Protein 3GBV (pdb70)

CATH classification: 3.40.50.2300 (+1 more: 3.40.50.2300)

Foldseek 3Di:
DAAEEEEEEADDDCLDDCVLLVLLQVVLCVVVCVRPYYYHYDHFHQPDLVGRCVVLVVVVVVVHQEYYEFFACVSPPVSLVSCVVVVHFYEYEAAADVVRAGLAYHHAPLLVLLLVLLCLVVPPPAQEEEEEAEDEPPDSGHPSQVNSVVSNVVVCVPCVRRYYHYDYHYPVDPCDPLVCVVVCVVVVRHAEYEYEDAVCLSVLVSCVVVVPQRHEYEYEDDRPSVLVSLLVRNYFKYWYRSSSNRSNVRSVVSCCVSPVVDRDDHYDHDGDIDHNVCVVVDD/DAAEEEEEEADDDQLFPLNLLVVLQVVLCVVVVVRRHYYDYDYFHLQDLVRVLVVLVVVLVVVGQEYYADHDPVSCVVSLVSCVVVVHFYEHEQDDDVVRFGLAYAHAPLLVLLLVLLCLVVPPPFQEEEEEAEHEPHDRSHPSQVNSPVSNVVVVVPCVRRHYHYHYAYNPHQSLVVVVVCVVVVRHAEYEYEGAPCLSVLVSCVVVVNQRHEYEYEDDRPSVVVSQLVNNYAKYWYRSSSCRSNVRSVSSCCCPPVVHRDDHYDHDGDIDHNVCVVVDD

Organism: Bacteroides fragilis (strain ATCC 25285 / DSM 2151 / CCUG 4856 / JCM 11019 / LMG 10263 / NCTC 9343 / Onslow / VPI 2553 / EN-2) (NCBI:txid272559)

Nearest PDB structures (foldseek):
  3gbv-assembly1_A  TM=1.002E+00  e=2.059E-59  Bacteroides fragilis NCTC 9343
  3gbv-assembly1_B  TM=9.712E-01  e=3.219E-53  Bacteroides fragilis NCTC 9343
  2qvc-assembly2_D  TM=8.158E-01  e=1.238E-18  Thermotoga maritima MSB8
  2ioy-assembly2_B  TM=8.521E-01  e=3.374E-17  Caldanaerobacter subterraneus subsp. tengcongensis
  6sw4-assembly1_A  TM=7.567E-01  e=2.147E-18  Geobacillus stearothermophilus

Sequence (564 aa):
KKYTFACLLPKHLEGEYWTDVQKGIREAVTTYSDFNISANITHYDPYDYNSFVATSQAVIEEQPDGVFAPTVPQYTKGFTDALNELGIPYIYIDSQIKDAPPLAFFGQNSHQSGYFAARLLLAVNDREIVIFRKIHEGVIGSNQQESREIGFRQYQEHHPACNILELNLHADLNIEDSRLDDFFREHPDVKHGITFNSKVYIIGEYLQQRRKSDFSLIGYDLLERNVTCLKEGTVSFLIAQQPELQGFNSIKTLCDHLIFRKEVACTNYPIDLLTKENIDYYHKKYTFACLLPKHLEGEYWTDVQKGIREAVTTYSDFNISANITHYDPYDYNSFVATSQAVIEEQPDGVFAPTVPQYTKGFTDALNELGIPYIYIDSQIKDAPPLAFFGQNSHQSGYFAARLLLAVNDREIVIFRKIHEGVIGSNQQESREIGFRQYQEHHPACNILELNLHADLEDSRLDDFFREHPDVKHGITFNSKVYIIGEYLQQRRKSDFSLIGYDLLERNVTCLKEGTVSFLIAQQPELQGFNSIKTLCDHLIFRKEVACTNYPIDLLTKENIDYYH

InterPro domains:
  IPR000843 LacI-type HTH domain [PF00356] (10-54)
  IPR000843 LacI-type HTH domain [PS50932] (8-62)
  IPR000843 LacI-type HTH domain [SM00354] (7-77)
  IPR000843 LacI-type HTH domain [cd01392] (11-62)
  IPR010982 Lambda repressor-like, DNA-binding domain superfamily [G3DSA:1.10.260.40] (2-64)
  IPR010982 Lambda repressor-like, DNA-binding domain superfamily [SSF47413] (7-64)
  IPR025997 Periplasmic binding protein [PF13407] (71-327)
  IPR028082 Periplasmic binding protein-like I [SSF53822] (71-351)

Radius of gyration: 26.34 Å; Cα contacts (8 Å, |Δi|>4): 1083; chains: 2; bounding box: 56×70×68 Å

B-factor: mean 35.15, std 10.63, range [13.72, 68.58]

Structure (mmCIF, N/CA/C/O backbone):
data_3GBV
#
_entry.id   3GBV
#
_cell.length_a   43.976
_cell.length_b   240.568
_cell.length_c   119.214
_cell.angle_alpha   90.00
_cell.angle_beta   90.00
_cell.angle_gamma   90.00
#
_symmetry.space_group_name_H-M   'C 2 2 21'
#
loop_
_entity.id
_entity.type
_entity.pdbx_description
1 polymer 'Putative LacI-family transcriptional regulator'
2 non-polymer 1,2-ETHANEDIOL
3 non-polymer 'SODIUM ION'
4 water water
#
loop_
_atom_site.group_PDB
_atom_site.id
_atom_site.type_symbol
_atom_site.label_atom_id
_atom_site.label_alt_id
_atom_site.label_comp_id
_atom_site.label_asym_id
_atom_site.label_entity_id
_atom_site.label_seq_id
_atom_site.pdbx_PDB_ins_code
_atom_site.Cartn_x
_atom_site.Cartn_y
_atom_site.Cartn_z
_atom_site.occupancy
_atom_site.B_iso_or_equiv
_atom_site.auth_seq_id
_atom_site.auth_comp_id
_atom_site.auth_asym_id
_atom_site.auth_atom_id
_atom_site.pdbx_PDB_model_num
ATOM 1 N N . LYS A 1 7 ? 14.835 109.891 39.163 1.00 56.33 64 LYS A N 1
ATOM 2 C CA . LYS A 1 7 ? 14.226 110.430 37.914 1.00 56.52 64 LYS A CA 1
ATOM 3 C C . LYS A 1 7 ? 14.047 109.300 36.893 1.00 55.73 64 LYS A C 1
ATOM 4 O O . LYS A 1 7 ? 14.130 108.121 37.247 1.00 55.39 64 LYS A O 1
ATOM 10 N N . LYS A 1 8 ? 13.789 109.654 35.634 1.00 53.82 65 LYS A N 1
ATOM 11 C CA . LYS A 1 8 ? 13.601 108.648 34.592 1.00 51.81 65 LYS A CA 1
ATOM 12 C C . LYS A 1 8 ? 13.730 109.236 33.191 1.00 50.19 65 LYS A C 1
ATOM 13 O O . LYS A 1 8 ? 13.856 110.449 33.016 1.00 50.11 65 LYS A O 1
ATOM 19 N N . TYR A 1 9 ? 13.709 108.359 32.193 1.00 47.70 66 TYR A N 1
ATOM 20 C CA . TYR A 1 9 ? 13.785 108.783 30.802 1.00 45.04 66 TYR A CA 1
ATOM 21 C C . TYR A 1 9 ? 12.358 108.836 30.281 1.00 43.19 66 TYR A C 1
ATOM 22 O O . TYR A 1 9 ? 11.594 107.881 30.445 1.00 41.98 66 TYR A O 1
ATOM 31 N N . THR A 1 10 ? 12.002 109.956 29.663 1.00 40.78 67 THR A N 1
ATOM 32 C CA . THR A 1 10 ? 10.656 110.135 29.136 1.00 40.45 67 THR A CA 1
ATOM 33 C C . THR A 1 10 ? 10.663 110.470 27.649 1.00 36.25 67 THR A C 1
ATOM 34 O O . THR A 1 10 ? 11.243 111.471 27.235 1.00 33.72 67 THR A O 1
ATOM 38 N N . PHE A 1 11 ? 10.026 109.617 26.851 1.00 33.51 68 PHE A N 1
ATOM 39 C CA . PHE A 1 11 ? 9.953 109.828 25.411 1.00 32.42 68 PHE A CA 1
ATOM 40 C C . PHE A 1 11 ? 8.525 110.181 25.045 1.00 31.21 68 PHE A C 1
ATOM 41 O O . PHE A 1 11 ? 7.618 109.367 25.210 1.00 29.09 68 PHE A O 1
ATOM 49 N N . ALA A 1 12 ? 8.321 111.399 24.557 1.00 31.25 69 ALA A N 1
ATOM 50 C CA . ALA A 1 12 ? 6.980 111.831 24.178 1.00 32.45 69 ALA A CA 1
ATOM 51 C C . ALA A 1 12 ? 6.673 111.380 22.750 1.00 32.25 69 ALA A C 1
ATOM 52 O O . ALA A 1 12 ? 7.414 111.700 21.820 1.00 33.49 69 ALA A O 1
ATOM 54 N N . CYS A 1 13 ? 5.586 110.638 22.578 1.00 31.43 70 CYS A N 1
ATOM 55 C CA . CYS A 1 13 ? 5.197 110.157 21.255 1.00 33.12 70 CYS A CA 1
ATOM 56 C C . CYS A 1 13 ? 3.924 110.868 20.813 1.00 32.26 70 CYS A C 1
ATOM 57 O O . CYS A 1 13 ? 2.851 110.634 21.364 1.00 34.47 70 CYS A O 1
ATOM 60 N N . LEU A 1 14 ? 4.046 111.737 19.817 1.00 31.43 71 LEU A N 1
ATOM 61 C CA . LEU A 1 14 ? 2.900 112.497 19.329 1.00 30.85 71 LEU A CA 1
ATOM 62 C C . LEU A 1 14 ? 2.335 111.873 18.057 1.00 30.46 71 LEU A C 1
ATOM 63 O O . LEU A 1 14 ? 2.973 111.886 17.003 1.00 30.24 71 LEU A O 1
ATOM 68 N N . LEU A 1 15 ? 1.135 111.314 18.174 1.00 29.09 72 LEU A N 1
ATOM 69 C CA . LEU A 1 15 ? 0.476 110.657 17.055 1.00 28.65 72 LEU A CA 1
ATOM 70 C C . LEU A 1 15 ? -0.924 111.225 16.841 1.00 28.77 72 LEU A C 1
ATOM 71 O O . LEU A 1 15 ? -1.519 111.803 17.755 1.00 28.62 72 LEU A O 1
ATOM 76 N N . PRO A 1 16 ? -1.466 111.077 15.624 1.00 29.39 73 PRO A N 1
ATOM 77 C CA . PRO A 1 16 ? -2.809 111.575 15.303 1.00 29.90 73 PRO A CA 1
ATOM 78 C C . PRO A 1 16 ? -3.885 110.828 16.091 1.00 31.35 73 PRO A C 1
ATOM 79 O O . PRO A 1 16 ? -3.815 109.605 16.236 1.00 29.86 73 PRO A O 1
ATOM 83 N N . LYS A 1 17 ? -4.875 111.556 16.604 1.00 33.58 74 LYS A N 1
ATOM 84 C CA . LYS A 1 17 ? -5.968 110.917 17.332 1.00 36.12 74 LYS A CA 1
ATOM 85 C C . LYS A 1 17 ? -6.553 109.880 16.382 1.00 35.13 74 LYS A C 1
ATOM 86 O O . LYS A 1 17 ? -6.566 110.080 15.168 1.00 33.90 74 LYS A O 1
ATOM 92 N N . HIS A 1 18 ? -7.035 108.773 16.935 1.00 35.82 75 HIS A N 1
ATOM 93 C CA . HIS A 1 18 ? -7.603 107.706 16.123 1.00 36.15 75 HIS A CA 1
ATOM 94 C C . HIS A 1 18 ? -8.441 106.757 16.977 1.00 37.37 75 HIS A C 1
ATOM 95 O O . HIS A 1 18 ? -8.482 106.884 18.200 1.00 37.77 75 HIS A O 1
ATOM 102 N N . LEU A 1 19 ? -9.107 105.806 16.324 1.00 38.33 76 LEU A N 1
ATOM 103 C CA . LEU A 1 19 ? -9.925 104.815 17.022 1.00 39.13 76 LEU A CA 1
ATOM 104 C C . LEU A 1 19 ? -9.128 103.520 17.072 1.00 39.49 76 LEU A C 1
ATOM 105 O O . LEU A 1 19 ? -8.357 103.234 16.156 1.00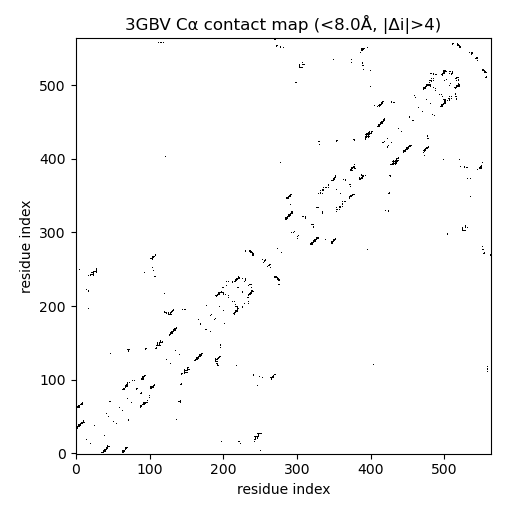 39.19 76 LEU A O 1
ATOM 110 N N . GLU A 1 20 ? -9.312 102.737 18.132 1.00 39.84 77 GLU A N 1
ATOM 111 C CA . GLU A 1 20 ? -8.607 101.466 18.273 1.00 38.74 77 GLU A CA 1
ATOM 112 C C . GLU A 1 20 ? -8.854 100.607 17.040 1.00 37.71 77 GLU A C 1
ATOM 113 O O . GLU A 1 20 ? -9.994 100.436 16.623 1.00 37.31 77 GLU A O 1
ATOM 119 N N . GLY A 1 21 ? -7.785 100.065 16.463 1.00 36.89 78 GLY A N 1
ATOM 120 C CA . GLY A 1 21 ? -7.930 99.247 15.269 1.00 33.89 78 GLY A CA 1
ATOM 121 C C . GLY A 1 21 ? -7.476 99.987 14.017 1.00 33.37 78 GLY A C 1
ATOM 122 O O . GLY A 1 21 ? -7.313 99.387 12.951 1.00 31.35 78 GLY A O 1
ATOM 123 N N . GLU A 1 22 ? -7.282 101.298 14.128 1.00 31.96 79 GLU A N 1
ATOM 124 C CA . GLU A 1 22 ? -6.825 102.065 12.976 1.00 32.61 79 GLU A CA 1
ATOM 125 C C . GLU A 1 22 ? -5.314 101.880 12.870 1.00 30.55 79 GLU A C 1
ATOM 126 O O . GLU A 1 22 ? -4.713 101.203 13.703 1.00 29.12 79 GLU A O 1
ATOM 132 N N . TYR A 1 23 ? -4.706 102.475 11.853 1.00 27.91 80 TYR A N 1
ATOM 133 C CA . TYR A 1 23 ? -3.280 102.317 11.636 1.00 27.88 80 TYR A CA 1
ATOM 134 C C . TYR A 1 23 ? -2.357 102.479 12.841 1.00 26.60 80 TYR A C 1
ATOM 135 O O . TYR A 1 23 ? -1.499 101.642 13.082 1.00 24.71 80 TYR A O 1
ATOM 144 N N . TRP A 1 24 ? -2.542 103.551 13.595 1.00 27.92 81 TRP A N 1
ATOM 145 C CA . TRP A 1 24 ? -1.672 103.844 14.724 1.00 28.77 81 TRP A CA 1
ATOM 146 C C . TRP A 1 24 ? -1.683 102.877 15.899 1.00 29.72 81 TRP A C 1
ATOM 147 O O . TRP A 1 24 ? -0.735 102.850 16.696 1.00 27.38 81 TRP A O 1
ATOM 158 N N . THR A 1 25 ? -2.735 102.078 16.014 1.00 28.96 82 THR A N 1
ATOM 159 C CA . THR A 1 25 ? -2.798 101.118 17.110 1.00 30.66 82 THR A CA 1
ATOM 160 C C . THR A 1 25 ? -1.584 100.168 17.084 1.00 30.10 82 THR A C 1
ATOM 161 O O . THR A 1 25 ? -1.052 99.789 18.124 1.00 28.81 82 THR A O 1
ATOM 165 N N . ASP A 1 26 ? -1.138 99.801 15.889 1.00 30.44 83 ASP A N 1
ATOM 166 C CA . ASP A 1 26 ? 0.006 98.911 15.761 1.00 29.87 83 ASP A CA 1
ATOM 167 C C . ASP A 1 26 ? 1.322 99.614 16.116 1.00 29.44 83 ASP A C 1
ATOM 168 O O . ASP A 1 26 ? 2.189 99.034 16.775 1.00 26.78 83 ASP A O 1
ATOM 173 N N . VAL A 1 27 ? 1.466 100.862 15.678 1.00 27.86 84 VAL A N 1
ATOM 174 C CA . VAL A 1 27 ? 2.667 101.630 15.987 1.00 27.03 84 VAL A CA 1
ATOM 175 C C . VAL A 1 27 ? 2.760 101.763 17.506 1.00 26.67 84 VAL A C 1
ATOM 176 O O . VAL A 1 27 ? 3.850 101.693 18.083 1.00 25.28 84 VAL A O 1
ATOM 180 N N . GLN A 1 28 ? 1.612 101.943 18.152 1.00 25.95 85 GLN A N 1
ATOM 181 C CA . GLN A 1 28 ? 1.587 102.084 19.600 1.00 29.70 85 GLN A CA 1
ATOM 182 C C . GLN A 1 28 ? 1.976 100.786 20.302 1.00 31.19 85 GLN A C 1
ATOM 183 O O . GLN A 1 28 ? 2.674 100.818 21.319 1.00 29.83 85 GLN A O 1
ATOM 189 N N . LYS A 1 29 ? 1.533 99.650 19.764 1.00 32.88 86 LYS A N 1
ATOM 190 C CA . LYS A 1 29 ? 1.906 98.367 20.345 1.00 36.12 86 LYS A CA 1
ATOM 191 C C . LYS A 1 29 ? 3.425 98.300 20.260 1.00 35.69 86 LYS A C 1
ATOM 192 O O . LYS A 1 29 ? 4.094 97.921 21.221 1.00 35.31 86 LYS A O 1
ATOM 198 N N . GLY A 1 30 ? 3.961 98.693 19.106 1.00 34.43 87 GLY A N 1
ATOM 199 C CA . GLY A 1 30 ? 5.400 98.679 18.917 1.00 33.76 87 GLY A CA 1
ATOM 200 C C . GLY A 1 30 ? 6.102 99.441 20.023 1.00 33.38 87 GLY A C 1
ATOM 201 O O . GLY A 1 30 ? 7.038 98.933 20.636 1.00 34.10 87 GLY A O 1
ATOM 202 N N . ILE A 1 31 ? 5.643 100.663 20.274 1.00 31.67 88 ILE A N 1
ATOM 203 C CA . ILE A 1 31 ? 6.215 101.508 21.309 1.00 32.02 88 ILE A CA 1
ATOM 204 C C . ILE A 1 31 ? 6.156 100.802 22.665 1.00 33.63 88 ILE A C 1
ATOM 205 O O . ILE A 1 31 ? 7.134 100.792 23.418 1.00 31.28 88 ILE A O 1
ATOM 210 N N . ARG A 1 32 ? 5.009 100.206 22.973 1.00 35.07 89 ARG A N 1
ATOM 211 C CA . ARG A 1 32 ? 4.851 99.510 24.243 1.00 38.15 89 ARG A CA 1
ATOM 212 C C . ARG A 1 32 ? 5.839 98.358 24.376 1.00 38.44 89 ARG A C 1
ATOM 213 O O . ARG A 1 32 ? 6.497 98.214 25.407 1.00 38.32 89 ARG A O 1
ATOM 221 N N . GLU A 1 33 ? 5.940 97.540 23.333 1.00 38.19 90 GLU A N 1
ATOM 222 C CA . GLU A 1 33 ? 6.859 96.417 23.350 1.00 39.58 90 GLU A CA 1
ATOM 223 C C . GLU A 1 33 ? 8.274 96.928 23.609 1.00 39.02 90 GLU A C 1
ATOM 224 O O . GLU A 1 33 ? 9.052 96.280 24.311 1.00 39.00 90 GLU A O 1
ATOM 230 N N . ALA A 1 34 ? 8.602 98.092 23.052 1.00 37.76 91 ALA A N 1
ATOM 231 C CA . ALA A 1 34 ? 9.931 98.677 23.237 1.00 39.08 91 ALA A CA 1
ATOM 232 C C . ALA A 1 34 ? 10.147 99.156 24.673 1.00 39.67 91 ALA A C 1
ATOM 233 O O . ALA A 1 34 ? 11.234 99.011 25.230 1.00 38.87 91 ALA A O 1
ATOM 235 N N . VAL A 1 35 ? 9.113 99.738 25.268 1.00 40.52 92 VAL A N 1
ATOM 236 C CA . VAL A 1 35 ? 9.217 100.211 26.638 1.00 41.86 92 VAL A CA 1
ATOM 237 C C . VAL A 1 35 ? 9.538 99.037 27.567 1.00 42.41 92 VAL A C 1
ATOM 238 O O . VAL A 1 35 ? 10.465 99.109 28.368 1.00 41.56 92 VAL A O 1
ATOM 242 N N . THR A 1 36 ? 8.792 97.945 27.445 1.00 41.92 93 THR A N 1
ATOM 243 C CA . THR A 1 36 ? 9.035 96.800 28.309 1.00 42.48 93 THR A CA 1
ATOM 244 C C . THR A 1 36 ? 10.416 96.197 28.065 1.00 42.11 93 THR A C 1
ATOM 245 O O . THR A 1 36 ? 11.128 95.856 29.005 1.00 42.90 93 THR A O 1
ATOM 249 N N . THR A 1 37 ? 10.802 96.073 26.804 1.00 42.88 94 THR A N 1
ATOM 250 C CA . THR A 1 37 ? 12.105 95.506 26.479 1.00 43.74 94 THR A CA 1
ATOM 251 C C . THR A 1 37 ? 13.245 96.266 27.168 1.00 44.27 94 THR A C 1
ATOM 252 O O . THR A 1 37 ? 14.206 95.662 27.644 1.00 45.03 94 THR A O 1
ATOM 256 N N . TYR A 1 38 ? 13.133 97.587 27.227 1.00 43.88 95 TYR A N 1
ATOM 257 C CA . TYR A 1 38 ? 14.166 98.406 27.847 1.00 44.77 95 TYR A CA 1
ATOM 258 C C . TYR A 1 38 ? 13.801 98.901 29.242 1.00 45.06 95 TYR A C 1
ATOM 259 O O . TYR A 1 38 ? 14.337 99.902 29.710 1.00 43.75 95 TYR A O 1
ATOM 268 N N . SER A 1 39 ? 12.892 98.193 29.906 1.00 46.33 96 SER A N 1
ATOM 269 C CA . SER A 1 39 ? 12.471 98.561 31.255 1.00 48.25 96 SER A CA 1
ATOM 270 C C . SER A 1 39 ? 13.685 98.704 32.182 1.00 48.83 96 SER A C 1
ATOM 271 O O . SER A 1 39 ? 13.672 99.501 33.125 1.00 48.86 96 SER A O 1
ATOM 274 N N . ASP A 1 40 ? 14.726 97.928 31.899 1.00 49.55 97 ASP A N 1
ATOM 275 C CA . ASP A 1 40 ? 15.966 97.956 32.669 1.00 51.99 97 ASP A CA 1
ATOM 276 C C . ASP A 1 40 ? 16.494 99.372 32.847 1.00 52.43 97 ASP A C 1
ATOM 277 O O . ASP A 1 40 ? 16.949 99.743 33.927 1.00 53.30 97 ASP A O 1
ATOM 282 N N . PHE A 1 41 ? 16.433 100.156 31.776 1.00 52.80 98 PHE A N 1
ATOM 283 C CA . PHE A 1 41 ? 16.913 101.531 31.794 1.00 52.54 98 PHE A CA 1
ATOM 284 C C . PHE A 1 41 ? 15.829 102.486 32.239 1.00 53.35 98 PHE A C 1
ATOM 285 O O . PHE A 1 41 ? 15.967 103.702 32.118 1.00 54.93 98 PHE A O 1
ATOM 293 N N . ASN A 1 42 ? 14.745 101.918 32.752 1.00 53.56 99 ASN A N 1
ATOM 294 C CA . ASN A 1 42 ? 13.621 102.692 33.252 1.00 54.00 99 ASN A CA 1
ATOM 295 C C . ASN A 1 42 ? 13.260 103.869 32.354 1.00 51.90 99 ASN A C 1
ATOM 296 O O . ASN A 1 42 ? 13.635 105.013 32.629 1.00 49.89 99 ASN A O 1
ATOM 301 N N . ILE A 1 43 ? 12.534 103.567 31.280 1.00 49.79 100 ILE A N 1
ATOM 302 C CA . ILE A 1 43 ? 12.086 104.573 30.324 1.00 47.69 100 ILE A CA 1
ATOM 303 C C . ILE A 1 43 ? 10.567 104.537 30.269 1.00 46.92 100 ILE A C 1
ATOM 304 O O . ILE A 1 43 ? 9.959 103.502 30.538 1.00 47.62 100 ILE A O 1
ATOM 309 N N . SER A 1 44 ? 9.954 105.663 29.923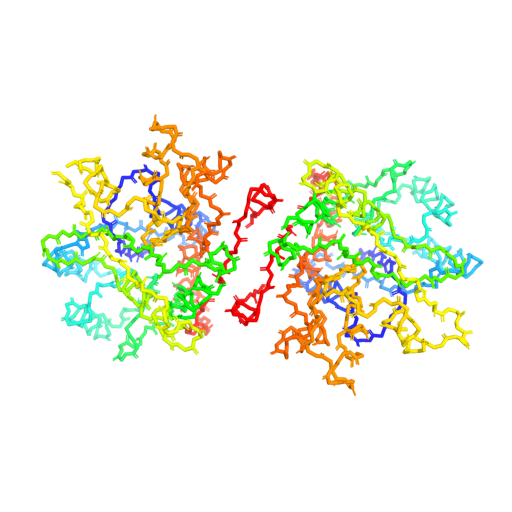 1.00 45.12 101 SER A N 1
ATOM 310 C CA . SER A 1 44 ? 8.504 105.717 29.815 1.00 43.62 101 SER A CA 1
ATOM 311 C C . SER A 1 44 ? 8.096 106.491 28.571 1.00 42.83 101 SER A C 1
ATOM 312 O O . SER A 1 44 ? 8.604 107.581 28.291 1.00 41.94 101 SER A O 1
ATOM 315 N N . ALA A 1 45 ? 7.181 105.905 27.815 1.00 41.95 102 ALA A N 1
ATOM 316 C CA . ALA A 1 45 ? 6.695 106.521 26.600 1.00 42.34 102 ALA A CA 1
ATOM 317 C C . ALA A 1 45 ? 5.383 107.214 26.906 1.00 42.60 102 ALA A C 1
ATOM 318 O O . ALA A 1 45 ? 4.401 106.563 27.276 1.00 42.44 102 ALA A O 1
ATOM 320 N N . ASN A 1 46 ? 5.375 108.535 26.765 1.00 41.58 103 ASN A N 1
ATOM 321 C CA . ASN A 1 46 ? 4.170 109.303 27.016 1.00 41.51 103 ASN A CA 1
ATOM 322 C C . ASN A 1 46 ? 3.471 109.613 25.697 1.00 40.43 103 ASN A C 1
ATOM 323 O O . ASN A 1 46 ? 3.850 110.529 24.961 1.00 40.15 103 ASN A O 1
ATOM 328 N N . ILE A 1 47 ? 2.442 108.831 25.407 1.00 38.56 104 ILE A N 1
ATOM 329 C CA . ILE A 1 47 ? 1.689 108.994 24.183 1.00 38.79 104 ILE A CA 1
ATOM 330 C C . ILE A 1 47 ? 0.601 110.043 24.322 1.00 38.01 104 ILE A C 1
ATOM 331 O O . ILE A 1 47 ? -0.211 109.987 25.240 1.00 37.39 104 ILE A O 1
ATOM 336 N N . THR A 1 48 ? 0.600 111.018 23.423 1.00 37.59 105 THR A N 1
ATOM 337 C CA . THR A 1 48 ? -0.448 112.028 23.434 1.00 38.11 105 THR A CA 1
ATOM 338 C C . THR A 1 48 ? -0.936 112.098 22.008 1.00 36.42 105 THR A C 1
ATOM 339 O O . THR A 1 48 ? -0.148 111.990 21.069 1.00 36.82 105 THR A O 1
ATOM 343 N N . HIS A 1 49 ? -2.240 112.255 21.850 1.00 36.15 106 HIS A N 1
ATOM 344 C CA . HIS A 1 49 ? -2.843 112.334 20.533 1.00 36.14 106 HIS A CA 1
ATOM 345 C C . HIS A 1 49 ? -3.165 113.777 20.225 1.00 36.23 106 HIS A C 1
ATOM 346 O O . HIS A 1 49 ? -3.437 114.570 21.128 1.00 35.34 106 HIS A O 1
ATOM 353 N N . TYR A 1 50 ? -3.137 114.118 18.946 1.00 36.35 107 TYR A N 1
ATOM 354 C CA . TYR A 1 50 ? -3.397 115.485 18.541 1.00 37.73 107 TYR A CA 1
ATOM 355 C C . TYR A 1 50 ? -4.409 115.589 17.416 1.00 39.30 107 TYR A C 1
ATOM 356 O O . TYR A 1 50 ? -4.587 114.648 16.638 1.00 39.78 107 TYR A O 1
ATOM 365 N N . ASP A 1 51 ? -5.073 116.740 17.336 1.00 40.04 108 ASP A N 1
ATOM 366 C CA . ASP A 1 51 ? -6.033 116.984 16.273 1.00 41.81 108 ASP A CA 1
ATOM 367 C C . ASP A 1 51 ? -5.131 117.413 15.128 1.00 40.16 108 ASP A C 1
ATOM 368 O O . ASP A 1 51 ? -4.441 118.423 15.227 1.00 41.00 108 ASP A O 1
ATOM 373 N N . PRO A 1 52 ? -5.117 116.652 14.031 1.00 39.76 109 PRO A N 1
ATOM 374 C CA . PRO A 1 52 ? -4.261 116.988 12.891 1.00 40.60 109 PRO A CA 1
ATOM 375 C C . PRO A 1 52 ? -4.705 118.162 12.027 1.00 40.38 109 PRO A C 1
ATOM 376 O O . PRO A 1 52 ? -3.901 118.726 11.286 1.00 39.94 109 PRO A O 1
ATOM 380 N N . TYR A 1 53 ? -5.974 118.540 12.115 1.00 40.34 110 TYR A N 1
ATOM 381 C CA . TYR A 1 53 ? -6.458 119.610 11.260 1.00 41.14 110 TYR A CA 1
ATOM 382 C C . TYR A 1 53 ? -6.872 120.888 11.962 1.00 41.62 110 TYR A C 1
ATOM 383 O O . TYR A 1 53 ? -7.348 121.831 11.327 1.00 41.12 110 TYR A O 1
ATOM 392 N N . ASP A 1 54 ? -6.667 120.921 13.272 1.00 41.86 111 ASP A N 1
ATOM 393 C CA . ASP A 1 54 ? -6.993 122.092 14.068 1.00 41.97 111 ASP A CA 1
ATOM 394 C C . ASP A 1 54 ? -5.665 122.686 14.534 1.00 41.99 111 ASP A C 1
ATOM 395 O O . ASP A 1 54 ? -5.096 122.238 15.530 1.00 41.01 111 ASP A O 1
ATOM 400 N N . TYR A 1 55 ? -5.175 123.683 13.804 1.00 41.96 112 TYR A N 1
ATOM 401 C CA . TYR A 1 55 ? -3.903 124.327 14.121 1.00 42.28 112 TYR A CA 1
ATOM 402 C C . TYR A 1 55 ? -3.789 124.741 15.573 1.00 43.06 112 TYR A C 1
ATOM 403 O O . TYR A 1 55 ? -2.851 124.351 16.269 1.00 43.93 112 TYR A O 1
ATOM 412 N N . ASN A 1 56 ? -4.735 125.558 16.019 1.00 43.47 113 ASN A N 1
ATOM 413 C CA . ASN A 1 56 ? -4.726 126.040 17.389 1.00 43.74 113 ASN A CA 1
ATOM 414 C C . ASN A 1 56 ? -4.698 124.881 18.380 1.00 43.11 113 ASN A C 1
ATOM 415 O O . ASN A 1 56 ? -4.039 124.962 19.416 1.00 41.58 113 ASN A O 1
ATOM 420 N N . SER A 1 57 ? -5.401 123.799 18.053 1.00 41.73 114 SER A N 1
ATOM 421 C CA . SER A 1 57 ? -5.431 122.632 18.928 1.00 41.35 114 SER A CA 1
ATOM 422 C C . SER A 1 57 ? -4.073 121.947 18.933 1.00 41.30 114 SER A C 1
ATOM 423 O O . SER A 1 57 ? -3.524 121.656 20.001 1.00 40.74 114 SER A O 1
ATOM 426 N N . PHE A 1 58 ? -3.540 121.692 17.737 1.00 40.09 115 PHE A N 1
ATOM 427 C CA . PHE A 1 58 ? -2.242 121.040 17.602 1.00 39.55 115 PHE A CA 1
ATOM 428 C C . PHE A 1 58 ? -1.157 121.808 18.350 1.00 38.97 115 PHE A C 1
ATOM 429 O O . PHE A 1 58 ? -0.306 121.211 19.006 1.00 37.01 115 PHE A O 1
ATOM 437 N N . VAL A 1 59 ? -1.191 123.132 18.241 1.00 38.84 116 VAL A N 1
ATOM 438 C CA . VAL A 1 59 ? -0.220 123.985 18.914 1.00 39.87 116 VAL A CA 1
ATOM 439 C C . VAL A 1 59 ? -0.324 123.790 20.425 1.00 40.64 116 VAL A C 1
ATOM 440 O O . VAL A 1 59 ? 0.683 123.602 21.109 1.00 39.36 116 VAL A O 1
ATOM 444 N N . ALA A 1 60 ? -1.549 123.839 20.937 1.00 40.73 117 ALA A N 1
ATOM 445 C CA . ALA A 1 60 ? -1.786 123.672 22.365 1.00 42.03 117 ALA A CA 1
ATOM 446 C C . ALA A 1 60 ? -1.233 122.350 22.885 1.00 42.57 117 ALA A C 1
ATOM 447 O O . ALA A 1 60 ? -0.580 122.317 23.929 1.00 42.71 117 ALA A O 1
ATOM 449 N N . THR A 1 61 ? -1.486 121.261 22.165 1.00 42.16 118 THR A N 1
ATOM 450 C CA . THR A 1 61 ? -0.994 119.956 22.601 1.00 43.47 118 THR A CA 1
ATOM 451 C C . THR A 1 61 ? 0.523 119.845 22.438 1.00 43.34 118 THR A C 1
ATOM 452 O O . THR A 1 61 ? 1.209 119.303 23.311 1.00 43.00 118 THR A O 1
ATOM 456 N N . SER A 1 62 ? 1.042 120.363 21.325 1.00 42.29 119 SER A N 1
ATOM 457 C CA . SER A 1 62 ? 2.477 120.305 21.059 1.00 43.85 119 SER A CA 1
ATOM 458 C C . SER A 1 62 ? 3.217 121.107 22.114 1.00 43.25 119 SER A C 1
ATOM 459 O O . SER A 1 62 ? 4.275 120.699 22.588 1.00 43.35 119 SER A O 1
ATOM 462 N N . GLN A 1 63 ? 2.651 122.255 22.469 1.00 43.63 120 GLN A N 1
ATOM 463 C CA . GLN A 1 63 ? 3.220 123.120 23.491 1.00 43.67 120 GLN A CA 1
ATOM 464 C C . GLN A 1 63 ? 3.219 122.363 24.826 1.00 42.71 120 GLN A C 1
ATOM 465 O O . GLN A 1 63 ? 4.172 122.445 25.604 1.00 41.89 120 GLN A O 1
ATOM 471 N N . ALA A 1 64 ? 2.140 121.630 25.085 1.00 40.74 121 ALA A N 1
ATOM 472 C CA . ALA A 1 64 ? 2.034 120.858 26.313 1.00 41.66 121 ALA A CA 1
ATOM 473 C C . ALA A 1 64 ? 3.157 119.828 26.333 1.00 42.48 121 ALA A C 1
ATOM 474 O O . ALA A 1 64 ? 3.765 119.588 27.373 1.00 42.77 121 ALA A O 1
ATOM 476 N N . VAL A 1 65 ? 3.433 119.228 25.176 1.00 43.32 122 VAL A N 1
ATOM 477 C CA . VAL A 1 65 ? 4.499 118.234 25.070 1.00 43.56 122 VAL A CA 1
ATOM 478 C C . VAL A 1 65 ? 5.844 118.878 25.362 1.00 43.69 122 VAL A C 1
ATOM 479 O O . VAL A 1 65 ? 6.640 118.354 26.139 1.00 44.32 122 VAL A O 1
ATOM 483 N N . ILE A 1 66 ? 6.097 120.013 24.726 1.00 44.05 123 ILE A N 1
ATOM 484 C CA . ILE A 1 66 ? 7.347 120.728 24.934 1.00 46.63 123 ILE A CA 1
ATOM 485 C C . ILE A 1 66 ? 7.475 121.113 26.407 1.00 47.84 123 ILE A C 1
ATOM 486 O O . ILE A 1 66 ? 8.555 121.030 26.992 1.00 46.71 123 ILE A O 1
ATOM 491 N N . GLU A 1 67 ? 6.361 121.519 27.006 1.00 49.48 124 GLU A N 1
ATOM 492 C CA . GLU A 1 67 ? 6.363 121.923 28.404 1.00 51.32 124 GLU A CA 1
ATOM 493 C C . GLU A 1 67 ? 6.483 120.764 29.392 1.00 51.12 124 GLU A C 1
ATOM 494 O O . GLU A 1 67 ? 6.569 120.976 30.598 1.00 50.88 124 GLU A O 1
ATOM 500 N N . GLU A 1 68 ? 6.498 119.539 28.878 1.00 51.84 125 GLU A N 1
ATOM 501 C CA . GLU A 1 68 ? 6.656 118.367 29.732 1.00 52.33 125 GLU A CA 1
ATOM 502 C C . GLU A 1 68 ? 8.145 118.072 29.869 1.00 51.29 125 GLU A C 1
ATOM 503 O O . GLU A 1 68 ? 8.544 117.205 30.642 1.00 51.89 125 GLU A O 1
ATOM 509 N N . GLN A 1 69 ? 8.960 118.804 29.113 1.00 49.14 126 GLN A N 1
ATOM 510 C CA . GLN A 1 69 ? 10.414 118.649 29.142 1.00 48.81 126 GLN A CA 1
ATOM 511 C C . GLN A 1 69 ? 10.860 117.203 28.886 1.00 45.81 126 GLN A C 1
ATOM 512 O O . GLN A 1 69 ? 11.566 116.614 29.698 1.00 44.03 126 GLN A O 1
ATOM 518 N N . PRO A 1 70 ? 10.462 116.616 27.747 1.00 43.73 127 PRO A N 1
ATOM 519 C CA . PRO A 1 70 ? 10.863 115.236 27.466 1.00 41.72 127 PRO A CA 1
ATOM 520 C C . PRO A 1 70 ? 12.304 115.111 26.976 1.00 40.51 127 PRO A C 1
ATOM 521 O O . PRO A 1 70 ? 12.863 116.051 26.415 1.00 37.67 127 PRO A O 1
ATOM 525 N N . ASP A 1 71 ? 12.889 113.936 27.197 1.00 40.36 128 ASP A N 1
ATOM 526 C CA . ASP A 1 71 ? 14.256 113.630 26.781 1.00 39.08 128 ASP A CA 1
ATOM 527 C C . ASP A 1 71 ? 14.301 113.444 25.279 1.00 38.65 128 ASP A C 1
ATOM 528 O O . ASP A 1 71 ? 15.248 113.860 24.612 1.00 37.44 128 ASP A O 1
ATOM 533 N N . GLY A 1 72 ? 13.271 112.788 24.760 1.00 37.10 129 GLY A N 1
ATOM 534 C CA . GLY A 1 72 ? 13.194 112.546 23.337 1.00 36.20 129 GLY A CA 1
ATOM 535 C C . GLY A 1 72 ? 11.763 112.566 22.843 1.00 34.88 129 GLY A C 1
ATOM 536 O O . GLY A 1 72 ? 10.806 112.437 23.619 1.00 35.06 129 GLY A O 1
ATOM 537 N N . VAL A 1 73 ? 11.620 112.725 21.536 1.00 31.78 130 VAL A N 1
ATOM 538 C CA . VAL A 1 73 ? 10.311 112.765 20.917 1.00 31.30 130 VAL A CA 1
ATOM 539 C C . VAL A 1 73 ? 10.274 111.995 19.604 1.00 29.21 130 VAL A C 1
ATOM 540 O O . VAL A 1 73 ? 11.215 112.053 18.825 1.00 26.35 130 VAL A O 1
ATOM 552 N N . PHE A 1 75 ? 7.548 111.542 16.419 1.00 30.62 132 PHE A N 1
ATOM 553 C CA . PHE A 1 75 ? 6.368 112.260 15.976 1.00 29.29 132 PHE A CA 1
ATOM 554 C C . PHE A 1 75 ? 5.944 111.899 14.563 1.00 28.23 132 PHE A C 1
ATOM 555 O O . PHE A 1 75 ? 6.768 111.845 13.655 1.00 25.93 132 PHE A O 1
ATOM 563 N N . ALA A 1 76 ? 4.653 111.636 14.394 1.00 28.13 133 ALA A N 1
ATOM 564 C CA . ALA A 1 76 ? 4.087 111.297 13.093 1.00 28.50 133 ALA A CA 1
ATOM 565 C C . ALA A 1 76 ? 3.380 112.539 12.568 1.00 30.39 133 ALA A C 1
ATOM 566 O O . ALA A 1 76 ? 2.315 112.902 13.060 1.00 31.25 133 ALA A O 1
ATOM 568 N N . PRO A 1 77 ? 3.967 113.208 11.565 1.00 30.76 134 PRO A N 1
ATOM 569 C CA . PRO A 1 77 ? 3.406 114.427 10.955 1.00 32.31 134 PRO A CA 1
ATOM 570 C C . PRO A 1 77 ? 2.223 114.168 10.020 1.00 32.54 134 PRO A C 1
ATOM 571 O O . PRO A 1 77 ? 2.212 113.191 9.282 1.00 34.03 134 PRO A O 1
ATOM 575 N N . THR A 1 78 ? 1.233 115.048 10.053 1.00 33.78 135 THR A N 1
ATOM 576 C CA . THR A 1 78 ? 0.080 114.920 9.170 1.00 34.67 135 THR A CA 1
ATOM 577 C C . THR A 1 78 ? 0.103 116.163 8.276 1.00 35.61 135 THR A C 1
ATOM 578 O O . THR A 1 78 ? 0.412 116.069 7.085 1.00 34.57 135 THR A O 1
ATOM 582 N N . VAL A 1 79 ? -0.212 117.319 8.858 1.00 34.65 136 VAL A N 1
ATOM 583 C CA . VAL A 1 79 ? -0.195 118.592 8.140 1.00 35.54 136 VAL A CA 1
ATOM 584 C C . VAL A 1 79 ? 1.128 119.260 8.518 1.00 37.35 136 VAL A C 1
ATOM 585 O O . VAL A 1 79 ? 1.239 119.887 9.572 1.00 37.45 136 VAL A O 1
ATOM 589 N N . PRO A 1 80 ? 2.150 119.133 7.665 1.00 39.12 137 PRO A N 1
ATOM 590 C CA . PRO A 1 80 ? 3.444 119.747 7.983 1.00 39.70 137 PRO A CA 1
ATOM 591 C C . PRO A 1 80 ? 3.461 121.263 8.207 1.00 39.76 137 PRO A C 1
ATOM 592 O O . PRO A 1 80 ? 4.262 121.760 9.000 1.00 39.61 137 PRO A O 1
ATOM 596 N N . GLN A 1 81 ? 2.580 121.999 7.538 1.00 40.30 138 GLN A N 1
ATOM 597 C CA . GLN A 1 81 ? 2.570 123.450 7.695 1.00 40.55 138 GLN A CA 1
ATOM 598 C C . GLN A 1 81 ? 2.143 123.956 9.073 1.00 39.75 138 GLN A C 1
ATOM 599 O O . GLN A 1 81 ? 2.124 125.160 9.318 1.00 39.15 138 GLN A O 1
ATOM 605 N N . TYR A 1 82 ? 1.798 123.043 9.972 1.00 38.50 139 TYR A N 1
ATOM 606 C CA . TYR A 1 82 ? 1.414 123.432 11.324 1.00 36.35 139 TYR A CA 1
ATOM 607 C C . TYR A 1 82 ? 2.551 123.093 12.284 1.00 33.86 139 TYR A C 1
ATOM 608 O O . TYR A 1 82 ? 2.436 123.345 13.479 1.00 32.40 139 TYR A O 1
ATOM 617 N N . THR A 1 83 ? 3.650 122.548 11.765 1.00 32.09 140 THR A N 1
ATOM 618 C CA . THR A 1 83 ? 4.752 122.094 12.624 1.00 31.99 140 THR A CA 1
ATOM 619 C C . THR A 1 83 ? 6.036 122.897 12.828 1.00 31.51 140 THR A C 1
ATOM 620 O O . THR A 1 83 ? 6.759 122.640 13.787 1.00 31.68 140 THR A O 1
ATOM 624 N N . LYS A 1 84 ? 6.348 123.838 11.945 1.00 31.65 141 LYS A N 1
ATOM 625 C CA . LYS A 1 84 ? 7.584 124.607 12.097 1.00 31.87 141 LYS A CA 1
ATOM 626 C C . LYS A 1 84 ? 7.819 125.079 13.538 1.00 32.52 141 LYS A C 1
ATOM 627 O O . LYS A 1 84 ? 8.926 124.969 14.069 1.00 31.63 141 LYS A O 1
ATOM 633 N N . GLY A 1 85 ? 6.775 125.592 14.176 1.00 31.94 142 GLY A N 1
ATOM 634 C CA . GLY A 1 85 ? 6.929 126.058 15.538 1.00 32.58 142 GLY A CA 1
ATOM 635 C C . GLY A 1 85 ? 7.369 124.951 16.480 1.00 33.16 142 GLY A C 1
ATOM 636 O O . GLY A 1 85 ? 8.232 125.159 17.342 1.00 31.34 142 GLY A O 1
ATOM 637 N N . PHE A 1 86 ? 6.786 123.768 16.307 1.00 32.38 143 PHE A N 1
ATOM 638 C CA . PHE A 1 86 ? 7.099 122.629 17.161 1.00 33.61 143 PHE A CA 1
ATOM 639 C C . PHE A 1 86 ? 8.557 122.194 17.025 1.00 33.02 143 PHE A C 1
ATOM 640 O O . PHE A 1 86 ? 9.292 122.154 18.009 1.00 31.30 143 PHE A O 1
ATOM 648 N N . THR A 1 87 ? 8.972 121.893 15.800 1.00 33.30 144 THR A N 1
ATOM 649 C CA . THR A 1 87 ? 10.335 121.455 15.529 1.00 33.10 144 THR A CA 1
ATOM 650 C C . THR A 1 87 ? 11.395 122.512 15.848 1.00 32.69 144 THR A C 1
ATOM 651 O O . THR A 1 87 ? 12.497 122.168 16.272 1.00 30.99 144 THR A O 1
ATOM 655 N N . ASP A 1 88 ? 11.081 123.790 15.635 1.00 32.00 145 ASP A N 1
ATOM 656 C CA . ASP A 1 88 ? 12.047 124.843 15.960 1.00 34.40 145 ASP A CA 1
ATOM 657 C C . ASP A 1 88 ? 12.258 124.859 17.471 1.00 35.05 145 ASP A C 1
ATOM 658 O O . ASP A 1 88 ? 13.379 125.023 17.963 1.00 34.62 145 ASP A O 1
ATOM 663 N N . ALA A 1 89 ? 11.165 124.672 18.202 1.00 34.71 146 ALA A N 1
ATOM 664 C CA . ALA A 1 89 ? 11.212 124.665 19.656 1.00 36.72 146 ALA A CA 1
ATOM 665 C C . ALA A 1 89 ? 11.984 123.458 20.179 1.00 37.17 146 ALA A C 1
ATOM 666 O O . ALA A 1 89 ? 12.685 123.559 21.182 1.00 39.92 146 ALA A O 1
ATOM 668 N N . LEU A 1 90 ? 11.852 122.315 19.511 1.00 37.32 147 LEU A N 1
ATOM 669 C CA . LEU A 1 90 ? 12.567 121.124 19.941 1.00 37.02 147 LEU A CA 1
ATOM 670 C C . LEU A 1 90 ? 14.066 121.298 19.698 1.00 37.64 147 LEU A C 1
ATOM 671 O O . LEU A 1 90 ? 14.881 120.961 20.557 1.00 36.90 147 LEU A O 1
ATOM 676 N N . ASN A 1 91 ? 14.433 121.824 18.532 1.00 37.81 148 ASN A N 1
ATOM 677 C CA . ASN A 1 91 ? 15.846 122.037 18.232 1.00 39.41 148 ASN A CA 1
ATOM 678 C C . ASN A 1 91 ? 16.411 123.048 19.217 1.00 39.74 148 ASN A C 1
ATOM 679 O O . ASN A 1 91 ? 17.474 122.842 19.802 1.00 39.45 148 ASN A O 1
ATOM 684 N N . GLU A 1 92 ? 15.686 124.142 19.403 1.00 40.25 149 GLU A N 1
ATOM 685 C CA . GLU A 1 92 ? 16.125 125.184 20.312 1.00 41.20 149 GLU A CA 1
ATOM 686 C C . GLU A 1 92 ? 16.372 124.643 21.719 1.00 39.10 149 GLU A C 1
ATOM 687 O O . GLU A 1 92 ? 17.280 125.094 22.412 1.00 38.90 149 GLU A O 1
ATOM 693 N N . LEU A 1 93 ? 15.570 123.671 22.136 1.00 37.74 150 LEU A N 1
ATOM 694 C CA . LEU A 1 93 ? 15.722 123.086 23.465 1.00 36.33 150 LEU A CA 1
ATOM 695 C C . LEU A 1 93 ? 16.703 121.920 23.485 1.00 35.15 150 LEU A C 1
ATOM 696 O O . LEU A 1 93 ? 17.003 121.368 24.544 1.00 33.64 150 LEU A O 1
ATOM 701 N N . GLY A 1 94 ? 17.204 121.546 22.313 1.00 35.23 151 GLY A N 1
ATOM 702 C CA . GLY A 1 94 ? 18.133 120.432 22.242 1.00 34.03 151 GLY A CA 1
ATOM 703 C C . GLY A 1 94 ? 17.445 119.097 22.483 1.00 32.87 151 GLY A C 1
ATOM 704 O O . GLY A 1 94 ? 18.075 118.143 22.948 1.00 32.35 151 GLY A O 1
ATOM 705 N N . ILE A 1 95 ? 16.154 119.025 22.172 1.00 31.17 152 ILE A N 1
ATOM 706 C CA . ILE A 1 95 ? 15.395 117.787 22.351 1.00 32.51 152 ILE A CA 1
ATOM 707 C C . ILE A 1 95 ? 15.332 117.041 21.021 1.00 32.47 152 ILE A C 1
ATOM 708 O O . ILE A 1 95 ? 14.626 117.452 20.098 1.00 33.35 152 ILE A O 1
ATOM 713 N N . PRO A 1 96 ? 16.080 115.937 20.901 1.00 32.35 153 PRO A N 1
ATOM 714 C CA . PRO A 1 96 ? 16.085 115.156 19.662 1.00 32.21 153 PRO A CA 1
ATOM 715 C C . PRO A 1 96 ? 14.707 114.589 19.336 1.00 32.93 153 PRO A C 1
ATOM 716 O O . PRO A 1 96 ? 13.975 114.157 20.231 1.00 30.77 153 PRO A O 1
ATOM 720 N N . TYR A 1 97 ? 14.357 114.588 18.054 1.00 32.69 154 TYR A N 1
ATOM 721 C CA . TYR A 1 97 ? 13.075 114.050 17.640 1.00 33.47 154 TYR A CA 1
ATOM 722 C C . TYR A 1 97 ? 13.162 113.144 16.418 1.00 33.46 154 TYR A C 1
ATOM 723 O O . TYR A 1 97 ? 14.022 113.311 15.544 1.00 32.40 154 TYR A O 1
ATOM 732 N N . ILE A 1 98 ? 12.254 112.177 16.379 1.00 32.56 155 ILE A N 1
ATOM 733 C CA . ILE A 1 98 ? 12.197 111.203 15.307 1.00 32.79 155 ILE A CA 1
ATOM 734 C C . ILE A 1 98 ? 10.897 111.284 14.510 1.00 31.87 155 ILE A C 1
ATOM 735 O O . ILE A 1 98 ? 9.809 111.365 15.083 1.00 30.81 155 ILE A O 1
ATOM 740 N N . TYR A 1 99 ? 11.017 111.272 13.187 1.00 29.99 156 TYR A N 1
ATOM 741 C CA . TYR A 1 99 ? 9.837 111.285 12.341 1.00 30.35 156 TYR A CA 1
ATOM 742 C C . TYR A 1 99 ? 9.487 109.856 11.957 1.00 29.82 156 TYR A C 1
ATOM 743 O O . TYR A 1 99 ? 10.361 109.021 11.719 1.00 26.93 156 TYR A O 1
ATOM 752 N N . ILE A 1 100 ? 8.193 109.581 11.914 1.00 30.11 157 ILE A N 1
ATOM 753 C CA . ILE A 1 100 ? 7.715 108.284 11.501 1.00 30.82 157 ILE A CA 1
ATOM 754 C C . ILE A 1 100 ? 6.665 108.551 10.438 1.00 30.89 157 ILE A C 1
ATOM 755 O O . ILE A 1 100 ? 5.959 109.568 10.484 1.00 29.68 157 ILE A O 1
ATOM 760 N N . ASP A 1 101 ? 6.592 107.643 9.471 1.00 30.61 158 ASP A N 1
ATOM 761 C CA . ASP A 1 101 ? 5.637 107.719 8.376 1.00 31.25 158 ASP A CA 1
ATOM 762 C C . ASP A 1 101 ? 5.952 108.778 7.316 1.00 32.03 158 ASP A C 1
ATOM 763 O O . ASP A 1 101 ? 6.219 108.443 6.162 1.00 31.95 158 ASP A O 1
ATOM 768 N N . SER A 1 102 ? 5.916 110.051 7.703 1.00 32.47 159 SER A N 1
ATOM 769 C CA . SER A 1 102 ? 6.205 111.139 6.772 1.00 33.03 159 SER A CA 1
ATOM 770 C C . SER A 1 102 ? 7.442 111.916 7.197 1.00 33.75 159 SER A C 1
ATOM 771 O O . SER A 1 102 ? 7.711 112.061 8.391 1.00 32.43 159 SER A O 1
ATOM 774 N N . GLN A 1 103 ? 8.186 112.421 6.215 1.00 36.09 160 GLN A N 1
ATOM 775 C CA . GLN A 1 103 ? 9.371 113.231 6.485 1.00 39.18 160 GLN A CA 1
ATOM 776 C C . GLN A 1 103 ? 8.929 114.676 6.263 1.00 40.56 160 GLN A C 1
ATOM 777 O O . GLN A 1 103 ? 7.909 114.926 5.616 1.00 41.53 160 GLN A O 1
ATOM 783 N N . ILE A 1 104 ? 9.687 115.615 6.819 1.00 41.40 161 ILE A N 1
ATOM 784 C CA . ILE A 1 104 ? 9.429 117.044 6.657 1.00 41.52 161 ILE A CA 1
ATOM 785 C C . ILE A 1 104 ? 10.803 117.585 6.270 1.00 41.27 161 ILE A C 1
ATOM 786 O O . ILE A 1 104 ? 11.599 117.986 7.118 1.00 40.30 161 ILE A O 1
ATOM 791 N N . LYS A 1 105 ? 11.070 117.548 4.970 1.00 41.99 162 LYS A N 1
ATOM 792 C CA . LYS A 1 105 ? 12.336 117.970 4.390 1.00 43.08 162 LYS A CA 1
ATOM 793 C C . LYS A 1 105 ? 12.987 119.239 4.928 1.00 43.09 162 LYS A C 1
ATOM 794 O O . LYS A 1 105 ? 14.189 119.245 5.198 1.00 43.77 162 LYS A O 1
ATOM 800 N N . ASP A 1 106 ? 12.216 120.309 5.087 1.00 41.56 163 ASP A N 1
ATOM 801 C CA . ASP A 1 106 ? 12.785 121.559 5.578 1.00 41.39 163 ASP A CA 1
ATOM 802 C C . ASP A 1 106 ? 13.086 121.528 7.077 1.00 39.76 163 ASP A C 1
ATOM 803 O O . ASP A 1 106 ? 13.524 122.530 7.642 1.00 38.04 163 ASP A O 1
ATOM 808 N N . ALA A 1 107 ? 12.852 120.384 7.717 1.00 36.87 164 ALA A N 1
ATOM 809 C CA . ALA A 1 107 ? 13.116 120.242 9.149 1.00 35.77 164 ALA A CA 1
ATOM 810 C C . ALA A 1 107 ? 13.611 118.837 9.496 1.00 35.26 164 ALA A C 1
ATOM 811 O O . ALA A 1 107 ? 12.920 118.080 10.185 1.00 36.63 164 ALA A O 1
ATOM 813 N N . PRO A 1 108 ? 14.821 118.474 9.035 1.00 33.95 165 PRO A N 1
ATOM 814 C CA . PRO A 1 108 ? 15.399 117.154 9.299 1.00 32.92 165 PRO A CA 1
ATOM 815 C C . PRO A 1 108 ? 15.415 116.749 10.771 1.00 32.58 165 PRO A C 1
ATOM 816 O O . PRO A 1 108 ? 15.755 117.547 11.653 1.00 30.97 165 PRO A O 1
ATOM 820 N N . PRO A 1 109 ? 15.022 115.493 11.053 1.00 32.44 166 PRO A N 1
ATOM 821 C CA . PRO A 1 109 ? 14.978 114.937 12.406 1.00 31.69 166 PRO A CA 1
ATOM 822 C C . PRO A 1 109 ? 16.277 114.210 12.712 1.00 31.62 166 PRO A C 1
ATOM 823 O O . PRO A 1 109 ? 17.228 114.258 11.928 1.00 30.88 166 PRO A O 1
ATOM 827 N N . LEU A 1 110 ? 16.300 113.527 13.852 1.00 31.09 167 LEU A N 1
ATOM 828 C CA . LEU A 1 110 ? 17.458 112.750 14.251 1.00 31.47 167 LEU A CA 1
ATOM 829 C C . LEU A 1 110 ? 17.415 111.482 13.418 1.00 32.20 167 LEU A C 1
ATOM 830 O O . LEU A 1 110 ? 18.450 110.994 12.963 1.00 30.65 167 LEU A O 1
ATOM 835 N N . ALA A 1 111 ? 16.199 110.968 13.219 1.00 31.35 168 ALA A N 1
ATOM 836 C CA . ALA A 1 111 ? 15.978 109.745 12.452 1.00 31.09 168 ALA A CA 1
ATOM 837 C C . ALA A 1 111 ? 14.546 109.650 11.910 1.00 31.39 168 ALA A C 1
ATOM 838 O O . ALA A 1 111 ? 13.614 110.246 12.462 1.00 31.72 168 ALA A O 1
ATOM 840 N N . PHE A 1 112 ? 14.387 108.888 10.830 1.00 29.79 169 PHE A N 1
ATOM 841 C CA . PHE A 1 112 ? 13.096 108.697 10.179 1.00 28.26 169 PHE A CA 1
ATOM 842 C C . PHE A 1 112 ? 12.844 107.225 9.927 1.00 27.34 169 PHE A C 1
ATOM 843 O O . PHE A 1 112 ? 13.745 106.489 9.524 1.00 25.69 169 PHE A O 1
ATOM 851 N N . PHE A 1 113 ? 11.605 106.813 10.169 1.00 26.51 170 PHE A N 1
ATOM 852 C CA . PHE A 1 113 ? 11.178 105.437 9.967 1.00 26.19 170 PHE A CA 1
ATOM 853 C C . PHE A 1 113 ? 9.886 105.506 9.181 1.00 25.62 170 PHE A C 1
ATOM 854 O O . PHE A 1 113 ? 8.888 106.080 9.644 1.00 24.30 170 PHE A O 1
ATOM 862 N N . GLY A 1 114 ? 9.921 104.926 7.988 1.00 24.37 171 GLY A N 1
ATOM 863 C CA . GLY A 1 114 ? 8.763 104.916 7.119 1.00 24.98 171 GLY A CA 1
ATOM 864 C C . GLY A 1 114 ? 9.175 104.425 5.745 1.00 25.94 171 GLY A C 1
ATOM 865 O O . GLY A 1 114 ? 10.350 104.128 5.502 1.00 26.41 171 GLY A O 1
ATOM 866 N N . GLN A 1 115 ? 8.220 104.331 4.834 1.00 24.13 172 GLN A N 1
ATOM 867 C CA . GLN A 1 115 ? 8.545 103.872 3.502 1.00 23.82 172 GLN A CA 1
ATOM 868 C C . GLN A 1 115 ? 9.119 104.986 2.660 1.00 22.72 172 GLN A C 1
ATOM 869 O O . GLN A 1 115 ? 8.974 106.171 2.969 1.00 21.41 172 GLN A O 1
ATOM 875 N N . ASN A 1 116 ? 9.808 104.582 1.606 1.00 21.68 173 ASN A N 1
ATOM 876 C CA . ASN A 1 116 ? 10.323 105.522 0.649 1.00 22.65 173 ASN A CA 1
ATOM 877 C C . ASN A 1 116 ? 9.029 105.713 -0.168 1.00 24.07 173 ASN A C 1
ATOM 878 O O . ASN A 1 116 ? 8.697 104.895 -1.042 1.00 19.32 173 ASN A O 1
ATOM 883 N N . SER A 1 117 ? 8.291 106.769 0.166 1.00 23.19 174 SER A N 1
ATOM 884 C CA . SER A 1 117 ? 7.011 107.069 -0.457 1.00 26.71 174 SER A CA 1
ATOM 885 C C . SER A 1 117 ? 7.016 107.045 -1.983 1.00 27.59 174 SER A C 1
ATOM 886 O O . SER A 1 117 ? 6.092 106.511 -2.605 1.00 26.71 174 SER A O 1
ATOM 889 N N . HIS A 1 118 ? 8.058 107.610 -2.582 1.00 27.95 175 HIS A N 1
ATOM 890 C CA . HIS A 1 118 ? 8.160 107.645 -4.031 1.00 30.27 175 HIS A CA 1
ATOM 891 C C . HIS A 1 118 ? 8.196 106.233 -4.610 1.00 28.26 175 HIS A C 1
ATOM 892 O O . HIS A 1 118 ? 7.431 105.909 -5.515 1.00 25.98 175 HIS A O 1
ATOM 899 N N . GLN A 1 119 ? 9.081 105.398 -4.070 1.00 25.86 176 GLN A N 1
ATOM 900 C CA . GLN A 1 119 ? 9.235 104.015 -4.523 1.00 24.32 176 GLN A CA 1
ATOM 901 C C . GLN A 1 119 ? 8.009 103.169 -4.200 1.00 21.91 176 GLN A C 1
ATOM 902 O O . GLN A 1 119 ? 7.665 102.266 -4.955 1.00 18.75 176 GLN A O 1
ATOM 908 N N . SER A 1 120 ? 7.363 103.460 -3.075 1.00 20.35 177 SER A N 1
ATOM 909 C CA . SER A 1 120 ? 6.185 102.713 -2.663 1.00 22.65 177 SER A CA 1
ATOM 910 C C . SER A 1 120 ? 5.060 102.913 -3.671 1.00 22.19 177 SER A C 1
ATOM 911 O O . SER A 1 120 ? 4.325 101.978 -3.989 1.00 21.92 177 SER A O 1
ATOM 914 N N . GLY A 1 121 ? 4.942 104.135 -4.179 1.00 22.43 178 GLY A N 1
ATOM 915 C CA . GLY A 1 121 ? 3.911 104.445 -5.150 1.00 22.31 178 GLY A CA 1
ATOM 916 C C . GLY A 1 121 ? 4.229 103.873 -6.515 1.00 23.22 178 GLY A C 1
ATOM 917 O O . GLY A 1 121 ? 3.334 103.416 -7.229 1.00 21.70 178 GLY A O 1
ATOM 918 N N . TYR A 1 122 ? 5.509 103.907 -6.878 1.00 23.69 179 TYR A N 1
ATOM 919 C CA . TYR A 1 122 ? 5.980 103.382 -8.157 1.00 24.06 179 TYR A CA 1
ATOM 920 C C . TYR A 1 122 ? 5.646 101.879 -8.192 1.00 23.56 179 TYR A C 1
ATOM 921 O O . TYR A 1 122 ? 5.145 101.350 -9.192 1.00 19.25 179 TYR A O 1
ATOM 930 N N . PHE A 1 123 ? 5.933 101.207 -7.083 1.00 21.77 180 PHE A N 1
ATOM 931 C CA . PHE A 1 123 ? 5.663 99.780 -6.928 1.00 22.10 180 PHE A CA 1
ATOM 932 C C . PHE A 1 123 ? 4.162 99.501 -6.995 1.00 21.22 180 PHE A C 1
ATOM 933 O O . PHE A 1 123 ? 3.728 98.515 -7.605 1.00 19.15 180 PHE A O 1
ATOM 941 N N . ALA A 1 124 ? 3.381 100.367 -6.351 1.00 20.89 181 ALA A N 1
ATOM 942 C CA . ALA A 1 124 ? 1.929 100.228 -6.316 1.00 22.62 181 ALA A CA 1
ATOM 943 C C . ALA A 1 124 ? 1.370 100.307 -7.726 1.00 22.27 181 ALA A C 1
ATOM 944 O O . ALA A 1 124 ? 0.434 99.593 -8.063 1.00 22.06 181 ALA A O 1
ATOM 946 N N . ALA A 1 125 ? 1.965 101.166 -8.546 1.00 21.50 182 ALA A N 1
ATOM 947 C CA . ALA A 1 125 ? 1.550 101.334 -9.932 1.00 24.58 182 ALA A CA 1
ATOM 948 C C . ALA A 1 125 ? 1.787 100.045 -10.711 1.00 25.59 182 ALA A C 1
ATOM 949 O O . ALA A 1 125 ? 0.916 99.600 -11.463 1.00 23.17 182 ALA A O 1
ATOM 951 N N . ARG A 1 126 ? 2.972 99.460 -10.534 1.00 26.12 183 ARG A N 1
ATOM 952 C CA . ARG A 1 126 ? 3.325 98.207 -11.199 1.00 27.67 183 ARG A CA 1
ATOM 953 C C . ARG A 1 126 ? 2.284 97.143 -10.881 1.00 26.71 183 ARG A C 1
ATOM 954 O O . ARG A 1 126 ? 1.753 96.490 -11.777 1.00 27.81 183 ARG A O 1
ATOM 970 N N . LEU A 1 128 ? -0.804 97.480 -9.728 1.00 26.39 185 LEU A N 1
ATOM 971 C CA . LEU A 1 128 ? -2.136 97.814 -10.211 1.00 26.17 185 LEU A CA 1
ATOM 972 C C . LEU A 1 128 ? -2.271 97.494 -11.700 1.00 26.78 185 LEU A C 1
ATOM 973 O O . LEU A 1 128 ? -3.310 97.002 -12.154 1.00 24.80 185 LEU A O 1
ATOM 986 N N . LEU A 1 130 ? -0.763 95.214 -13.329 1.00 32.61 187 LEU A N 1
ATOM 987 C CA . LEU A 1 130 ? -0.706 93.766 -13.537 1.00 35.02 187 LEU A CA 1
ATOM 988 C C . LEU A 1 130 ? -2.167 93.311 -13.502 1.00 36.14 187 LEU A C 1
ATOM 989 O O . LEU A 1 130 ? -2.559 92.334 -14.139 1.00 35.39 187 LEU A O 1
ATOM 994 N N . LEU A 1 131 ? -2.948 94.059 -12.730 1.00 36.96 188 LEU A N 1
ATOM 995 C CA . LEU A 1 131 ? -4.371 93.837 -12.513 1.00 38.37 188 LEU A CA 1
ATOM 996 C C . LEU A 1 131 ? -5.222 94.466 -13.623 1.00 40.74 188 LEU A C 1
ATOM 997 O O . LEU A 1 131 ? -6.180 93.860 -14.105 1.00 39.98 188 LEU A O 1
ATOM 1002 N N . ALA A 1 132 ? -4.862 95.687 -14.020 1.00 42.95 189 ALA A N 1
ATOM 1003 C CA . ALA A 1 132 ? -5.606 96.432 -15.034 1.00 45.06 189 ALA A CA 1
ATOM 1004 C C . ALA A 1 132 ? -4.950 96.469 -16.403 1.00 47.49 189 ALA A C 1
ATOM 1005 O O . ALA A 1 132 ? -5.114 97.439 -17.146 1.00 48.50 189 ALA A O 1
ATOM 1007 N N . VAL A 1 133 ? -4.232 95.406 -16.739 1.00 49.60 190 VAL A N 1
ATOM 1008 C CA . VAL A 1 133 ? -3.530 95.307 -18.011 1.00 53.43 190 VAL A CA 1
ATOM 1009 C C . VAL A 1 133 ? -4.154 96.123 -19.141 1.00 54.98 190 VAL A C 1
ATOM 1010 O O . VAL A 1 133 ? -3.595 97.140 -19.567 1.00 56.02 190 VAL A O 1
ATOM 1014 N N . ASN A 1 134 ? -5.312 95.682 -19.620 1.00 56.02 191 ASN A N 1
ATOM 1015 C CA . ASN A 1 134 ? -5.989 96.368 -20.715 1.00 57.75 191 ASN A CA 1
ATOM 1016 C C . ASN A 1 134 ? -7.172 97.211 -20.248 1.00 57.96 191 ASN A C 1
ATOM 1017 O O . ASN A 1 134 ? -8.316 96.962 -20.628 1.00 58.87 191 ASN A O 1
ATOM 1022 N N . ASP A 1 135 ? -6.878 98.217 -19.430 1.00 57.40 192 ASP A N 1
ATOM 1023 C CA . ASP A 1 135 ? -7.888 99.123 -18.888 1.00 56.33 192 ASP A CA 1
ATOM 1024 C C . ASP A 1 135 ? -7.637 100.543 -19.386 1.00 54.45 192 ASP A C 1
ATOM 1025 O O . ASP A 1 135 ? -6.521 101.052 -19.305 1.00 53.97 192 ASP A O 1
ATOM 1030 N N . ARG A 1 136 ? -8.679 101.186 -19.892 1.00 51.92 193 ARG A N 1
ATOM 1031 C CA . ARG A 1 136 ? -8.535 102.536 -20.407 1.00 50.20 193 ARG A CA 1
ATOM 1032 C C . ARG A 1 136 ? -8.393 103.564 -19.283 1.00 47.87 193 ARG A C 1
ATOM 1033 O O . ARG A 1 136 ? -7.780 104.621 -19.465 1.00 46.72 193 ARG A O 1
ATOM 1041 N N . GLU A 1 137 ? -8.952 103.252 -18.120 1.00 44.45 194 GLU A N 1
ATOM 1042 C CA . GLU A 1 137 ? -8.873 104.168 -16.991 1.00 42.96 194 GLU A CA 1
ATOM 1043 C C . GLU A 1 137 ? -8.751 103.440 -15.669 1.00 39.76 194 GLU A C 1
ATOM 1044 O O . GLU A 1 137 ? -9.109 102.272 -15.550 1.00 39.72 194 GLU A O 1
ATOM 1050 N N . ILE A 1 138 ? -8.249 104.157 -14.674 1.00 36.56 195 ILE A N 1
ATOM 1051 C CA . ILE A 1 138 ? -8.120 103.636 -13.320 1.00 34.71 195 ILE A CA 1
ATOM 1052 C C . ILE A 1 138 ? -8.409 104.837 -12.442 1.00 33.51 195 ILE A C 1
ATOM 1053 O O . ILE A 1 138 ? -8.427 105.976 -12.926 1.00 33.29 195 ILE A O 1
ATOM 1058 N N . VAL A 1 139 ? -8.657 104.612 -11.163 1.00 31.65 196 VAL A N 1
ATOM 1059 C CA . VAL A 1 139 ? -8.955 105.736 -10.297 1.00 30.47 196 VAL A CA 1
ATOM 1060 C C . VAL A 1 139 ? -8.229 105.692 -8.970 1.00 29.92 196 VAL A C 1
ATOM 1061 O O . VAL A 1 139 ? -8.033 104.629 -8.385 1.00 30.43 196 VAL A O 1
ATOM 1065 N N . ILE A 1 140 ? -7.820 106.868 -8.516 1.00 29.76 197 ILE A N 1
ATOM 1066 C CA . ILE A 1 140 ? -7.156 107.023 -7.235 1.00 29.24 197 ILE A CA 1
ATOM 1067 C C . ILE A 1 140 ? -8.234 107.490 -6.265 1.00 29.97 197 ILE A C 1
ATOM 1068 O O . ILE A 1 140 ? -8.955 108.445 -6.557 1.00 29.26 197 ILE A O 1
ATOM 1073 N N . PHE A 1 141 ? -8.344 106.820 -5.122 1.00 29.78 198 PHE A N 1
ATOM 1074 C CA . PHE A 1 141 ? -9.319 107.187 -4.106 1.00 30.62 198 PHE A CA 1
ATOM 1075 C C . PHE A 1 141 ? -8.614 107.935 -2.978 1.00 31.77 198 PHE A C 1
ATOM 1076 O O . PHE A 1 141 ? -7.586 107.475 -2.458 1.00 31.73 198 PHE A O 1
ATOM 1084 N N . ARG A 1 142 ? -9.166 109.084 -2.600 1.00 30.57 199 ARG A N 1
ATOM 1085 C CA . ARG A 1 142 ? -8.603 109.875 -1.518 1.00 33.00 199 ARG A CA 1
ATOM 1086 C C . ARG A 1 142 ? -9.689 110.242 -0.540 1.00 33.72 199 ARG A C 1
ATOM 1087 O O . ARG A 1 142 ? -10.881 110.100 -0.822 1.00 32.64 199 ARG A O 1
ATOM 1095 N N . LYS A 1 143 ? -9.257 110.720 0.617 1.00 34.58 200 LYS A N 1
ATOM 1096 C CA . LYS A 1 143 ? -10.176 111.186 1.629 1.00 39.18 200 LYS A CA 1
ATOM 1097 C C . LYS A 1 143 ? -9.536 112.379 2.320 1.00 39.98 200 LYS A C 1
ATOM 1098 O O . LYS A 1 143 ? -8.636 112.235 3.153 1.00 39.52 200 LYS A O 1
ATOM 1104 N N . ILE A 1 144 ? -10.032 113.558 1.966 1.00 41.20 201 ILE A N 1
ATOM 1105 C CA . ILE A 1 144 ? -9.503 114.809 2.478 1.00 43.98 201 ILE A CA 1
ATOM 1106 C C . ILE A 1 144 ? -10.284 115.474 3.602 1.00 45.10 201 ILE A C 1
ATOM 1107 O O . ILE A 1 144 ? -11.491 115.278 3.755 1.00 43.65 201 ILE A O 1
ATOM 1112 N N . HIS A 1 145 ? -9.559 116.256 4.395 1.00 47.95 202 HIS A N 1
ATOM 1113 C CA . HIS A 1 145 ? -10.135 117.011 5.501 1.00 51.78 202 HIS A CA 1
ATOM 1114 C C . HIS A 1 145 ? -9.767 118.458 5.216 1.00 53.76 202 HIS A C 1
ATOM 1115 O O . HIS A 1 145 ? -8.636 118.743 4.825 1.00 54.85 202 HIS A O 1
ATOM 1122 N N . GLU A 1 146 ? -10.718 119.367 5.392 1.00 55.21 203 GLU A N 1
ATOM 1123 C CA . GLU A 1 146 ? -10.477 120.787 5.168 1.00 57.16 203 GLU A CA 1
ATOM 1124 C C . GLU A 1 146 ? -9.793 121.025 3.828 1.00 57.61 203 GLU A C 1
ATOM 1125 O O . GLU A 1 146 ? -9.143 122.051 3.628 1.00 57.87 203 GLU A O 1
ATOM 1131 N N . GLY A 1 147 ? -9.932 120.068 2.918 1.00 58.32 204 GLY A N 1
ATOM 1132 C CA . GLY A 1 147 ? -9.311 120.197 1.612 1.00 59.53 204 GLY A CA 1
ATOM 1133 C C . GLY A 1 147 ? -7.953 119.518 1.506 1.00 60.66 204 GLY A C 1
ATOM 1134 O O . GLY A 1 147 ? -7.651 118.892 0.487 1.00 62.23 204 GLY A O 1
ATOM 1135 N N . VAL A 1 148 ? -7.137 119.630 2.553 1.00 60.16 205 VAL A N 1
ATOM 1136 C CA . VAL A 1 148 ? -5.798 119.035 2.562 1.00 59.23 205 VAL A CA 1
ATOM 1137 C C . VAL A 1 148 ? -5.807 117.520 2.372 1.00 59.38 205 VAL A C 1
ATOM 1138 O O . VAL A 1 148 ? -6.775 116.846 2.723 1.00 58.45 205 VAL A O 1
ATOM 1142 N N . ILE A 1 149 ? -4.720 116.991 1.814 1.00 60.14 206 ILE A N 1
ATOM 1143 C CA . ILE A 1 149 ? -4.584 115.550 1.611 1.00 60.37 206 ILE A CA 1
ATOM 1144 C C . ILE A 1 149 ? -3.711 115.034 2.761 1.00 58.88 206 ILE A C 1
ATOM 1145 O O . ILE A 1 149 ? -3.228 113.899 2.749 1.00 59.52 206 ILE A O 1
ATOM 1150 N N . GLY A 1 150 ? -3.536 115.917 3.746 1.00 57.47 207 GLY A N 1
ATOM 1151 C CA . GLY A 1 150 ? -2.766 115.673 4.960 1.00 53.77 207 GLY A CA 1
ATOM 1152 C C . GLY A 1 150 ? -1.848 114.477 5.165 1.00 51.33 207 GLY A C 1
ATOM 1153 O O . GLY A 1 150 ? -2.125 113.628 6.020 1.00 52.92 207 GLY A O 1
ATOM 1154 N N . SER A 1 151 ? -0.750 114.424 4.412 1.00 46.37 208 SER A N 1
ATOM 1155 C CA . SER A 1 151 ? 0.239 113.356 4.531 1.00 40.42 208 SER A CA 1
ATOM 1156 C C . SER A 1 151 ? 1.255 113.417 3.399 1.00 38.70 208 SER A C 1
ATOM 1157 O O . SER A 1 151 ? 0.921 113.157 2.244 1.00 36.70 208 SER A O 1
ATOM 1160 N N . ASN A 1 152 ? 2.495 113.759 3.725 1.00 35.71 209 ASN A N 1
ATOM 1161 C CA . ASN A 1 152 ? 3.532 113.825 2.705 1.00 34.86 209 ASN A CA 1
ATOM 1162 C C . ASN A 1 152 ? 3.790 112.442 2.116 1.00 32.14 209 ASN A C 1
ATOM 1163 O O . ASN A 1 152 ? 4.009 112.307 0.909 1.00 29.80 209 ASN A O 1
ATOM 1168 N N . GLN A 1 153 ? 3.766 111.417 2.967 1.00 29.89 210 GLN A N 1
ATOM 1169 C CA . GLN A 1 153 ? 3.970 110.049 2.503 1.00 28.81 210 GLN A CA 1
ATOM 1170 C C . GLN A 1 153 ? 2.928 109.758 1.417 1.00 28.17 210 GLN A C 1
ATOM 1171 O O . GLN A 1 153 ? 3.265 109.250 0.347 1.00 25.98 210 GLN A O 1
ATOM 1177 N N . GLN A 1 154 ? 1.670 110.100 1.692 1.00 27.28 211 GLN A N 1
ATOM 1178 C CA . GLN A 1 154 ? 0.574 109.874 0.742 1.00 28.70 211 GLN A CA 1
ATOM 1179 C C . GLN A 1 154 ? 0.744 110.631 -0.569 1.00 27.77 211 GLN A C 1
ATOM 1180 O O . GLN A 1 154 ? 0.626 110.050 -1.643 1.00 25.05 211 GLN A O 1
ATOM 1186 N N . GLU A 1 155 ? 1.023 111.926 -0.468 1.00 27.98 212 GLU A N 1
ATOM 1187 C CA . GLU A 1 155 ? 1.209 112.778 -1.636 1.00 31.03 212 GLU A CA 1
ATOM 1188 C C . GLU A 1 155 ? 2.364 112.265 -2.486 1.00 29.17 212 GLU A C 1
ATOM 1189 O O . GLU A 1 155 ? 2.249 112.105 -3.699 1.00 30.28 212 GLU A O 1
ATOM 1195 N N . SER A 1 156 ? 3.482 112.003 -1.830 1.00 27.47 213 SER A N 1
ATOM 1196 C CA . SER A 1 156 ? 4.673 111.523 -2.498 1.00 26.28 213 SER A CA 1
ATOM 1197 C C . SER A 1 156 ? 4.435 110.168 -3.187 1.00 26.28 213 SER A C 1
ATOM 1198 O O . SER A 1 156 ? 4.918 109.933 -4.304 1.00 23.26 213 SER A O 1
ATOM 1201 N N . ARG A 1 157 ? 3.704 109.277 -2.517 1.00 24.39 214 ARG A N 1
ATOM 1202 C CA . ARG A 1 157 ? 3.393 107.966 -3.085 1.00 26.19 214 ARG A CA 1
ATOM 1203 C C . ARG A 1 157 ? 2.684 108.173 -4.411 1.00 26.89 214 ARG A C 1
ATOM 1204 O O . ARG A 1 157 ? 2.939 107.467 -5.385 1.00 26.24 214 ARG A O 1
ATOM 1212 N N . GLU A 1 158 ? 1.796 109.160 -4.434 1.00 26.17 215 GLU A N 1
ATOM 1213 C CA . GLU A 1 158 ? 1.026 109.471 -5.624 1.00 28.94 215 GLU A CA 1
ATOM 1214 C C . GLU A 1 158 ? 1.929 109.931 -6.766 1.00 27.45 215 GLU A C 1
ATOM 1215 O O . GLU A 1 158 ? 1.698 109.600 -7.928 1.00 25.51 215 GLU A O 1
ATOM 1221 N N . ILE A 1 159 ? 2.965 110.689 -6.431 1.00 27.03 216 ILE A N 1
ATOM 1222 C CA . ILE A 1 159 ? 3.907 111.169 -7.435 1.00 28.53 216 ILE A CA 1
ATOM 1223 C C . ILE A 1 159 ? 4.680 110.008 -8.076 1.00 28.51 216 ILE A C 1
ATOM 1224 O O . ILE A 1 159 ? 4.926 110.003 -9.287 1.00 27.26 216 ILE A O 1
ATOM 1229 N N . GLY A 1 160 ? 5.063 109.028 -7.266 1.00 27.06 217 GLY A N 1
ATOM 1230 C CA . GLY A 1 160 ? 5.793 107.889 -7.796 1.00 28.14 217 GLY A CA 1
ATOM 1231 C C . GLY A 1 160 ? 4.868 107.042 -8.647 1.00 27.84 217 GLY A C 1
ATOM 1232 O O . GLY A 1 160 ? 5.276 106.419 -9.634 1.00 25.60 217 GLY A O 1
ATOM 1233 N N . PHE A 1 161 ? 3.603 107.024 -8.248 1.00 26.39 218 PHE A N 1
ATOM 1234 C CA . PHE A 1 161 ? 2.582 106.273 -8.958 1.00 26.37 218 PHE A CA 1
ATOM 1235 C C . PHE A 1 161 ? 2.407 106.852 -10.372 1.00 26.68 218 PHE A C 1
ATOM 1236 O O . PHE A 1 161 ? 2.436 106.129 -11.370 1.00 24.53 218 PHE A O 1
ATOM 1244 N N . ARG A 1 162 ? 2.235 108.168 -10.445 1.00 26.63 219 ARG A N 1
ATOM 1245 C CA . ARG A 1 162 ? 2.044 108.826 -11.725 1.00 28.77 219 ARG A CA 1
ATOM 1246 C C . ARG A 1 162 ? 3.277 108.704 -12.616 1.00 29.49 219 ARG A C 1
ATOM 1247 O O . ARG A 1 162 ? 3.156 108.651 -13.842 1.00 27.27 219 ARG A O 1
ATOM 1255 N N . GLN A 1 163 ? 4.464 108.650 -12.014 1.00 28.60 220 GLN A N 1
ATOM 1256 C CA . GLN A 1 163 ? 5.675 108.527 -12.812 1.00 29.38 220 GLN A CA 1
ATOM 1257 C C . GLN A 1 163 ? 5.663 107.194 -13.548 1.00 29.11 220 GLN A C 1
ATOM 1258 O O . GLN A 1 163 ? 5.927 107.134 -14.751 1.00 28.30 220 GLN A O 1
ATOM 1264 N N . TYR A 1 164 ? 5.360 106.124 -12.817 1.00 29.31 221 TYR A N 1
ATOM 1265 C CA . TYR A 1 164 ? 5.306 104.797 -13.415 1.00 29.60 221 TYR A CA 1
ATOM 1266 C C . TYR A 1 164 ? 4.260 104.777 -14.530 1.00 29.08 221 TYR A C 1
ATOM 1267 O O . TYR A 1 164 ? 4.498 104.239 -15.614 1.00 27.28 221 TYR A O 1
ATOM 1284 N N . GLN A 1 166 ? 3.241 107.215 -16.291 1.00 30.33 223 GLN A N 1
ATOM 1285 C CA . GLN A 1 166 ? 3.713 107.994 -17.431 1.00 32.26 223 GLN A CA 1
ATOM 1286 C C . GLN A 1 166 ? 4.706 107.164 -18.247 1.00 32.92 223 GLN A C 1
ATOM 1287 O O . GLN A 1 166 ? 4.652 107.129 -19.476 1.00 32.66 223 GLN A O 1
ATOM 1293 N N . GLU A 1 167 ? 5.601 106.474 -17.554 1.00 33.81 224 GLU A N 1
ATOM 1294 C CA . GLU A 1 167 ? 6.613 105.669 -18.223 1.00 35.14 224 GLU A CA 1
ATOM 1295 C C . GLU A 1 167 ? 6.091 104.385 -18.870 1.00 35.16 224 GLU A C 1
ATOM 1296 O O . GLU A 1 167 ? 6.670 103.914 -19.847 1.00 34.01 224 GLU A O 1
ATOM 1302 N N . HIS A 1 168 ? 4.993 103.841 -18.345 1.00 34.35 225 HIS A N 1
ATOM 1303 C CA . HIS A 1 168 ? 4.450 102.578 -18.849 1.00 35.33 225 HIS A CA 1
ATOM 1304 C C . HIS A 1 168 ? 3.079 102.576 -19.520 1.00 35.24 225 HIS A C 1
ATOM 1305 O O . HIS A 1 168 ? 2.843 101.792 -20.434 1.00 34.96 225 HIS A O 1
ATOM 1312 N N . HIS A 1 169 ? 2.166 103.420 -19.060 1.00 35.33 226 HIS A N 1
ATOM 1313 C CA . HIS A 1 169 ? 0.837 103.470 -19.654 1.00 34.79 226 HIS A CA 1
ATOM 1314 C C . HIS A 1 169 ? 0.399 104.907 -19.763 1.00 34.47 226 HIS A C 1
ATOM 1315 O O . HIS A 1 169 ? -0.603 105.309 -19.161 1.00 32.97 226 HIS A O 1
ATOM 1322 N N . PRO A 1 170 ? 1.140 105.704 -20.544 1.00 34.72 227 PRO A N 1
ATOM 1323 C CA . PRO A 1 170 ? 0.787 107.117 -20.695 1.00 36.44 227 PRO A CA 1
ATOM 1324 C C . PRO A 1 170 ? -0.614 107.330 -21.249 1.00 36.86 227 PRO A C 1
ATOM 1325 O O . PRO A 1 170 ? -1.194 108.397 -21.088 1.00 38.11 227 PRO A O 1
ATOM 1329 N N . ALA A 1 171 ? -1.169 106.298 -21.868 1.00 37.79 228 ALA A N 1
ATOM 1330 C CA . ALA A 1 171 ? -2.498 106.396 -22.449 1.00 40.17 228 ALA A CA 1
ATOM 1331 C C . ALA A 1 171 ? -3.621 106.155 -21.446 1.00 40.84 228 ALA A C 1
ATOM 1332 O O . ALA A 1 171 ? -4.767 106.528 -21.686 1.00 40.52 228 ALA A O 1
ATOM 1334 N N . CYS A 1 172 ? -3.304 105.531 -20.320 1.00 41.66 229 CYS A N 1
ATOM 1335 C CA . CYS A 1 172 ? -4.332 105.258 -19.327 1.00 41.45 229 CYS A CA 1
ATOM 1336 C C . CYS A 1 172 ? -4.744 106.541 -18.623 1.00 41.54 229 CYS A C 1
ATOM 1337 O O . CYS A 1 172 ? -3.901 107.294 -18.143 1.00 41.44 229 CYS A O 1
ATOM 1340 N N . ASN A 1 173 ? -6.048 106.783 -18.573 1.00 41.15 230 ASN A N 1
ATOM 1341 C CA . ASN A 1 173 ? -6.603 107.963 -17.930 1.00 41.06 230 ASN A CA 1
ATOM 1342 C C . ASN A 1 173 ? -6.627 107.728 -16.425 1.00 39.74 230 ASN A C 1
ATOM 1343 O O . ASN A 1 173 ? -7.062 106.677 -15.965 1.00 40.38 230 ASN A O 1
ATOM 1348 N N . ILE A 1 174 ? -6.170 108.711 -15.659 1.00 38.17 231 ILE A N 1
ATOM 1349 C CA . ILE A 1 174 ? -6.141 108.592 -14.209 1.00 36.29 231 ILE A CA 1
ATOM 1350 C C . ILE A 1 174 ? -7.214 109.464 -13.565 1.00 35.78 231 ILE A C 1
ATOM 1351 O O . ILE A 1 174 ? -7.062 110.674 -13.450 1.00 34.26 231 ILE A O 1
ATOM 1356 N N . LEU A 1 175 ? -8.304 108.828 -13.156 1.00 37.28 232 LEU A N 1
ATOM 1357 C CA . LEU A 1 175 ? -9.415 109.520 -12.518 1.00 37.67 232 LEU A CA 1
ATOM 1358 C C . LEU A 1 175 ? -9.126 109.704 -11.027 1.00 38.39 232 LEU A C 1
ATOM 1359 O O . LEU A 1 175 ? -8.262 109.034 -10.453 1.00 36.59 232 LEU A O 1
ATOM 1364 N N . GLU A 1 176 ? -9.858 110.615 -10.403 1.00 38.95 233 GLU A N 1
ATOM 1365 C CA . GLU A 1 176 ? -9.679 110.889 -8.989 1.00 40.18 233 GLU A CA 1
ATOM 1366 C C . GLU A 1 176 ? -11.039 111.058 -8.328 1.00 39.59 233 GLU A C 1
ATOM 1367 O O . GLU A 1 176 ? -11.949 111.638 -8.912 1.00 40.91 233 GLU A O 1
ATOM 1373 N N . LEU A 1 177 ? -11.182 110.531 -7.120 1.00 38.96 234 LEU A N 1
ATOM 1374 C CA . LEU A 1 177 ? -12.422 110.669 -6.381 1.00 38.30 234 LEU A CA 1
ATOM 1375 C C . LEU A 1 177 ? -12.040 111.083 -4.978 1.00 38.45 234 LEU A C 1
ATOM 1376 O O . LEU A 1 177 ? -11.373 110.334 -4.264 1.00 38.58 234 LEU A O 1
ATOM 1381 N N . ASN A 1 178 ? -12.453 112.282 -4.588 1.00 37.59 235 ASN A N 1
ATOM 1382 C CA . ASN A 1 178 ? -12.138 112.782 -3.264 1.00 38.90 235 ASN A CA 1
ATOM 1383 C C . ASN A 1 178 ? -13.323 112.681 -2.333 1.00 39.89 235 ASN A C 1
ATOM 1384 O O . ASN A 1 178 ? -14.378 113.261 -2.590 1.00 40.99 235 ASN A O 1
ATOM 1389 N N . LEU A 1 179 ? -13.148 111.925 -1.257 1.00 40.19 236 LEU A N 1
ATOM 1390 C CA . LEU A 1 179 ? -14.184 111.787 -0.251 1.00 42.74 236 LEU A CA 1
ATOM 1391 C C . LEU A 1 179 ? -13.863 112.885 0.763 1.00 45.11 236 LEU A C 1
ATOM 1392 O O . LEU A 1 179 ? -12.727 113.357 0.832 1.00 45.74 236 LEU A O 1
ATOM 1397 N N . HIS A 1 180 ? -14.846 113.311 1.541 1.00 47.28 237 HIS A N 1
ATOM 1398 C CA . HIS A 1 180 ? -14.586 114.360 2.516 1.00 50.00 237 HIS A CA 1
ATOM 1399 C C . HIS A 1 180 ? -14.876 113.946 3.947 1.00 52.13 237 HIS A C 1
ATOM 1400 O O . HIS A 1 180 ? -15.931 113.390 4.235 1.00 53.98 237 HIS A O 1
ATOM 1407 N N . ALA A 1 181 ? -13.933 114.213 4.844 1.00 53.69 238 ALA A N 1
ATOM 1408 C CA . ALA A 1 181 ? -14.114 113.874 6.252 1.00 55.50 238 ALA A CA 1
ATOM 1409 C C . ALA A 1 181 ? -14.986 114.915 6.963 1.00 57.36 238 ALA A C 1
ATOM 1410 O O . ALA A 1 181 ? -15.841 114.557 7.769 1.00 58.00 238 ALA A O 1
ATOM 1412 N N . ASP A 1 182 ? -14.752 116.196 6.680 1.00 59.54 239 ASP A N 1
ATOM 1413 C CA . ASP A 1 182 ? -15.543 117.282 7.271 1.00 61.97 239 ASP A CA 1
ATOM 1414 C C . ASP A 1 182 ? -16.741 117.295 6.345 1.00 63.09 239 ASP A C 1
ATOM 1415 O O . ASP A 1 182 ? -16.907 118.165 5.486 1.00 63.96 239 ASP A O 1
ATOM 1420 N N . LEU A 1 183 ? -17.564 116.281 6.555 1.00 64.25 240 LEU A N 1
ATOM 1421 C CA . LEU A 1 183 ? -18.737 115.996 5.756 1.00 64.87 240 LEU A CA 1
ATOM 1422 C C . LEU A 1 183 ? -20.054 116.755 5.841 1.00 65.09 240 LEU A C 1
ATOM 1423 O O . LEU A 1 183 ? -20.188 117.877 6.347 1.00 65.61 240 LEU A O 1
ATOM 1428 N N . ASN A 1 184 ? -21.003 115.992 5.309 1.00 64.39 241 ASN A N 1
ATOM 1429 C CA . ASN A 1 184 ? -22.424 116.173 5.107 1.00 63.79 241 ASN A CA 1
ATOM 1430 C C . ASN A 1 184 ? -22.669 115.747 3.657 1.00 63.08 241 ASN A C 1
ATOM 1431 O O . ASN A 1 184 ? -23.771 115.852 3.103 1.00 63.01 241 ASN A O 1
ATOM 1436 N N . ILE A 1 185 ? -21.578 115.273 3.058 1.00 61.13 242 ILE A N 1
ATOM 1437 C CA . ILE A 1 185 ? -21.596 114.638 1.745 1.00 59.00 242 ILE A CA 1
ATOM 1438 C C . ILE A 1 185 ? -21.092 113.309 2.292 1.00 57.00 242 ILE A C 1
ATOM 1439 O O . ILE A 1 185 ? -20.014 113.248 2.893 1.00 56.03 242 ILE A O 1
ATOM 1444 N N . GLU A 1 186 ? -21.887 112.259 2.157 1.00 55.18 243 GLU A N 1
ATOM 1445 C CA . GLU A 1 186 ? -21.467 110.980 2.697 1.00 52.87 243 GLU A CA 1
ATOM 1446 C C . GLU A 1 186 ? -20.660 110.173 1.715 1.00 49.38 243 GLU A C 1
ATOM 1447 O O . GLU A 1 186 ? -20.909 110.206 0.513 1.00 48.50 243 GLU A O 1
ATOM 1453 N N . ASP A 1 187 ? -19.676 109.459 2.249 1.00 45.90 244 ASP A N 1
ATOM 1454 C CA . ASP A 1 187 ? -18.788 108.645 1.444 1.00 42.81 244 ASP A CA 1
ATOM 1455 C C . ASP A 1 187 ? -19.504 107.793 0.415 1.00 41.57 244 ASP A C 1
ATOM 1456 O O . ASP A 1 187 ? -19.140 107.800 -0.759 1.00 39.11 244 ASP A O 1
ATOM 1461 N N . SER A 1 188 ? -20.531 107.070 0.842 1.00 40.86 245 SER A N 1
ATOM 1462 C CA . SER A 1 188 ? -21.260 106.217 -0.085 1.00 41.56 245 SER A CA 1
ATOM 1463 C C . SER A 1 188 ? -21.943 107.001 -1.207 1.00 41.82 245 SER A C 1
ATOM 1464 O O . SER A 1 188 ? -22.073 106.503 -2.329 1.00 40.87 245 SER A O 1
ATOM 1467 N N . ARG A 1 189 ? -22.376 108.226 -0.922 1.00 43.15 246 ARG A N 1
ATOM 1468 C CA . ARG A 1 189 ? -23.030 109.023 -1.959 1.00 44.91 246 ARG A CA 1
ATOM 1469 C C . ARG A 1 189 ? -21.994 109.470 -2.998 1.00 43.36 246 ARG A C 1
ATOM 1470 O O . ARG A 1 189 ? -22.288 109.528 -4.192 1.00 43.09 246 ARG A O 1
ATOM 1486 N N . LEU A 1 191 ? -19.385 107.785 -3.862 1.00 38.54 248 LEU A N 1
ATOM 1487 C CA . LEU A 1 191 ? -19.139 106.587 -4.657 1.00 38.17 248 LEU A CA 1
ATOM 1488 C C . LEU A 1 191 ? -20.251 106.321 -5.673 1.00 38.31 248 LEU A C 1
ATOM 1489 O O . LEU A 1 191 ? -19.969 106.015 -6.830 1.00 37.48 248 LEU A O 1
ATOM 1494 N N . ASP A 1 192 ? -21.509 106.440 -5.252 1.00 39.74 249 ASP A N 1
ATOM 1495 C CA . ASP A 1 192 ? -22.626 106.210 -6.173 1.00 41.17 249 ASP A CA 1
ATOM 1496 C C . ASP A 1 192 ? -22.510 107.097 -7.406 1.00 41.31 249 ASP A C 1
ATOM 1497 O O . ASP A 1 192 ? -22.623 106.619 -8.533 1.00 40.73 249 ASP A O 1
ATOM 1502 N N . ASP A 1 193 ? -22.285 108.390 -7.195 1.00 42.28 250 ASP A N 1
ATOM 1503 C CA . ASP A 1 193 ? -22.161 109.304 -8.320 1.00 44.35 250 ASP A CA 1
ATOM 1504 C C . ASP A 1 193 ? -20.983 108.919 -9.206 1.00 44.69 250 ASP A C 1
ATOM 1505 O O . ASP A 1 193 ? -21.116 108.866 -10.425 1.00 45.28 250 ASP A O 1
ATOM 1510 N N . PHE A 1 194 ? -19.837 108.625 -8.594 1.00 45.16 251 PHE A N 1
ATOM 1511 C CA . PHE A 1 194 ? -18.649 108.251 -9.357 1.00 44.37 251 PHE A CA 1
ATOM 1512 C C . PHE A 1 194 ? -18.869 107.020 -10.226 1.00 43.63 251 PHE A C 1
ATOM 1513 O O . PHE A 1 194 ? -18.611 107.047 -11.427 1.00 44.03 251 PHE A O 1
ATOM 1521 N N . PHE A 1 195 ? -19.338 105.937 -9.620 1.00 44.26 252 PHE A N 1
ATOM 1522 C CA . PHE A 1 195 ? -19.555 104.710 -10.372 1.00 45.51 252 PHE A CA 1
ATOM 1523 C C . PHE A 1 195 ? -20.683 104.855 -11.379 1.00 47.26 252 PHE A C 1
ATOM 1524 O O . PHE A 1 195 ? -20.760 104.101 -12.351 1.00 47.41 252 PHE A O 1
ATOM 1532 N N . ARG A 1 196 ? -21.549 105.837 -11.146 1.00 48.73 253 ARG A N 1
ATOM 1533 C CA . ARG A 1 196 ? -22.663 106.105 -12.045 1.00 50.08 253 ARG A CA 1
ATOM 1534 C C . ARG A 1 196 ? -22.115 106.795 -13.281 1.00 50.77 253 ARG A C 1
ATOM 1535 O O . ARG A 1 196 ? -22.385 106.387 -14.410 1.00 50.71 253 ARG A O 1
ATOM 1543 N N . GLU A 1 197 ? -21.329 107.840 -13.048 1.00 51.33 254 GLU A N 1
ATOM 1544 C CA . GLU A 1 197 ? -20.726 108.610 -14.124 1.00 51.77 254 GLU A CA 1
ATOM 1545 C C . GLU A 1 197 ? -19.557 107.857 -14.768 1.00 51.11 254 GLU A C 1
ATOM 1546 O O . GLU A 1 197 ? -19.149 108.156 -15.893 1.00 51.12 254 GLU A O 1
ATOM 1552 N N . HIS A 1 198 ? -19.026 106.870 -14.057 1.00 50.16 255 HIS A N 1
ATOM 1553 C CA . HIS A 1 198 ? -17.909 106.084 -14.573 1.00 49.65 255 HIS A CA 1
ATOM 1554 C C . HIS A 1 198 ? -18.184 104.598 -14.402 1.00 49.85 255 HIS A C 1
ATOM 1555 O O . HIS A 1 198 ? -17.452 103.906 -13.702 1.00 50.58 255 HIS A O 1
ATOM 1562 N N . PRO A 1 199 ? -19.236 104.086 -15.057 1.00 49.64 256 PRO A N 1
ATOM 1563 C CA . PRO A 1 199 ? -19.623 102.673 -14.979 1.00 49.69 256 PRO A CA 1
ATOM 1564 C C . PRO A 1 199 ? -18.573 101.695 -15.485 1.00 48.65 256 PRO A C 1
ATOM 1565 O O . PRO A 1 199 ? -18.565 100.534 -15.089 1.00 49.47 256 PRO A O 1
ATOM 1569 N N . ASP A 1 200 ? -17.687 102.175 -16.349 1.00 48.43 257 ASP A N 1
ATOM 1570 C CA . ASP A 1 200 ? -16.649 101.339 -16.942 1.00 48.61 257 ASP A CA 1
ATOM 1571 C C . ASP A 1 200 ? -15.382 101.107 -16.114 1.00 47.57 257 ASP A C 1
ATOM 1572 O O . ASP A 1 200 ? -14.745 100.063 -16.251 1.00 47.28 257 ASP A O 1
ATOM 1577 N N . VAL A 1 201 ? -15.004 102.066 -15.272 1.00 45.55 258 VAL A N 1
ATOM 1578 C CA . VAL A 1 201 ? -13.800 101.914 -14.453 1.00 45.26 258 VAL A CA 1
ATOM 1579 C C . VAL A 1 201 ? -13.862 100.605 -13.649 1.00 44.48 258 VAL A C 1
ATOM 1580 O O . VAL A 1 201 ? -14.842 100.340 -12.951 1.00 44.41 258 VAL A O 1
ATOM 1584 N N . LYS A 1 202 ? -12.815 99.787 -13.754 1.00 43.59 259 LYS A N 1
ATOM 1585 C CA . LYS A 1 202 ? -12.784 98.499 -13.058 1.00 42.54 259 LYS A CA 1
ATOM 1586 C C . LYS A 1 202 ? -11.676 98.323 -12.013 1.00 40.62 259 LYS A C 1
ATOM 1587 O O . LYS A 1 202 ? -11.734 97.403 -11.190 1.00 39.23 259 LYS A O 1
ATOM 1593 N N . HIS A 1 203 ? -10.669 99.190 -12.039 1.00 38.55 260 HIS A N 1
ATOM 1594 C CA . HIS A 1 203 ? -9.582 99.087 -11.073 1.00 36.32 260 HIS A CA 1
ATOM 1595 C C . HIS A 1 203 ? -9.256 100.410 -10.388 1.00 34.30 260 HIS A C 1
ATOM 1596 O O . HIS A 1 203 ? -9.307 101.470 -11.015 1.00 32.61 260 HIS A O 1
ATOM 1603 N N . GLY A 1 204 ? -8.926 100.340 -9.100 1.00 31.98 261 GLY A N 1
ATOM 1604 C CA . GLY A 1 204 ? -8.614 101.546 -8.351 1.00 29.37 261 GLY A CA 1
ATOM 1605 C C . GLY A 1 204 ? -7.555 101.356 -7.284 1.00 28.12 261 GLY A C 1
ATOM 1606 O O . GLY A 1 204 ? -7.113 100.239 -7.031 1.00 27.83 261 GLY A O 1
ATOM 1607 N N . ILE A 1 205 ? -7.165 102.455 -6.644 1.00 25.92 262 ILE A N 1
ATOM 1608 C CA . ILE A 1 205 ? -6.137 102.423 -5.617 1.00 24.06 262 ILE A CA 1
ATOM 1609 C C . ILE A 1 205 ? -6.262 103.624 -4.687 1.00 23.97 262 ILE A C 1
ATOM 1610 O O . ILE A 1 205 ? -6.740 104.681 -5.095 1.00 23.82 262 ILE A O 1
ATOM 1615 N N . THR A 1 206 ? -5.854 103.443 -3.432 1.00 21.97 263 THR A N 1
ATOM 1616 C CA . THR A 1 206 ? -5.851 104.514 -2.446 1.00 21.69 263 THR A CA 1
ATOM 1617 C C . THR A 1 206 ? -4.487 104.490 -1.744 1.00 22.43 263 THR A C 1
ATOM 1618 O O . THR A 1 206 ? -3.869 103.430 -1.615 1.00 20.41 263 THR A O 1
ATOM 1622 N N . PHE A 1 207 ? -4.017 105.645 -1.288 1.00 22.99 264 PHE A N 1
ATOM 1623 C CA . PHE A 1 207 ? -2.719 105.708 -0.620 1.00 23.81 264 PHE A CA 1
ATOM 1624 C C . PHE A 1 207 ? -2.826 105.946 0.869 1.00 25.12 264 PHE A C 1
ATOM 1625 O O . PHE A 1 207 ? -1.815 106.020 1.560 1.00 24.18 264 PHE A O 1
ATOM 1633 N N . ASN A 1 208 ? -4.049 106.090 1.366 1.00 25.98 265 ASN A N 1
ATOM 1634 C CA . ASN A 1 208 ? -4.223 106.262 2.797 1.00 26.58 265 ASN A CA 1
ATOM 1635 C C . ASN A 1 208 ? -4.458 104.838 3.272 1.00 27.05 265 ASN A C 1
ATOM 1636 O O . ASN A 1 208 ? -4.425 103.920 2.457 1.00 25.32 265 ASN A O 1
ATOM 1641 N N . SER A 1 209 ? -4.689 104.628 4.562 1.00 27.03 266 SER A N 1
ATOM 1642 C CA . SER A 1 209 ? -4.866 103.262 5.046 1.00 28.58 266 SER A CA 1
ATOM 1643 C C . SER A 1 209 ? -6.304 102.823 5.297 1.00 26.84 266 SER A C 1
ATOM 1644 O O . SER A 1 209 ? -6.532 101.798 5.939 1.00 24.87 266 SER A O 1
ATOM 1647 N N . LYS A 1 210 ? -7.260 103.587 4.780 1.00 26.16 267 LYS A N 1
ATOM 1648 C CA . LYS A 1 210 ? -8.680 103.303 4.972 1.00 27.54 267 LYS A CA 1
ATOM 1649 C C . LYS A 1 210 ? -9.324 102.769 3.692 1.00 26.83 267 LYS A C 1
ATOM 1650 O O . LYS A 1 210 ? -10.429 103.183 3.336 1.00 26.14 267 LYS A O 1
ATOM 1656 N N . VAL A 1 211 ? -8.644 101.859 3.003 1.00 24.42 268 VAL A N 1
ATOM 1657 C CA . VAL A 1 211 ? -9.171 101.301 1.769 1.00 23.16 268 VAL A CA 1
ATOM 1658 C C . VAL A 1 211 ? -10.475 100.532 2.020 1.00 24.80 268 VAL A C 1
ATOM 1659 O O . VAL A 1 211 ? -11.275 100.344 1.108 1.00 25.09 268 VAL A O 1
ATOM 1663 N N . TYR A 1 212 ? -10.687 100.104 3.260 1.00 25.33 269 TYR A N 1
ATOM 1664 C CA . TYR A 1 212 ? -11.887 99.359 3.619 1.00 28.28 269 TYR A CA 1
ATOM 1665 C C . TYR A 1 212 ? -13.166 100.154 3.351 1.00 28.85 269 TYR A C 1
ATOM 1666 O O . TYR A 1 212 ? -14.238 99.571 3.164 1.00 28.06 269 TYR A O 1
ATOM 1675 N N . ILE A 1 213 ? -13.055 101.481 3.345 1.00 28.12 270 ILE A N 1
ATOM 1676 C CA . ILE A 1 213 ? -14.213 102.337 3.091 1.00 29.32 270 ILE A CA 1
ATOM 1677 C C . ILE A 1 213 ? -14.743 102.022 1.693 1.00 28.63 270 ILE A C 1
ATOM 1678 O O . ILE A 1 213 ? -15.948 101.913 1.478 1.00 26.30 270 ILE A O 1
ATOM 1683 N N . ILE A 1 214 ? -13.823 101.869 0.749 1.00 28.25 271 ILE A N 1
ATOM 1684 C CA . ILE A 1 214 ? -14.183 101.568 -0.626 1.00 28.43 271 ILE A CA 1
ATOM 1685 C C . ILE A 1 214 ? -14.520 100.090 -0.737 1.00 29.40 271 ILE A C 1
ATOM 1686 O O . ILE A 1 214 ? -15.437 99.701 -1.461 1.00 27.89 271 ILE A O 1
ATOM 1691 N N . GLY A 1 215 ? -13.762 99.267 -0.024 1.00 28.45 272 GLY A N 1
ATOM 1692 C CA . GLY A 1 215 ? -13.996 97.839 -0.064 1.00 29.36 272 GLY A CA 1
ATOM 1693 C C . GLY A 1 215 ? -15.346 97.431 0.501 1.00 29.64 272 GLY A C 1
ATOM 1694 O O . GLY A 1 215 ? -16.050 96.611 -0.091 1.00 27.52 272 GLY A O 1
ATOM 1695 N N . GLU A 1 216 ? -15.701 97.989 1.654 1.00 29.94 273 GLU A N 1
ATOM 1696 C CA . GLU A 1 216 ? -16.970 97.674 2.291 1.00 31.53 273 GLU A CA 1
ATOM 1697 C C . GLU A 1 216 ? -18.115 98.261 1.483 1.00 31.94 273 GLU A C 1
ATOM 1698 O O . GLU A 1 216 ? -19.230 97.742 1.515 1.00 33.18 273 GLU A O 1
ATOM 1704 N N . TYR A 1 217 ? -17.845 99.339 0.755 1.00 31.06 274 TYR A N 1
ATOM 1705 C CA . TYR A 1 217 ? -18.878 99.936 -0.083 1.00 32.58 274 TYR A CA 1
ATOM 1706 C C . TYR A 1 217 ? -19.245 98.930 -1.172 1.00 33.77 274 TYR A C 1
ATOM 1707 O O . TYR A 1 217 ? -20.424 98.683 -1.431 1.00 32.01 274 TYR A O 1
ATOM 1716 N N . LEU A 1 218 ? -18.219 98.357 -1.802 1.00 33.86 275 LEU A N 1
ATOM 1717 C CA . LEU A 1 218 ? -18.398 97.375 -2.867 1.00 35.13 275 LEU A CA 1
ATOM 1718 C C . LEU A 1 218 ? -19.061 96.097 -2.352 1.00 36.69 275 LEU A C 1
ATOM 1719 O O . LEU A 1 218 ? -19.804 95.438 -3.080 1.00 35.89 275 LEU A O 1
ATOM 1724 N N . GLN A 1 219 ? -18.788 95.761 -1.096 1.00 37.80 276 GLN A N 1
ATOM 1725 C CA . GLN A 1 219 ? -19.337 94.565 -0.479 1.00 39.96 276 GLN A CA 1
ATOM 1726 C C . GLN A 1 219 ? -20.825 94.733 -0.235 1.00 41.16 276 GLN A C 1
ATOM 1727 O O . GLN A 1 219 ? -21.619 93.851 -0.558 1.00 40.81 276 GLN A O 1
ATOM 1733 N N . GLN A 1 220 ? -21.197 95.877 0.329 1.00 42.53 277 GLN A N 1
ATOM 1734 C CA . GLN A 1 220 ? -22.592 96.160 0.639 1.00 44.29 277 GLN A CA 1
ATOM 1735 C C . GLN A 1 220 ? -23.418 96.386 -0.627 1.00 43.66 277 GLN A C 1
ATOM 1736 O O . GLN A 1 220 ? -24.643 96.336 -0.596 1.00 43.82 277 GLN A O 1
ATOM 1742 N N . ARG A 1 221 ? -22.748 96.648 -1.739 1.00 43.44 278 ARG A N 1
ATOM 1743 C CA . ARG A 1 221 ? -23.446 96.861 -2.998 1.00 43.53 278 ARG A CA 1
ATOM 1744 C C . ARG A 1 221 ? -23.229 95.638 -3.873 1.00 42.37 278 ARG A C 1
ATOM 1745 O O . ARG A 1 221 ? -23.556 95.641 -5.055 1.00 42.33 278 ARG A O 1
ATOM 1753 N N . ARG A 1 222 ? -22.674 94.591 -3.274 1.00 42.05 279 ARG A N 1
ATOM 1754 C CA . ARG A 1 222 ? -22.387 93.348 -3.980 1.00 41.98 279 ARG A CA 1
ATOM 1755 C C . ARG A 1 222 ? -21.850 93.589 -5.382 1.00 42.97 279 ARG A C 1
ATOM 1756 O O . ARG A 1 222 ? -22.173 92.864 -6.321 1.00 44.43 279 ARG A O 1
ATOM 1764 N N . LYS A 1 223 ? -21.033 94.628 -5.513 1.00 42.97 280 LYS A N 1
ATOM 1765 C CA . LYS A 1 223 ? -20.401 94.962 -6.777 1.00 43.52 280 LYS A CA 1
ATOM 1766 C C . LYS A 1 223 ? -19.112 94.139 -6.774 1.00 43.49 280 LYS A C 1
ATOM 1767 O O . LYS A 1 223 ? -18.293 94.273 -5.870 1.00 43.37 280 LYS A O 1
ATOM 1773 N N . SER A 1 224 ? -18.943 93.279 -7.772 1.00 43.10 281 SER A N 1
ATOM 1774 C CA . SER A 1 224 ? -17.761 92.429 -7.848 1.00 43.33 281 SER A CA 1
ATOM 1775 C C . SER A 1 224 ? -16.955 92.662 -9.119 1.00 43.85 281 SER A C 1
ATOM 1776 O O . SER A 1 224 ? -16.028 91.905 -9.423 1.00 44.29 281 SER A O 1
ATOM 1779 N N . ASP A 1 225 ? -17.306 93.709 -9.859 1.00 44.59 282 ASP A N 1
ATOM 1780 C CA . ASP A 1 225 ? -16.612 94.025 -11.098 1.00 45.28 282 ASP A CA 1
ATOM 1781 C C . ASP A 1 225 ? -15.640 95.192 -10.900 1.00 44.15 282 ASP A C 1
ATOM 1782 O O . ASP A 1 225 ? -15.462 96.033 -11.785 1.00 43.00 282 ASP A O 1
ATOM 1787 N N . PHE A 1 226 ? -15.009 95.225 -9.731 1.00 42.31 283 PHE A N 1
ATOM 1788 C CA . PHE A 1 226 ? -14.058 96.276 -9.390 1.00 41.35 283 PHE A CA 1
ATOM 1789 C C . PHE A 1 226 ? -13.150 95.769 -8.269 1.00 41.92 283 PHE A C 1
ATOM 1790 O O . PHE A 1 226 ? -13.631 95.178 -7.298 1.00 41.42 283 PHE A O 1
ATOM 1798 N N . SER A 1 227 ? -11.845 96.004 -8.405 1.00 40.17 284 SER A N 1
ATOM 1799 C CA . SER A 1 227 ? -10.876 95.578 -7.398 1.00 38.32 284 SER A CA 1
ATOM 1800 C C . SER A 1 227 ? -9.956 96.723 -6.951 1.00 36.64 284 SER A C 1
ATOM 1801 O O . SER A 1 227 ? -9.507 97.535 -7.767 1.00 33.02 284 SER A O 1
ATOM 1804 N N . LEU A 1 228 ? -9.688 96.778 -5.648 1.00 34.28 285 LEU A N 1
ATOM 1805 C CA . LEU A 1 228 ? -8.830 97.808 -5.082 1.00 32.61 285 LEU A CA 1
ATOM 1806 C C . LEU A 1 228 ? -7.445 97.310 -4.705 1.00 30.77 285 LEU A C 1
ATOM 1807 O O . LEU A 1 228 ? -7.202 96.113 -4.544 1.00 29.05 285 LEU A O 1
ATOM 1812 N N . ILE A 1 229 ? -6.547 98.275 -4.551 1.00 29.82 286 ILE A N 1
ATOM 1813 C CA . ILE A 1 229 ? -5.202 98.040 -4.070 1.00 27.13 286 ILE A CA 1
ATOM 1814 C C . ILE A 1 229 ? -5.167 99.040 -2.922 1.00 27.02 286 ILE A C 1
ATOM 1815 O O . ILE A 1 229 ? -5.494 100.211 -3.096 1.00 25.90 286 ILE A O 1
ATOM 1820 N N . GLY A 1 230 ? -4.817 98.570 -1.737 1.00 27.17 287 GLY A N 1
ATOM 1821 C CA . GLY A 1 230 ? -4.788 99.461 -0.599 1.00 27.58 287 GLY A CA 1
ATOM 1822 C C . GLY A 1 230 ? -3.534 99.331 0.225 1.00 26.76 287 GLY A C 1
ATOM 1823 O O . GLY A 1 230 ? -2.626 98.575 -0.114 1.00 25.13 287 GLY A O 1
ATOM 1824 N N . TYR A 1 231 ? -3.497 100.081 1.321 1.00 27.21 288 TYR A N 1
ATOM 1825 C CA . TYR A 1 231 ? -2.359 100.071 2.218 1.00 24.62 288 TYR A CA 1
ATOM 1826 C C . TYR A 1 231 ? -2.701 99.651 3.644 1.00 25.65 288 TYR A C 1
ATOM 1827 O O . TYR A 1 231 ? -3.800 99.908 4.146 1.00 24.42 288 TYR A O 1
ATOM 1836 N N . ASP A 1 232 ? -1.742 98.980 4.273 1.00 25.21 289 ASP A N 1
ATOM 1837 C CA . ASP A 1 232 ? -1.837 98.567 5.658 1.00 25.28 289 ASP A CA 1
ATOM 1838 C C . ASP A 1 232 ? -2.811 97.474 6.041 1.00 26.72 289 ASP A C 1
ATOM 1839 O O . ASP A 1 232 ? -3.888 97.311 5.453 1.00 27.07 289 ASP A O 1
ATOM 1844 N N . LEU A 1 233 ? -2.396 96.720 7.049 1.00 25.81 290 LEU A N 1
ATOM 1845 C CA . LEU A 1 233 ? -3.141 95.585 7.541 1.00 25.29 290 LEU A CA 1
ATOM 1846 C C . LEU A 1 233 ? -4.179 95.839 8.621 1.00 25.34 290 LEU A C 1
ATOM 1847 O O . LEU A 1 233 ? -4.234 95.110 9.601 1.00 23.87 290 LEU A O 1
ATOM 1852 N N . LEU A 1 234 ? -4.998 96.875 8.461 1.00 25.93 291 LEU A N 1
ATOM 1853 C CA . LEU A 1 234 ? -6.063 97.114 9.430 1.00 26.77 291 LEU A CA 1
ATOM 1854 C C . LEU A 1 234 ? -6.966 95.891 9.297 1.00 27.68 291 LEU A C 1
ATOM 1855 O O . LEU A 1 234 ? -7.045 95.289 8.223 1.00 26.44 291 LEU A O 1
ATOM 1860 N N . GLU A 1 235 ? -7.657 95.529 10.368 1.00 28.17 292 GLU A N 1
ATOM 1861 C CA . GLU A 1 235 ? -8.520 94.359 10.329 1.00 30.21 292 GLU A CA 1
ATOM 1862 C C . GLU A 1 235 ? -9.602 94.464 9.253 1.00 28.14 292 GLU A C 1
ATOM 1863 O O . GLU A 1 235 ? -9.913 93.486 8.584 1.00 29.13 292 GLU A O 1
ATOM 1869 N N . ARG A 1 236 ? -10.173 95.647 9.075 1.00 25.63 293 ARG A N 1
ATOM 1870 C CA . ARG A 1 236 ? -11.203 95.800 8.068 1.00 26.07 293 ARG A CA 1
ATOM 1871 C C . ARG A 1 236 ? -10.611 95.709 6.672 1.00 24.67 293 ARG A C 1
ATOM 1872 O O . ARG A 1 236 ? -11.279 95.285 5.726 1.00 21.75 293 ARG A O 1
ATOM 1880 N N . ASN A 1 237 ? -9.343 96.086 6.543 1.00 24.38 294 ASN A N 1
ATOM 1881 C CA . ASN A 1 237 ? -8.674 96.003 5.250 1.00 24.14 294 ASN A CA 1
ATOM 1882 C C . ASN A 1 237 ? -8.456 94.543 4.891 1.00 23.32 294 ASN A C 1
ATOM 1883 O O . ASN A 1 237 ? -8.705 94.118 3.760 1.00 23.78 294 ASN A O 1
ATOM 1888 N N . VAL A 1 238 ? -7.986 93.776 5.868 1.00 23.13 295 VAL A N 1
ATOM 1889 C CA . VAL A 1 238 ? -7.722 92.360 5.653 1.00 25.15 295 VAL A CA 1
ATOM 1890 C C . VAL A 1 238 ? -8.998 91.593 5.310 1.00 25.11 295 VAL A C 1
ATOM 1891 O O . VAL A 1 238 ? -8.979 90.712 4.455 1.00 25.06 295 VAL A O 1
ATOM 1895 N N . THR A 1 239 ? -10.101 91.929 5.975 1.00 25.89 296 THR A N 1
ATOM 1896 C CA . THR A 1 239 ? -11.382 91.274 5.709 1.00 26.23 296 THR A CA 1
ATOM 1897 C C . THR A 1 239 ? -11.758 91.502 4.247 1.00 26.95 296 THR A C 1
ATOM 1898 O O . THR A 1 239 ? -12.177 90.568 3.555 1.00 25.57 296 THR A O 1
ATOM 1902 N N . CYS A 1 240 ? -11.592 92.738 3.777 1.00 25.89 297 CYS A N 1
ATOM 1903 C CA . CYS A 1 240 ? -11.909 93.070 2.392 1.00 26.77 297 CYS A CA 1
ATOM 1904 C C . CYS A 1 240 ? -10.962 92.331 1.477 1.00 26.59 297 CYS A C 1
ATOM 1905 O O . CYS A 1 240 ? -11.318 92.002 0.348 1.00 25.31 297 CYS A O 1
ATOM 1908 N N . LEU A 1 241 ? -9.744 92.093 1.964 1.00 25.75 298 LEU A N 1
ATOM 1909 C CA . LEU A 1 241 ? -8.735 91.376 1.196 1.00 25.97 298 LEU A CA 1
ATOM 1910 C C . LEU A 1 241 ? -9.188 89.930 1.041 1.00 26.44 298 LEU A C 1
ATOM 1911 O O . LEU A 1 241 ? -9.097 89.335 -0.040 1.00 25.58 298 LEU A O 1
ATOM 1916 N N . LYS A 1 242 ? -9.678 89.366 2.135 1.00 26.84 299 LYS A N 1
ATOM 1917 C CA . LYS A 1 242 ? -10.129 87.987 2.115 1.00 30.15 299 LYS A CA 1
ATOM 1918 C C . LYS A 1 242 ? -11.444 87.791 1.381 1.00 29.64 299 LYS A C 1
ATOM 1919 O O . LYS A 1 242 ? -11.699 86.713 0.871 1.00 29.99 299 LYS A O 1
ATOM 1925 N N . GLU A 1 243 ? -12.266 88.835 1.311 1.00 31.30 300 GLU A N 1
ATOM 1926 C CA . GLU A 1 243 ? -13.558 88.749 0.628 1.00 33.35 300 GLU A CA 1
ATOM 1927 C C . GLU A 1 243 ? -13.463 89.051 -0.859 1.00 32.49 300 GLU A C 1
ATOM 1928 O O . GLU A 1 243 ? -14.393 88.771 -1.610 1.00 34.28 300 GLU A O 1
ATOM 1934 N N . GLY A 1 244 ? -12.350 89.638 -1.286 1.00 31.17 301 GLY A N 1
ATOM 1935 C CA . GLY A 1 244 ? -12.185 89.924 -2.698 1.00 30.12 301 GLY A CA 1
ATOM 1936 C C . GLY A 1 244 ? -12.377 91.345 -3.196 1.00 29.27 301 GLY A C 1
ATOM 1937 O O . GLY A 1 244 ? -12.100 91.606 -4.356 1.00 29.02 301 GLY A O 1
ATOM 1938 N N . THR A 1 245 ? -12.855 92.263 -2.362 1.00 29.88 302 THR A N 1
ATOM 1939 C CA . THR A 1 245 ? -13.029 93.644 -2.818 1.00 29.85 302 THR A CA 1
ATOM 1940 C C . THR A 1 245 ? -11.663 94.301 -2.998 1.00 28.76 302 THR A C 1
ATOM 1941 O O . THR A 1 245 ? -11.485 95.168 -3.859 1.00 29.34 302 THR A O 1
ATOM 1945 N N . VAL A 1 246 ? -10.704 93.884 -2.172 1.00 26.19 303 VAL A N 1
ATOM 1946 C CA . VAL A 1 246 ? -9.334 94.377 -2.249 1.00 26.05 303 VAL A CA 1
ATOM 1947 C C . VAL A 1 246 ? -8.480 93.221 -2.793 1.00 26.11 303 VAL A C 1
ATOM 1948 O O . VAL A 1 246 ? -8.603 92.085 -2.331 1.00 26.44 303 VAL A O 1
ATOM 1952 N N . SER A 1 247 ? -7.638 93.514 -3.783 1.00 25.17 304 SER A N 1
ATOM 1953 C CA . SER A 1 247 ? -6.777 92.502 -4.407 1.00 28.24 304 SER A CA 1
ATOM 1954 C C . SER A 1 247 ? -5.396 92.425 -3.773 1.00 26.84 304 SER A C 1
ATOM 1955 O O . SER A 1 247 ? -4.834 91.345 -3.620 1.00 25.25 304 SER A O 1
ATOM 1958 N N . PHE A 1 248 ? -4.848 93.580 -3.427 1.00 24.89 305 PHE A N 1
ATOM 1959 C CA . PHE A 1 248 ? -3.543 93.635 -2.804 1.00 24.73 305 PHE A CA 1
ATOM 1960 C C . PHE A 1 248 ? -3.562 94.681 -1.695 1.00 24.04 305 PHE A C 1
ATOM 1961 O O . PHE A 1 248 ? -4.295 95.675 -1.765 1.00 20.49 305 PHE A O 1
ATOM 1969 N N . LEU A 1 249 ? -2.756 94.430 -0.670 1.00 22.19 306 LEU A N 1
ATOM 1970 C CA . LEU A 1 249 ? -2.575 95.366 0.426 1.00 23.16 306 LEU A CA 1
ATOM 1971 C C . LEU A 1 249 ? -1.059 95.510 0.556 1.00 22.44 306 LEU A C 1
ATOM 1972 O O . LEU A 1 249 ? -0.321 94.526 0.474 1.00 20.71 306 LEU A O 1
ATOM 1977 N N . ILE A 1 250 ? -0.598 96.741 0.728 1.00 21.47 307 ILE A N 1
ATOM 1978 C CA . ILE A 1 250 ? 0.821 96.999 0.889 1.00 22.23 307 ILE A CA 1
ATOM 1979 C C . ILE A 1 250 ? 1.048 97.328 2.351 1.00 22.39 307 ILE A C 1
ATOM 1980 O O . ILE A 1 250 ? 0.402 98.215 2.900 1.00 22.76 307 ILE A O 1
ATOM 1985 N N . ALA A 1 251 ? 1.949 96.590 2.991 1.00 22.47 308 ALA A N 1
ATOM 1986 C CA . ALA A 1 251 ? 2.236 96.805 4.403 1.00 21.56 308 ALA A CA 1
ATOM 1987 C C . ALA A 1 251 ? 3.586 97.479 4.599 1.00 22.44 308 ALA A C 1
ATOM 1988 O O . ALA A 1 251 ? 4.444 97.443 3.717 1.00 19.53 308 ALA A O 1
ATOM 1990 N N . GLN A 1 252 ? 3.780 98.082 5.766 1.00 24.05 309 GLN A N 1
ATOM 1991 C CA . GLN A 1 252 ? 5.036 98.773 6.057 1.00 25.65 309 GLN A CA 1
ATOM 1992 C C . GLN A 1 252 ? 5.568 98.484 7.465 1.00 24.67 309 GLN A C 1
ATOM 1993 O O . GLN A 1 252 ? 6.458 99.181 7.954 1.00 24.19 309 GLN A O 1
ATOM 1999 N N . GLN A 1 253 ? 5.024 97.454 8.103 1.00 25.47 310 GLN A N 1
ATOM 2000 C CA . GLN A 1 253 ? 5.432 97.070 9.451 1.00 27.83 310 GLN A CA 1
ATOM 2001 C C . GLN A 1 253 ? 5.381 98.219 10.465 1.00 27.67 310 GLN A C 1
ATOM 2002 O O . GLN A 1 253 ? 6.419 98.714 10.925 1.00 25.80 310 GLN A O 1
ATOM 2008 N N . PRO A 1 254 ? 4.162 98.665 10.815 1.00 27.06 311 PRO A N 1
ATOM 2009 C CA . PRO A 1 254 ? 3.987 99.756 11.782 1.00 26.52 311 PRO A CA 1
ATOM 2010 C C . PRO A 1 254 ? 4.516 99.383 13.165 1.00 27.87 311 PRO A C 1
ATOM 2011 O O . PRO A 1 254 ? 5.084 100.230 13.868 1.00 27.34 311 PRO A O 1
ATOM 201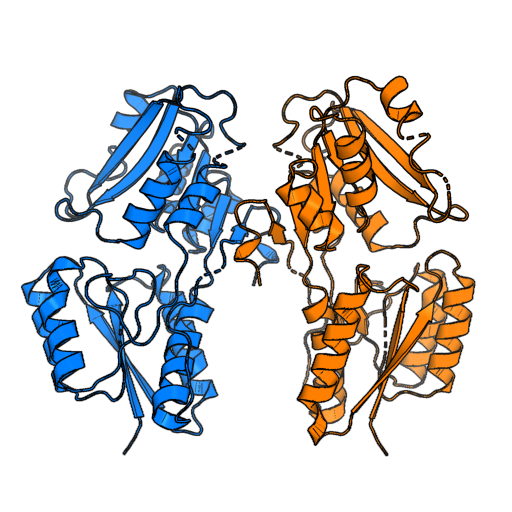5 N N . GLU A 1 255 ? 4.341 98.120 13.557 1.00 27.66 312 GLU A N 1
ATOM 2016 C CA . GLU A 1 255 ? 4.826 97.667 14.866 1.00 30.21 312 GLU A CA 1
ATOM 2017 C C . GLU A 1 255 ? 6.319 97.977 15.008 1.00 28.27 312 GLU A C 1
ATOM 2018 O O . GLU A 1 255 ? 6.745 98.578 15.993 1.00 26.73 312 GLU A O 1
ATOM 2024 N N . LEU A 1 256 ? 7.104 97.560 14.014 1.00 28.20 313 LEU A N 1
ATOM 2025 C CA . LEU A 1 256 ? 8.549 97.776 14.011 1.00 29.87 313 LEU A CA 1
ATOM 2026 C C . LEU A 1 256 ? 8.930 99.257 13.947 1.00 30.43 313 LEU A C 1
ATOM 2027 O O . LEU A 1 256 ? 9.952 99.663 14.510 1.00 30.65 313 LEU A O 1
ATOM 2032 N N . GLN A 1 257 ? 8.124 100.070 13.269 1.00 28.42 314 GLN A N 1
ATOM 2033 C CA . GLN A 1 257 ? 8.435 101.491 13.191 1.00 27.47 314 GLN A CA 1
ATOM 2034 C C . GLN A 1 257 ? 8.350 102.125 14.576 1.00 27.24 314 GLN A C 1
ATOM 2035 O O . GLN A 1 257 ? 9.164 102.976 14.929 1.00 25.73 314 GLN A O 1
ATOM 2041 N N . GLY A 1 258 ? 7.360 101.713 15.358 1.00 26.65 315 GLY A N 1
ATOM 2042 C CA . GLY A 1 258 ? 7.211 102.270 16.692 1.00 28.49 315 GLY A CA 1
ATOM 2043 C C . GLY A 1 258 ? 8.314 101.752 17.598 1.00 28.42 315 GLY A C 1
ATOM 2044 O O . GLY A 1 258 ? 8.941 102.505 18.350 1.00 26.01 315 GLY A O 1
ATOM 2045 N N . PHE A 1 259 ? 8.552 100.450 17.517 1.00 27.78 316 PHE A N 1
ATOM 2046 C CA . PHE A 1 259 ? 9.582 99.825 18.319 1.00 30.18 316 PHE A CA 1
ATOM 2047 C C . PHE A 1 259 ? 10.922 100.510 18.040 1.00 30.22 316 PHE A C 1
ATOM 2048 O O . PHE A 1 259 ? 11.598 100.965 18.961 1.00 28.49 316 PHE A O 1
ATOM 2056 N N . ASN A 1 260 ? 11.295 100.592 16.766 1.00 30.71 317 ASN A N 1
ATOM 2057 C CA . ASN A 1 260 ? 12.556 101.222 16.372 1.00 32.73 317 ASN A CA 1
ATOM 2058 C C . ASN A 1 260 ? 12.692 102.686 16.786 1.00 32.79 317 ASN A C 1
ATOM 2059 O O . ASN A 1 260 ? 13.790 103.139 17.105 1.00 32.34 317 ASN A O 1
ATOM 2064 N N . SER A 1 261 ? 11.592 103.431 16.778 1.00 31.85 318 SER A N 1
ATOM 2065 C CA . SER A 1 261 ? 11.658 104.834 17.170 1.00 33.33 318 SER A CA 1
ATOM 2066 C C . SER A 1 261 ? 12.209 104.956 18.579 1.00 32.81 318 SER A C 1
ATOM 2067 O O . SER A 1 261 ? 13.131 105.734 18.831 1.00 31.00 318 SER A O 1
ATOM 2070 N N . ILE A 1 262 ? 11.637 104.169 19.489 1.00 33.47 319 ILE A N 1
ATOM 2071 C CA . ILE A 1 262 ? 12.037 104.169 20.894 1.00 34.20 319 ILE A CA 1
ATOM 2072 C C . ILE A 1 262 ? 13.446 103.618 21.060 1.00 34.49 319 ILE A C 1
ATOM 2073 O O . ILE A 1 262 ? 14.249 104.149 21.834 1.00 33.32 319 ILE A O 1
ATOM 2078 N N . LYS A 1 263 ? 13.742 102.543 20.339 1.00 34.82 320 LYS A N 1
ATOM 2079 C CA . LYS A 1 263 ? 15.067 101.934 20.399 1.00 34.74 320 LYS A CA 1
ATOM 2080 C C . LYS A 1 263 ? 16.125 102.974 20.014 1.00 34.32 320 LYS A C 1
ATOM 2081 O O . LYS A 1 263 ? 17.135 103.132 20.706 1.00 32.67 320 LYS A O 1
ATOM 2087 N N . THR A 1 264 ? 15.876 103.679 18.911 1.00 32.71 321 THR A N 1
ATOM 2088 C CA . THR A 1 264 ? 16.791 104.708 18.422 1.00 33.00 321 THR A CA 1
ATOM 2089 C C . THR A 1 264 ? 17.009 105.806 19.464 1.00 33.55 321 THR A C 1
ATOM 2090 O O . THR A 1 264 ? 18.119 106.295 19.634 1.00 33.52 321 THR A O 1
ATOM 2094 N N . LEU A 1 265 ? 15.946 106.196 20.154 1.00 33.01 322 LEU A N 1
ATOM 2095 C CA . LEU A 1 265 ? 16.054 107.224 21.177 1.00 33.27 322 LEU A CA 1
ATOM 2096 C C . LEU A 1 265 ? 16.873 106.713 22.360 1.00 34.31 322 LEU A C 1
ATOM 2097 O O . LEU A 1 265 ? 17.683 107.447 22.927 1.00 33.84 322 LEU A O 1
ATOM 2102 N N . CYS A 1 266 ? 16.658 105.452 22.722 1.00 35.57 323 CYS A N 1
ATOM 2103 C CA . CYS A 1 266 ? 17.377 104.848 23.834 1.00 37.89 323 CYS A CA 1
ATOM 2104 C C . CYS A 1 266 ? 18.871 104.806 23.572 1.00 39.18 323 CYS A C 1
ATOM 2105 O O . CYS A 1 266 ? 19.652 105.348 24.346 1.00 40.14 323 CYS A O 1
ATOM 2108 N N . ASP A 1 267 ? 19.285 104.186 22.477 1.00 40.25 324 ASP A N 1
ATOM 2109 C CA . ASP A 1 267 ? 20.714 104.105 22.242 1.00 43.39 324 ASP A CA 1
ATOM 2110 C C . ASP A 1 267 ? 21.379 105.421 21.862 1.00 42.92 324 ASP A C 1
ATOM 2111 O O . ASP A 1 267 ? 22.603 105.510 21.835 1.00 43.24 324 ASP A O 1
ATOM 2116 N N . HIS A 1 268 ? 20.586 106.451 21.593 1.00 41.71 325 HIS A N 1
ATOM 2117 C CA . HIS A 1 268 ? 21.161 107.748 21.269 1.00 41.07 325 HIS A CA 1
ATOM 2118 C C . HIS A 1 268 ? 21.360 108.542 22.550 1.00 42.75 325 HIS A C 1
ATOM 2119 O O . HIS A 1 268 ? 22.423 109.114 22.783 1.00 43.45 325 HIS A O 1
ATOM 2126 N N . LEU A 1 269 ? 20.322 108.569 23.378 1.00 44.87 326 LEU A N 1
ATOM 2127 C CA . LEU A 1 269 ? 20.343 109.301 24.638 1.00 45.60 326 LEU A CA 1
ATOM 2128 C C . LEU A 1 269 ? 20.993 108.508 25.762 1.00 46.77 326 LEU A C 1
ATOM 2129 O O . LEU A 1 269 ? 21.800 109.044 26.515 1.00 47.37 326 LEU A O 1
ATOM 2134 N N . ILE A 1 270 ? 20.646 107.228 25.861 1.00 48.45 327 ILE A N 1
ATOM 2135 C CA . ILE A 1 270 ? 21.180 106.365 26.910 1.00 49.34 327 ILE A CA 1
ATOM 2136 C C . ILE A 1 270 ? 22.512 105.705 26.554 1.00 50.97 327 ILE A C 1
ATOM 2137 O O . ILE A 1 270 ? 23.499 105.877 27.262 1.00 52.42 327 ILE A O 1
ATOM 2142 N N . PHE A 1 271 ? 22.543 104.954 25.459 1.00 52.05 328 PHE A N 1
ATOM 2143 C CA . PHE A 1 271 ? 23.761 104.264 25.038 1.00 52.62 328 PHE A CA 1
ATOM 2144 C C . PHE A 1 271 ? 24.759 105.142 24.291 1.00 52.84 328 PHE A C 1
ATOM 2145 O O . PHE A 1 271 ? 25.800 104.655 23.852 1.00 51.87 328 PHE A O 1
ATOM 2153 N N . ARG A 1 272 ? 24.442 106.425 24.144 1.00 53.59 329 ARG A N 1
ATOM 2154 C CA . ARG A 1 272 ? 25.323 107.354 23.441 1.00 55.19 329 ARG A CA 1
ATOM 2155 C C . ARG A 1 272 ? 25.839 106.723 22.140 1.00 55.73 329 ARG A C 1
ATOM 2156 O O . ARG A 1 272 ? 27.017 106.839 21.810 1.00 56.72 329 ARG A O 1
ATOM 2164 N N . LYS A 1 273 ? 24.955 106.051 21.410 1.00 55.57 330 LYS A N 1
ATOM 2165 C CA . LYS A 1 273 ? 25.325 105.404 20.152 1.00 55.12 330 LYS A CA 1
ATOM 2166 C C . LYS A 1 273 ? 25.059 106.276 18.932 1.00 54.62 330 LYS A C 1
ATOM 2167 O O . LYS A 1 273 ? 24.369 107.293 19.006 1.00 54.30 330 LYS A O 1
ATOM 2173 N N . GLU A 1 274 ? 25.611 105.850 17.802 1.00 54.55 331 GLU A N 1
ATOM 2174 C CA . GLU A 1 274 ? 25.439 106.541 16.530 1.00 53.85 331 GLU A CA 1
ATOM 2175 C C . GLU A 1 274 ? 24.174 105.928 15.928 1.00 52.37 331 GLU A C 1
ATOM 2176 O O . GLU A 1 274 ? 23.908 104.742 16.139 1.00 52.48 331 GLU A O 1
ATOM 2182 N N . VAL A 1 275 ? 23.387 106.719 15.201 1.00 49.94 332 VAL A N 1
ATOM 2183 C CA . VAL A 1 275 ? 22.162 106.200 14.586 1.00 48.10 332 VAL A CA 1
ATOM 2184 C C . VAL A 1 275 ? 21.919 106.771 13.184 1.00 47.15 332 VAL A C 1
ATOM 2185 O O . VAL A 1 275 ? 22.164 107.952 12.931 1.00 47.54 332 VAL A O 1
ATOM 2189 N N . ALA A 1 276 ? 21.437 105.926 12.276 1.00 46.07 333 ALA A N 1
ATOM 2190 C CA . ALA A 1 276 ? 21.162 106.345 10.901 1.00 44.53 333 ALA A CA 1
ATOM 2191 C C . ALA A 1 276 ? 19.930 107.240 10.863 1.00 44.25 333 ALA A C 1
ATOM 2192 O O . ALA A 1 276 ? 18.958 106.997 11.573 1.00 44.28 333 ALA A O 1
ATOM 2194 N N . CYS A 1 277 ? 19.969 108.276 10.037 1.00 43.50 334 CYS A N 1
ATOM 2195 C CA . CYS A 1 277 ? 18.839 109.181 9.942 1.00 44.69 334 CYS A CA 1
ATOM 2196 C C . CYS A 1 277 ? 17.684 108.576 9.146 1.00 43.29 334 CYS A C 1
ATOM 2197 O O . CYS A 1 277 ? 16.543 108.615 9.590 1.00 42.98 334 CYS A O 1
ATOM 2200 N N . THR A 1 278 ? 17.977 108.015 7.977 1.00 42.00 335 THR A N 1
ATOM 2201 C CA . THR A 1 278 ? 16.926 107.430 7.154 1.00 40.63 335 THR A CA 1
ATOM 2202 C C . THR A 1 278 ? 16.823 105.916 7.287 1.00 38.09 335 THR A C 1
ATOM 2203 O O . THR A 1 278 ? 17.783 105.184 7.044 1.00 36.12 335 THR A O 1
ATOM 2207 N N . ASN A 1 279 ? 15.637 105.466 7.681 1.00 35.40 336 ASN A N 1
ATOM 2208 C CA . ASN A 1 279 ? 15.347 104.051 7.847 1.00 32.49 336 ASN A CA 1
ATOM 2209 C C . ASN A 1 279 ? 14.096 103.743 7.031 1.00 30.33 336 ASN A C 1
ATOM 2210 O O . ASN A 1 279 ? 12.967 103.840 7.524 1.00 27.28 336 ASN A O 1
ATOM 2215 N N . TYR A 1 280 ? 14.314 103.412 5.764 1.00 26.25 337 TYR A N 1
ATOM 2216 C CA . TYR A 1 280 ? 13.224 103.098 4.867 1.00 24.46 337 TYR A CA 1
ATOM 2217 C C . TYR A 1 280 ? 12.698 101.707 5.173 1.00 22.12 337 TYR A C 1
ATOM 2218 O O . TYR A 1 280 ? 13.437 100.730 5.143 1.00 19.30 337 TYR A O 1
ATOM 2235 N N . PRO A 1 282 ? 10.212 98.285 4.638 1.00 23.35 339 PRO A N 1
ATOM 2236 C CA . PRO A 1 282 ? 9.901 97.499 3.439 1.00 23.81 339 PRO A CA 1
ATOM 2237 C C . PRO A 1 282 ? 8.542 97.797 2.814 1.00 23.74 339 PRO A C 1
ATOM 2238 O O . PRO A 1 282 ? 7.645 98.336 3.467 1.00 22.06 339 PRO A O 1
ATOM 2242 N N . ILE A 1 283 ? 8.419 97.454 1.533 1.00 22.76 340 ILE A N 1
ATOM 2243 C CA . ILE A 1 283 ? 7.188 97.634 0.766 1.00 21.97 340 ILE A CA 1
ATOM 2244 C C . ILE A 1 283 ? 6.650 96.212 0.543 1.00 22.45 340 ILE A C 1
ATOM 2245 O O . ILE A 1 283 ? 6.845 95.610 -0.515 1.00 22.19 340 ILE A O 1
ATOM 2250 N N . ASP A 1 284 ? 5.993 95.673 1.568 1.00 21.94 341 ASP A N 1
ATOM 2251 C CA . ASP A 1 284 ? 5.465 94.314 1.515 1.00 23.03 341 ASP A CA 1
ATOM 2252 C C . ASP A 1 284 ? 4.139 94.156 0.779 1.00 23.14 341 ASP A C 1
ATOM 2253 O O . ASP A 1 284 ? 3.181 94.896 1.020 1.00 20.33 341 ASP A O 1
ATOM 2258 N N . LEU A 1 285 ? 4.092 93.178 -0.120 1.00 22.82 342 LEU A N 1
ATOM 2259 C CA . LEU A 1 285 ? 2.876 92.903 -0.865 1.00 24.12 342 LEU A CA 1
ATOM 2260 C C . LEU A 1 285 ? 2.124 91.713 -0.274 1.00 23.57 342 LEU A C 1
ATOM 2261 O O . LEU A 1 285 ? 2.675 90.619 -0.114 1.00 21.29 342 LEU A O 1
ATOM 2266 N N . LEU A 1 286 ? 0.861 91.928 0.056 1.00 23.20 343 LEU A N 1
ATOM 2267 C CA . LEU A 1 286 ? 0.065 90.855 0.617 1.00 25.01 343 LEU A CA 1
ATOM 2268 C C . LEU A 1 286 ? -1.164 90.554 -0.219 1.00 25.46 343 LEU A C 1
ATOM 2269 O O . LEU A 1 286 ? -1.770 91.448 -0.822 1.00 24.60 343 LEU A O 1
ATOM 2274 N N . THR A 1 287 ? -1.495 89.271 -0.292 1.00 26.30 344 THR A N 1
ATOM 2275 C CA . THR A 1 287 ? -2.665 88.823 -1.037 1.00 26.11 344 THR A CA 1
ATOM 2276 C C . THR A 1 287 ? -3.432 87.887 -0.117 1.00 25.40 344 THR A C 1
ATOM 2277 O O . THR A 1 287 ? -2.963 87.542 0.964 1.00 23.46 344 THR A O 1
ATOM 2281 N N . LYS A 1 288 ? -4.610 87.477 -0.555 1.00 25.24 345 LYS A N 1
ATOM 2282 C CA . LYS A 1 288 ? -5.435 86.574 0.225 1.00 25.21 345 LYS A CA 1
ATOM 2283 C C . LYS A 1 288 ? -4.664 85.285 0.508 1.00 24.28 345 LYS A C 1
ATOM 2284 O O . LYS A 1 288 ? -4.779 84.712 1.586 1.00 22.56 345 LYS A O 1
ATOM 2290 N N . GLU A 1 289 ? -3.859 84.854 -0.460 1.00 23.56 346 GLU A N 1
ATOM 2291 C CA . GLU A 1 289 ? -3.108 83.616 -0.338 1.00 25.75 346 GLU A CA 1
ATOM 2292 C C . GLU A 1 289 ? -1.858 83.608 0.544 1.00 25.99 346 GLU A C 1
ATOM 2293 O O . GLU A 1 289 ? -1.304 82.540 0.795 1.00 26.11 346 GLU A O 1
ATOM 2299 N N . ASN A 1 290 ? -1.387 84.768 0.997 1.00 25.32 347 ASN A N 1
ATOM 2300 C CA . ASN A 1 290 ? -0.207 84.770 1.857 1.00 25.21 347 ASN A CA 1
ATOM 2301 C C . ASN A 1 290 ? -0.380 85.602 3.126 1.00 24.72 347 ASN A C 1
ATOM 2302 O O . ASN A 1 290 ? 0.488 85.598 4.005 1.00 24.30 347 ASN A O 1
ATOM 2307 N N . ILE A 1 291 ? -1.517 86.288 3.232 1.00 24.24 348 ILE A N 1
ATOM 2308 C CA . ILE A 1 291 ? -1.773 87.131 4.386 1.00 24.68 348 ILE A CA 1
ATOM 2309 C C . ILE A 1 291 ? -1.685 86.406 5.724 1.00 24.96 348 ILE A C 1
ATOM 2310 O O . ILE A 1 291 ? -1.191 86.979 6.690 1.00 23.11 348 ILE A O 1
ATOM 2315 N N . ASP A 1 292 ? -2.139 85.155 5.792 1.00 25.84 349 ASP A N 1
ATOM 2316 C CA . ASP A 1 292 ? -2.102 84.433 7.068 1.00 28.22 349 ASP A CA 1
ATOM 2317 C C . ASP A 1 292 ? -0.711 83.981 7.525 1.00 29.32 349 ASP A C 1
ATOM 2318 O O . ASP A 1 292 ? -0.524 83.589 8.678 1.00 30.96 349 ASP A O 1
ATOM 2323 N N . TYR A 1 293 ? 0.271 84.060 6.638 1.00 28.81 350 TYR A N 1
ATOM 2324 C CA . TYR A 1 293 ? 1.619 83.640 6.980 1.00 29.95 350 TYR A CA 1
ATOM 2325 C C . TYR A 1 293 ? 2.598 84.800 7.152 1.00 30.58 350 TYR A C 1
ATOM 2326 O O . TYR A 1 293 ? 3.792 84.594 7.367 1.00 29.13 350 TYR A O 1
ATOM 2335 N N . TYR A 1 294 ? 2.075 86.018 7.070 1.00 32.33 351 TYR A N 1
ATOM 2336 C CA . TYR A 1 294 ? 2.873 87.235 7.228 1.00 36.19 351 TYR A CA 1
ATOM 2337 C C . TYR A 1 294 ? 2.916 87.608 8.705 1.00 39.63 351 TYR A C 1
ATOM 2338 O O . TYR A 1 294 ? 1.917 87.476 9.409 1.00 40.01 351 TYR A O 1
ATOM 2347 N N . HIS A 1 295 ? 4.065 88.075 9.178 1.00 44.55 352 HIS A N 1
ATOM 2348 C CA . HIS A 1 295 ? 4.175 88.473 10.576 1.00 51.04 352 HIS A CA 1
ATOM 2349 C C . HIS A 1 295 ? 5.157 89.623 10.825 1.00 52.53 352 HIS A C 1
ATOM 2350 O O . HIS A 1 295 ? 4.683 90.711 11.226 1.00 53.08 352 HIS A O 1
ATOM 2357 N N . LYS B 1 7 ? 32.362 71.396 28.934 1.00 50.03 64 LYS B N 1
ATOM 2358 C CA . LYS B 1 7 ? 32.192 71.011 27.503 1.00 50.65 64 LYS B CA 1
ATOM 2359 C C . LYS B 1 7 ? 31.154 71.904 26.830 1.00 49.51 64 LYS B C 1
ATOM 2360 O O . LYS B 1 7 ? 30.137 72.245 27.431 1.00 50.55 64 LYS B O 1
ATOM 2366 N N . LYS B 1 8 ? 31.417 72.276 25.583 1.00 47.60 65 LYS B N 1
ATOM 2367 C CA . LYS B 1 8 ? 30.512 73.129 24.814 1.00 45.75 65 LYS B CA 1
ATOM 2368 C C . LYS B 1 8 ? 29.262 72.371 24.394 1.00 42.66 65 LYS B C 1
ATOM 2369 O O . LYS B 1 8 ? 29.218 71.142 24.440 1.00 43.56 65 LYS B O 1
ATOM 2375 N N . TYR B 1 9 ? 28.240 73.111 23.987 1.00 38.67 66 TYR B N 1
ATOM 2376 C CA . TYR B 1 9 ? 27.019 72.485 23.507 1.00 34.66 66 TYR B CA 1
ATOM 2377 C C . TYR B 1 9 ? 27.319 72.189 22.041 1.00 32.68 66 TYR B C 1
ATOM 2378 O O . TYR B 1 9 ? 28.033 72.943 21.380 1.00 29.72 66 TYR B O 1
ATOM 2387 N N . THR B 1 10 ? 26.804 71.082 21.536 1.00 30.97 67 THR B N 1
ATOM 2388 C CA . THR B 1 10 ? 27.013 70.758 20.137 1.00 30.13 67 THR B CA 1
ATOM 2389 C C . THR B 1 10 ? 25.663 70.589 19.452 1.00 27.52 67 THR B C 1
ATOM 2390 O O . THR B 1 10 ? 24.837 69.774 19.871 1.00 26.17 67 THR B O 1
ATOM 2394 N N . PHE B 1 11 ? 25.430 71.378 18.412 1.00 24.78 68 PHE B N 1
ATOM 2395 C CA . PHE B 1 11 ? 24.182 71.273 17.673 1.00 26.52 68 PHE B CA 1
ATOM 2396 C C . PHE B 1 11 ? 24.475 70.776 16.274 1.00 25.39 68 PHE B C 1
ATOM 2397 O O . PHE B 1 11 ? 25.079 71.476 15.472 1.00 26.07 68 PHE B O 1
ATOM 2405 N N . ALA B 1 12 ? 24.065 69.546 15.997 1.00 24.44 69 ALA B N 1
ATOM 2406 C CA . ALA B 1 12 ? 24.292 68.958 14.687 1.00 24.63 69 ALA B CA 1
ATOM 2407 C C . ALA B 1 12 ? 23.288 69.537 13.701 1.00 23.45 69 ALA B C 1
ATOM 2408 O O . ALA B 1 12 ? 22.082 69.506 13.932 1.00 23.65 69 ALA B O 1
ATOM 2410 N N . CYS B 1 13 ? 23.805 70.066 12.603 1.00 23.18 70 CYS B N 1
ATOM 2411 C CA . CYS B 1 13 ? 22.983 70.657 11.567 1.00 23.12 70 CYS B CA 1
ATOM 2412 C C . CYS B 1 13 ? 23.183 69.841 10.285 1.00 23.41 70 CYS B C 1
ATOM 2413 O O . CYS B 1 13 ? 24.251 69.903 9.666 1.00 21.39 70 CYS B O 1
ATOM 2416 N N . LEU B 1 14 ? 22.169 69.074 9.892 1.00 22.18 71 LEU B N 1
ATOM 2417 C CA . LEU B 1 14 ? 22.274 68.240 8.688 1.00 22.91 71 LEU B CA 1
ATOM 2418 C C . LEU B 1 14 ? 21.506 68.862 7.514 1.00 22.96 71 LEU B C 1
ATOM 2419 O O . LEU B 1 14 ? 20.267 68.896 7.500 1.00 23.42 71 LEU B O 1
ATOM 2424 N N . LEU B 1 15 ? 22.261 69.345 6.531 1.00 22.64 72 LEU B N 1
ATOM 2425 C CA . LEU B 1 15 ? 21.699 70.015 5.365 1.00 24.64 72 LEU B CA 1
ATOM 2426 C C . LEU B 1 15 ? 22.198 69.471 4.036 1.00 23.90 72 LEU B C 1
ATOM 2427 O O . LEU B 1 15 ? 23.254 68.852 3.961 1.00 22.97 72 LEU B O 1
ATOM 2432 N N . PRO B 1 16 ? 21.445 69.729 2.956 1.00 24.49 73 PRO B N 1
ATOM 2433 C CA . PRO B 1 16 ? 21.792 69.283 1.604 1.00 27.16 73 PRO B CA 1
ATOM 2434 C C . PRO B 1 16 ? 23.149 69.809 1.137 1.00 28.76 73 PRO B C 1
ATOM 2435 O O . PRO B 1 16 ? 23.547 70.921 1.497 1.00 29.47 73 PRO B O 1
ATOM 2439 N N . LYS B 1 17 ? 23.852 69.005 0.341 1.00 31.35 74 LYS B N 1
ATOM 2440 C CA . LYS B 1 17 ? 25.138 69.408 -0.218 1.00 33.33 74 LYS B CA 1
ATOM 2441 C C . LYS B 1 17 ? 24.826 70.545 -1.176 1.00 31.90 74 LYS B C 1
ATOM 2442 O O . LYS B 1 17 ? 23.764 70.566 -1.793 1.00 30.34 74 LYS B O 1
ATOM 2448 N N . HIS B 1 18 ? 25.754 71.479 -1.314 1.00 31.96 75 HIS B N 1
ATOM 2449 C CA . HIS B 1 18 ? 25.547 72.604 -2.216 1.00 31.69 75 HIS B CA 1
ATOM 2450 C C . HIS B 1 18 ? 26.838 73.390 -2.409 1.00 31.90 75 HIS B C 1
ATOM 2451 O O . HIS B 1 18 ? 27.855 73.118 -1.767 1.00 31.46 75 HIS B O 1
ATOM 2458 N N . LEU B 1 19 ? 26.786 74.372 -3.296 1.00 32.21 76 LEU B N 1
ATOM 2459 C CA . LEU B 1 19 ? 27.936 75.219 -3.569 1.00 32.83 76 LEU B CA 1
ATOM 2460 C C . LEU B 1 19 ? 27.700 76.556 -2.873 1.00 33.39 76 LEU B C 1
ATOM 2461 O O . LEU B 1 19 ? 26.553 76.937 -2.613 1.00 29.74 76 LEU B O 1
ATOM 2466 N N . GLU B 1 20 ? 28.783 77.262 -2.567 1.00 33.39 77 GLU B N 1
ATOM 2467 C CA . GLU B 1 20 ? 28.678 78.550 -1.900 1.00 33.56 77 GLU B CA 1
ATOM 2468 C C . GLU B 1 20 ? 27.888 79.513 -2.780 1.00 32.18 77 GLU B C 1
ATOM 2469 O O . GLU B 1 20 ? 28.141 79.614 -3.982 1.00 30.69 77 GLU B O 1
ATOM 2475 N N . GLY B 1 21 ? 26.927 80.211 -2.184 1.00 30.85 78 GLY B N 1
ATOM 2476 C CA . GLY B 1 21 ? 26.116 81.137 -2.956 1.00 28.68 78 GLY B CA 1
ATOM 2477 C C . GLY B 1 21 ? 24.769 80.557 -3.358 1.00 27.62 78 GLY B C 1
ATOM 2478 O O . GLY B 1 21 ? 23.913 81.266 -3.876 1.00 27.09 78 GLY B O 1
ATOM 2479 N N . GLU B 1 22 ? 24.578 79.261 -3.141 1.00 26.46 79 GLU B N 1
ATOM 2480 C CA . GLU B 1 22 ? 23.303 78.643 -3.463 1.00 28.54 79 GLU B CA 1
ATOM 2481 C C . GLU B 1 22 ? 22.372 78.870 -2.272 1.00 26.05 79 GLU B C 1
ATOM 2482 O O . GLU B 1 22 ? 22.779 79.478 -1.282 1.00 23.46 79 GLU B O 1
ATOM 2488 N N . TYR B 1 23 ? 21.136 78.389 -2.370 1.00 24.28 80 TYR B N 1
ATOM 2489 C CA . TYR B 1 23 ? 20.143 78.586 -1.327 1.00 22.10 80 TYR B CA 1
ATOM 2490 C C . TYR B 1 23 ? 20.584 78.302 0.097 1.00 22.24 80 TYR B C 1
ATOM 2491 O O . TYR B 1 23 ? 20.321 79.100 0.996 1.00 19.11 80 TYR B O 1
ATOM 2500 N N . TRP B 1 24 ? 21.250 77.172 0.308 1.00 23.57 81 TRP B N 1
ATOM 2501 C CA . TRP B 1 24 ? 21.640 76.787 1.661 1.00 25.87 81 TRP B CA 1
ATOM 2502 C C . TRP B 1 24 ? 22.707 77.641 2.326 1.00 26.10 81 TRP B C 1
ATOM 2503 O O . TRP B 1 24 ? 22.890 77.579 3.539 1.00 26.17 81 TRP B O 1
ATOM 2514 N N . THR B 1 25 ? 23.394 78.454 1.539 1.00 27.05 82 THR B N 1
ATOM 2515 C CA . THR B 1 25 ? 24.420 79.331 2.088 1.00 28.54 82 THR B CA 1
ATOM 2516 C C . THR B 1 25 ? 23.810 80.292 3.116 1.00 29.05 82 THR B C 1
ATOM 2517 O O . THR B 1 25 ? 24.397 80.531 4.172 1.00 29.07 82 THR B O 1
ATOM 2521 N N . ASP B 1 26 ? 22.634 80.835 2.809 1.00 26.57 83 ASP B N 1
ATOM 2522 C CA . ASP B 1 26 ? 21.968 81.765 3.716 1.00 25.38 83 ASP B CA 1
ATOM 2523 C C . ASP B 1 26 ? 21.487 81.095 5.007 1.00 23.22 83 ASP B C 1
ATOM 2524 O O . ASP B 1 26 ? 21.510 81.709 6.075 1.00 20.10 83 ASP B O 1
ATOM 2529 N N . VAL B 1 27 ? 21.030 79.850 4.917 1.00 20.58 84 VAL B N 1
ATOM 2530 C CA . VAL B 1 27 ? 20.572 79.158 6.118 1.00 21.13 84 VAL B CA 1
ATOM 2531 C C . VAL B 1 27 ? 21.771 78.995 7.055 1.00 21.81 84 VAL B C 1
ATOM 2532 O O . VAL B 1 27 ? 21.662 79.201 8.258 1.00 20.77 84 VAL B O 1
ATOM 2536 N N . GLN B 1 28 ? 22.916 78.630 6.490 1.00 22.27 85 GLN B N 1
ATOM 2537 C CA . GLN B 1 28 ? 24.119 78.437 7.290 1.00 25.05 85 GLN B CA 1
ATOM 2538 C C . GLN B 1 28 ? 24.604 79.733 7.927 1.00 26.31 85 GLN B C 1
ATOM 2539 O O . GLN B 1 28 ? 25.111 79.723 9.051 1.00 25.88 85 GLN B O 1
ATOM 2545 N N . LYS B 1 29 ? 24.451 80.850 7.223 1.00 25.09 86 LYS B N 1
ATOM 2546 C CA . LYS B 1 29 ? 24.872 82.120 7.792 1.00 26.78 86 LYS B CA 1
ATOM 2547 C C . LYS B 1 29 ? 23.966 82.453 8.975 1.00 24.25 86 LYS B C 1
ATOM 2548 O O . LYS B 1 29 ? 24.385 83.109 9.923 1.00 21.32 86 LYS B O 1
ATOM 2554 N N . GLY B 1 30 ? 22.724 81.986 8.919 1.00 22.22 87 GLY B N 1
ATOM 2555 C CA . GLY B 1 30 ? 21.804 82.224 10.015 1.00 22.88 87 GLY B CA 1
ATOM 2556 C C . GLY B 1 30 ? 22.229 81.373 11.201 1.00 23.75 87 GLY B C 1
ATOM 2557 O O . GLY B 1 30 ? 22.096 81.778 12.363 1.00 21.88 87 GLY B O 1
ATOM 2558 N N . ILE B 1 31 ? 22.743 80.182 10.902 1.00 22.34 88 ILE B N 1
ATOM 2559 C CA . ILE B 1 31 ? 23.212 79.280 11.935 1.00 23.89 88 ILE B CA 1
ATOM 2560 C C . ILE B 1 31 ? 24.410 79.920 12.631 1.00 25.43 88 ILE B C 1
ATOM 2561 O O . ILE B 1 31 ? 24.440 80.036 13.858 1.00 23.48 88 ILE B O 1
ATOM 2566 N N . ARG B 1 32 ? 25.389 80.351 11.843 1.00 27.19 89 ARG B N 1
ATOM 2567 C CA . ARG B 1 32 ? 26.583 80.981 12.395 1.00 29.21 89 ARG B CA 1
ATOM 2568 C C . ARG B 1 32 ? 26.274 82.280 13.147 1.00 29.73 89 ARG B C 1
ATOM 2569 O O . ARG B 1 32 ? 26.926 82.597 14.131 1.00 29.72 89 ARG B O 1
ATOM 2577 N N . GLU B 1 33 ? 25.279 83.029 12.686 1.00 30.27 90 GLU B N 1
ATOM 2578 C CA . GLU B 1 33 ? 24.908 84.264 13.352 1.00 32.18 90 GLU B CA 1
ATOM 2579 C C . GLU B 1 33 ? 24.343 83.927 14.730 1.00 31.32 90 GLU B C 1
ATOM 2580 O O . GLU B 1 33 ? 24.578 84.650 15.701 1.00 30.68 90 GLU B O 1
ATOM 2586 N N . ALA B 1 34 ? 23.601 82.825 14.808 1.00 29.07 91 ALA B N 1
ATOM 2587 C CA . ALA B 1 34 ? 23.021 82.379 16.071 1.00 28.74 91 ALA B CA 1
ATOM 2588 C C . ALA B 1 34 ? 24.116 81.906 17.025 1.00 28.22 91 ALA B C 1
ATOM 2589 O O . ALA B 1 34 ? 24.029 82.116 18.232 1.00 25.96 91 ALA B O 1
ATOM 2591 N N . VAL B 1 35 ? 25.143 81.263 16.479 1.00 27.59 92 VAL B N 1
ATOM 2592 C CA . VAL B 1 35 ? 26.238 80.769 17.300 1.00 30.12 92 VAL B CA 1
ATOM 2593 C C . VAL B 1 35 ? 26.937 81.925 18.019 1.00 32.46 92 VAL B C 1
ATOM 2594 O O . VAL B 1 35 ? 27.151 81.878 19.233 1.00 32.36 92 VAL B O 1
ATOM 2598 N N . THR B 1 36 ? 27.284 82.966 17.273 1.00 32.74 93 THR B N 1
ATOM 2599 C CA . THR B 1 36 ? 27.951 84.112 17.865 1.00 34.10 93 THR B CA 1
ATOM 2600 C C . THR B 1 36 ? 27.023 84.826 18.856 1.00 34.50 93 THR B C 1
ATOM 2601 O O . THR B 1 36 ? 27.442 85.193 19.952 1.00 35.35 93 THR B O 1
ATOM 2605 N N . THR B 1 37 ? 25.759 85.002 18.484 1.00 33.51 94 THR B N 1
ATOM 2606 C CA . THR B 1 37 ? 24.799 85.666 19.360 1.00 32.98 94 THR B CA 1
ATOM 2607 C C . THR B 1 37 ? 24.740 85.009 20.742 1.00 33.29 94 THR B C 1
ATOM 2608 O O . THR B 1 37 ? 24.651 85.694 21.757 1.00 32.39 94 THR B O 1
ATOM 2612 N N . TYR B 1 38 ? 24.788 83.680 20.777 1.00 33.07 95 TYR B N 1
ATOM 2613 C CA . TYR B 1 38 ? 24.720 82.934 22.036 1.00 32.38 95 TYR B CA 1
ATOM 2614 C C . TYR B 1 38 ? 26.097 82.494 22.527 1.00 32.23 95 TYR B C 1
ATOM 2615 O O . TYR B 1 38 ? 26.219 81.493 23.234 1.00 30.24 95 TYR B O 1
ATOM 2624 N N . SER B 1 39 ? 27.126 83.255 22.161 1.00 33.19 96 SER B N 1
ATOM 2625 C CA . SER B 1 39 ? 28.497 82.927 22.540 1.00 34.54 96 SER B CA 1
ATOM 2626 C C . SER B 1 39 ? 28.698 82.772 24.046 1.00 34.19 96 SER B C 1
ATOM 2627 O O . SER B 1 39 ? 29.562 82.014 24.470 1.00 33.71 96 SER B O 1
ATOM 2630 N N . ASP B 1 40 ? 27.909 83.480 24.850 1.00 33.66 97 ASP B N 1
ATOM 2631 C CA . ASP B 1 40 ? 28.036 83.375 26.306 1.00 34.43 97 ASP B CA 1
ATOM 2632 C C . ASP B 1 40 ? 27.717 81.971 26.813 1.00 34.80 97 ASP B C 1
ATOM 2633 O O . ASP B 1 40 ? 27.967 81.638 27.978 1.00 32.80 97 ASP B O 1
ATOM 2638 N N . PHE B 1 41 ? 27.165 81.146 25.935 1.00 33.66 98 PHE B N 1
ATOM 2639 C CA . PHE B 1 41 ? 26.798 79.796 26.323 1.00 34.61 98 PHE B CA 1
ATOM 2640 C C . PHE B 1 41 ? 27.704 78.762 25.685 1.00 33.61 98 PHE B C 1
ATOM 2641 O O . PHE B 1 41 ? 27.543 77.565 25.896 1.00 32.11 98 PHE B O 1
ATOM 2649 N N . ASN B 1 42 ? 28.673 79.245 24.916 1.00 33.79 99 ASN B N 1
ATOM 2650 C CA . ASN B 1 42 ? 29.642 78.377 24.267 1.00 34.21 99 ASN B CA 1
ATOM 2651 C C . ASN B 1 42 ? 28.970 77.267 23.487 1.00 32.69 99 ASN B C 1
ATOM 2652 O O . ASN B 1 42 ? 29.181 76.090 23.756 1.00 32.00 99 ASN B O 1
ATOM 2657 N N . ILE B 1 43 ? 28.143 77.640 22.521 1.00 31.68 100 ILE B N 1
ATOM 2658 C CA . ILE B 1 43 ? 27.476 76.633 21.712 1.00 32.14 100 ILE B CA 1
ATOM 2659 C C . ILE B 1 43 ? 28.263 76.428 20.426 1.00 30.39 100 ILE B C 1
ATOM 2660 O O . ILE B 1 43 ? 29.047 77.284 20.022 1.00 28.51 100 ILE B O 1
ATOM 2665 N N . SER B 1 44 ? 28.063 75.290 19.780 1.00 31.98 101 SER B N 1
ATOM 2666 C CA . SER B 1 44 ? 28.776 75.032 18.535 1.00 33.17 101 SER B CA 1
ATOM 2667 C C . SER B 1 44 ? 27.900 74.302 17.537 1.00 32.15 101 SER B C 1
ATOM 2668 O O . SER B 1 44 ? 27.239 73.324 17.872 1.00 32.11 101 SER B O 1
ATOM 2671 N N . ALA B 1 45 ? 27.902 74.793 16.308 1.00 31.16 102 ALA B N 1
ATOM 2672 C CA . ALA B 1 45 ? 27.136 74.175 15.253 1.00 30.63 102 ALA B CA 1
ATOM 2673 C C . ALA B 1 45 ? 28.088 73.339 14.408 1.00 30.55 102 ALA B C 1
ATOM 2674 O O . ALA B 1 45 ? 29.085 73.843 13.886 1.00 29.07 102 ALA B O 1
ATOM 2676 N N . ASN B 1 46 ? 27.802 72.051 14.300 1.00 29.82 103 ASN B N 1
ATOM 2677 C CA . ASN B 1 46 ? 28.631 71.189 13.486 1.00 31.66 103 ASN B CA 1
ATOM 2678 C C . ASN B 1 46 ? 27.777 70.842 12.283 1.00 30.56 103 ASN B C 1
ATOM 2679 O O . ASN B 1 46 ? 26.860 70.037 12.369 1.00 30.35 103 ASN B O 1
ATOM 2684 N N . ILE B 1 47 ? 28.082 71.469 11.159 1.00 29.74 104 ILE B N 1
ATOM 2685 C CA . ILE B 1 47 ? 27.318 71.263 9.942 1.00 28.58 104 ILE B CA 1
ATOM 2686 C C . ILE B 1 47 ? 27.871 70.203 9.001 1.00 27.03 104 ILE B C 1
ATOM 2687 O O . ILE B 1 47 ? 29.002 70.308 8.540 1.00 26.05 104 ILE B O 1
ATOM 2692 N N . THR B 1 48 ? 27.066 69.182 8.727 1.00 27.00 105 THR B N 1
ATOM 2693 C CA . THR B 1 48 ? 27.447 68.144 7.774 1.00 27.54 105 THR B CA 1
ATOM 2694 C C . THR B 1 48 ? 26.387 68.180 6.678 1.00 28.55 105 THR B C 1
ATOM 2695 O O . THR B 1 48 ? 25.324 68.779 6.864 1.00 28.31 105 THR B O 1
ATOM 2699 N N . HIS B 1 49 ? 26.666 67.552 5.541 1.00 29.06 106 HIS B N 1
ATOM 2700 C CA . HIS B 1 49 ? 25.732 67.574 4.419 1.00 28.80 106 HIS B CA 1
ATOM 2701 C C . HIS B 1 49 ? 25.422 66.209 3.822 1.00 28.72 106 HIS B C 1
ATOM 2702 O O . HIS B 1 49 ? 26.184 65.259 3.981 1.00 29.59 106 HIS B O 1
ATOM 2709 N N . TYR B 1 50 ? 24.297 66.124 3.122 1.00 26.87 107 TYR B N 1
ATOM 2710 C CA . TYR B 1 50 ? 23.900 64.888 2.477 1.00 25.54 107 TYR B CA 1
ATOM 2711 C C . TYR B 1 50 ? 23.439 65.190 1.056 1.00 26.07 107 TYR B C 1
ATOM 2712 O O . TYR B 1 50 ? 22.993 66.299 0.762 1.00 24.64 107 TYR B O 1
ATOM 2721 N N . ASP B 1 51 ? 23.568 64.197 0.181 1.00 25.17 108 ASP B N 1
ATOM 2722 C CA . ASP B 1 51 ? 23.159 64.314 -1.213 1.00 25.67 108 ASP B CA 1
ATOM 2723 C C . ASP B 1 51 ? 21.640 64.180 -1.184 1.00 25.12 108 ASP B C 1
ATOM 2724 O O . ASP B 1 51 ? 21.123 63.107 -0.915 1.00 24.84 108 ASP B O 1
ATOM 2729 N N . PRO B 1 52 ? 20.902 65.268 -1.458 1.00 25.87 109 PRO B N 1
ATOM 2730 C CA . PRO B 1 52 ? 19.435 65.190 -1.433 1.00 25.41 109 PRO B CA 1
ATOM 2731 C C . PRO B 1 52 ? 18.861 64.253 -2.495 1.00 25.78 109 PRO B C 1
ATOM 2732 O O . PRO B 1 52 ? 17.699 63.843 -2.424 1.00 24.49 109 PRO B O 1
ATOM 2736 N N . TYR B 1 53 ? 19.684 63.901 -3.472 1.00 26.03 110 TYR B N 1
ATOM 2737 C CA . TYR B 1 53 ? 19.239 63.001 -4.527 1.00 30.05 110 TYR B CA 1
ATOM 2738 C C . TYR B 1 53 ? 19.553 61.534 -4.249 1.00 31.36 110 TYR B C 1
ATOM 2739 O O . TYR B 1 53 ? 19.133 60.660 -4.998 1.00 33.82 110 TYR B O 1
ATOM 2748 N N . ASP B 1 54 ? 20.271 61.269 -3.162 1.00 29.69 111 ASP B N 1
ATOM 2749 C CA . ASP B 1 54 ? 20.653 59.913 -2.793 1.00 27.57 111 ASP B CA 1
ATOM 2750 C C . ASP B 1 54 ? 20.268 59.646 -1.336 1.00 27.61 111 ASP B C 1
ATOM 2751 O O . ASP B 1 54 ? 20.979 60.034 -0.409 1.00 25.48 111 ASP B O 1
ATOM 2756 N N . TYR B 1 55 ? 19.132 58.981 -1.152 1.00 27.35 112 TYR B N 1
ATOM 2757 C CA . TYR B 1 55 ? 18.607 58.681 0.172 1.00 29.08 112 TYR B CA 1
ATOM 2758 C C . TYR B 1 55 ? 19.564 57.919 1.089 1.00 27.16 112 TYR B C 1
ATOM 2759 O O . TYR B 1 55 ? 19.461 58.004 2.306 1.00 27.92 112 TYR B O 1
ATOM 2768 N N . ASN B 1 56 ? 20.497 57.177 0.513 1.00 26.36 113 ASN B N 1
ATOM 2769 C CA . ASN B 1 56 ? 21.458 56.445 1.328 1.00 27.20 113 ASN B CA 1
ATOM 2770 C C . ASN B 1 56 ? 22.438 57.434 1.935 1.00 25.27 113 ASN B C 1
ATOM 2771 O O . ASN B 1 56 ? 22.971 57.218 3.021 1.00 25.92 113 ASN B O 1
ATOM 2776 N N . SER B 1 57 ? 22.684 58.517 1.218 1.00 22.65 114 SER B N 1
ATOM 2777 C CA . SER B 1 57 ? 23.576 59.540 1.710 1.00 24.40 114 SER B CA 1
ATOM 2778 C C . SER B 1 57 ? 22.966 60.152 2.980 1.00 24.28 114 SER B C 1
ATOM 2779 O O . SER B 1 57 ? 23.676 60.465 3.940 1.00 25.15 114 SER B O 1
ATOM 2782 N N . PHE B 1 58 ? 21.647 60.312 2.989 1.00 23.77 115 PHE B N 1
ATOM 2783 C CA . PHE B 1 58 ? 20.988 60.870 4.155 1.00 25.00 115 PHE B CA 1
ATOM 2784 C C . PHE B 1 58 ? 21.073 59.886 5.314 1.00 26.45 115 PHE B C 1
ATOM 2785 O O . PHE B 1 58 ? 21.305 60.281 6.459 1.00 24.96 115 PHE B O 1
ATOM 2793 N N . VAL B 1 59 ? 20.874 58.603 5.018 1.00 25.29 116 VAL B N 1
ATOM 2794 C CA . VAL B 1 59 ? 20.915 57.581 6.057 1.00 26.97 116 VAL B CA 1
ATOM 2795 C C . VAL B 1 59 ? 22.299 57.470 6.703 1.00 25.94 116 VAL B C 1
ATOM 2796 O O . VAL B 1 59 ? 22.414 57.417 7.928 1.00 24.22 116 VAL B O 1
ATOM 2800 N N . ALA B 1 60 ? 23.344 57.440 5.882 1.00 23.82 117 ALA B N 1
ATOM 2801 C CA . ALA B 1 60 ? 24.700 57.328 6.406 1.00 24.95 117 ALA B CA 1
ATOM 2802 C C . ALA B 1 60 ? 25.107 58.529 7.261 1.00 24.57 117 ALA B C 1
ATOM 2803 O O . ALA B 1 60 ? 25.588 58.356 8.382 1.00 26.75 117 ALA B O 1
ATOM 2805 N N . THR B 1 61 ? 24.909 59.738 6.747 1.00 24.67 118 THR B N 1
ATOM 2806 C CA . THR B 1 61 ? 25.282 60.938 7.488 1.00 26.18 118 THR B CA 1
ATOM 2807 C C . THR B 1 61 ? 24.441 61.140 8.749 1.00 26.50 118 THR B C 1
ATOM 2808 O O . THR B 1 61 ? 24.959 61.592 9.780 1.00 24.53 118 THR B O 1
ATOM 2812 N N . SER B 1 62 ? 23.154 60.798 8.680 1.00 25.59 119 SER B N 1
ATOM 2813 C CA . SER B 1 62 ? 22.293 60.956 9.846 1.00 26.52 119 SER B CA 1
ATOM 2814 C C . SER B 1 62 ? 22.695 59.973 10.941 1.00 26.71 119 SER B C 1
ATOM 2815 O O . SER B 1 62 ? 22.527 60.267 12.129 1.00 25.61 119 SER B O 1
ATOM 2818 N N . GLN B 1 63 ? 23.225 58.812 10.548 1.00 25.67 120 GLN B N 1
ATOM 2819 C CA . GLN B 1 63 ? 23.673 57.816 11.530 1.00 25.49 120 GLN B CA 1
ATOM 2820 C C . GLN B 1 63 ? 24.926 58.373 12.216 1.00 26.14 120 GLN B C 1
ATOM 2821 O O . GLN B 1 63 ? 25.137 58.178 13.414 1.00 23.47 120 GLN B O 1
ATOM 2827 N N . ALA B 1 64 ? 25.750 59.083 11.450 1.00 26.96 121 ALA B N 1
ATOM 2828 C CA . ALA B 1 64 ? 26.958 59.680 12.012 1.00 28.68 121 ALA B CA 1
ATOM 2829 C C . ALA B 1 64 ? 26.543 60.710 13.059 1.00 28.72 121 ALA B C 1
ATOM 2830 O O . ALA B 1 64 ? 27.101 60.760 14.152 1.00 28.37 121 ALA B O 1
ATOM 2832 N N . VAL B 1 65 ? 25.553 61.527 12.715 1.00 28.67 122 VAL B N 1
ATOM 2833 C CA . VAL B 1 65 ? 25.058 62.543 13.628 1.00 28.21 122 VAL B CA 1
ATOM 2834 C C . VAL B 1 65 ? 24.652 61.889 14.937 1.00 28.38 122 VAL B C 1
ATOM 2835 O O . VAL B 1 65 ? 25.052 62.339 16.011 1.00 26.71 122 VAL B O 1
ATOM 2839 N N . ILE B 1 66 ? 23.856 60.825 14.827 1.00 28.17 123 ILE B N 1
ATOM 2840 C CA . ILE B 1 66 ? 23.372 60.074 15.975 1.00 30.31 123 ILE B CA 1
ATOM 2841 C C . ILE B 1 66 ? 24.502 59.610 16.885 1.00 31.53 123 ILE B C 1
ATOM 2842 O O . ILE B 1 66 ? 24.399 59.699 18.108 1.00 29.33 123 ILE B O 1
ATOM 2847 N N . GLU B 1 67 ? 25.582 59.123 16.282 1.00 31.53 124 GLU B N 1
ATOM 2848 C CA . GLU B 1 67 ? 26.717 58.630 17.042 1.00 33.18 124 GLU B CA 1
ATOM 2849 C C . GLU B 1 67 ? 27.593 59.742 17.609 1.00 34.42 124 GLU B C 1
ATOM 2850 O O . GLU B 1 67 ? 28.413 59.499 18.496 1.00 34.49 124 GLU B O 1
ATOM 2856 N N . GLU B 1 68 ? 27.414 60.963 17.115 1.00 34.72 125 GLU B N 1
ATOM 2857 C CA . GLU B 1 68 ? 28.171 62.095 17.642 1.00 36.25 125 GLU B CA 1
ATOM 2858 C C . GLU B 1 68 ? 27.501 62.559 18.932 1.00 35.20 125 GLU B C 1
ATOM 2859 O O . GLU B 1 68 ? 28.068 63.340 19.703 1.00 33.71 125 GLU B O 1
ATOM 2865 N N . GLN B 1 69 ? 26.286 62.065 19.155 1.00 35.06 126 GLN B N 1
ATOM 2866 C CA . GLN B 1 69 ? 25.515 62.414 20.339 1.00 36.96 126 GLN B CA 1
ATOM 2867 C C . GLN B 1 69 ? 25.485 63.924 20.574 1.00 35.31 126 GLN B C 1
ATOM 2868 O O . GLN B 1 69 ? 25.978 64.412 21.595 1.00 34.29 126 GLN B O 1
ATOM 2874 N N . PRO B 1 70 ? 24.912 64.686 19.631 1.00 32.11 127 PRO B N 1
ATOM 2875 C CA . PRO B 1 70 ? 24.852 66.134 19.805 1.00 29.99 127 PRO B CA 1
ATOM 2876 C C . PRO B 1 70 ? 23.815 66.460 20.868 1.00 28.77 127 PRO B C 1
ATOM 2877 O O . PRO B 1 70 ? 22.993 65.624 21.209 1.00 25.78 127 PRO B O 1
ATOM 2881 N N . ASP B 1 71 ? 23.860 67.674 21.395 1.00 29.49 128 ASP B N 1
ATOM 2882 C CA . ASP B 1 71 ? 22.900 68.083 22.401 1.00 29.44 128 ASP B CA 1
ATOM 2883 C C .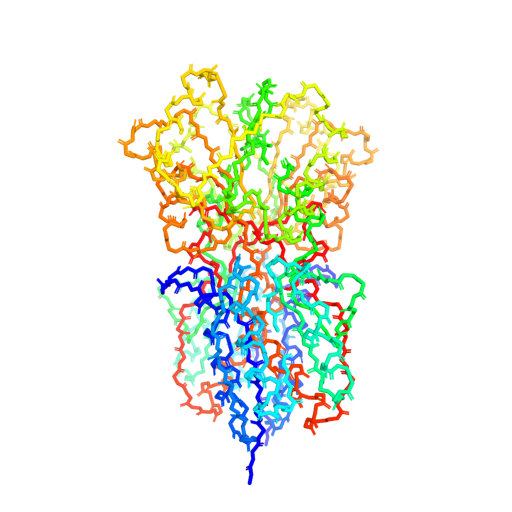 ASP B 1 71 ? 21.566 68.309 21.713 1.00 29.29 128 ASP B C 1
ATOM 2884 O O . ASP B 1 71 ? 20.505 68.104 22.304 1.00 26.87 128 ASP B O 1
ATOM 2889 N N . GLY B 1 72 ? 21.639 68.726 20.450 1.00 28.11 129 GLY B N 1
ATOM 2890 C CA . GLY B 1 72 ? 20.440 68.985 19.675 1.00 27.64 129 GLY B CA 1
ATOM 2891 C C . GLY B 1 72 ? 20.739 68.884 18.193 1.00 27.72 129 GLY B C 1
ATOM 2892 O O . GLY B 1 72 ? 21.901 68.958 17.785 1.00 27.92 129 GLY B O 1
ATOM 2893 N N . VAL B 1 73 ? 19.688 68.716 17.392 1.00 26.69 130 VAL B N 1
ATOM 2894 C CA . VAL B 1 73 ? 19.808 68.592 15.936 1.00 23.52 130 VAL B CA 1
ATOM 2895 C C . VAL B 1 73 ? 18.768 69.434 15.194 1.00 23.40 130 VAL B C 1
ATOM 2896 O O . VAL B 1 73 ? 17.626 69.550 15.639 1.00 20.66 130 VAL B O 1
ATOM 2908 N N . PHE B 1 75 ? 17.717 69.931 10.980 1.00 24.33 132 PHE B N 1
ATOM 2909 C CA . PHE B 1 75 ? 18.041 69.359 9.680 1.00 23.87 132 PHE B CA 1
ATOM 2910 C C . PHE B 1 75 ? 16.899 69.430 8.683 1.00 21.49 132 PHE B C 1
ATOM 2911 O O . PHE B 1 75 ? 15.734 69.578 9.050 1.00 20.20 132 PHE B O 1
ATOM 2919 N N . ALA B 1 76 ? 17.257 69.331 7.411 1.00 22.81 133 ALA B N 1
ATOM 2920 C CA . ALA B 1 76 ? 16.273 69.318 6.338 1.00 23.61 133 ALA B CA 1
ATOM 2921 C C . ALA B 1 76 ? 15.961 67.843 6.096 1.00 24.30 133 ALA B C 1
ATOM 2922 O O . ALA B 1 76 ? 16.822 67.080 5.643 1.00 25.58 133 ALA B O 1
ATOM 2924 N N . PRO B 1 77 ? 14.726 67.415 6.408 1.00 23.13 134 PRO B N 1
ATOM 2925 C CA . PRO B 1 77 ? 14.386 66.008 6.190 1.00 23.41 134 PRO B CA 1
ATOM 2926 C C . PRO B 1 77 ? 14.341 65.639 4.706 1.00 22.64 134 PRO B C 1
ATOM 2927 O O . PRO B 1 77 ? 14.132 66.501 3.848 1.00 19.98 134 PRO B O 1
ATOM 2931 N N . THR B 1 78 ? 14.571 64.359 4.417 1.00 24.02 135 THR B N 1
ATOM 2932 C CA . THR B 1 78 ? 14.504 63.841 3.050 1.00 25.40 135 THR B CA 1
ATOM 2933 C C . THR B 1 78 ? 13.106 63.211 3.019 1.00 24.82 135 THR B C 1
ATOM 2934 O O . THR B 1 78 ? 12.269 63.595 3.830 1.00 23.19 135 THR B O 1
ATOM 2938 N N . VAL B 1 79 ? 12.832 62.271 2.117 1.00 26.41 136 VAL B N 1
ATOM 2939 C CA . VAL B 1 79 ? 11.503 61.660 2.096 1.00 27.40 136 VAL B CA 1
ATOM 2940 C C . VAL B 1 79 ? 11.268 60.945 3.427 1.00 27.90 136 VAL B C 1
ATOM 2941 O O . VAL B 1 79 ? 12.210 60.526 4.087 1.00 28.17 136 VAL B O 1
ATOM 2945 N N . PRO B 1 80 ? 10.002 60.784 3.823 1.00 28.80 137 PRO B N 1
ATOM 2946 C CA . PRO B 1 80 ? 9.581 60.141 5.072 1.00 30.35 137 PRO B CA 1
ATOM 2947 C C . PRO B 1 80 ? 10.221 58.815 5.483 1.00 31.84 137 PRO B C 1
ATOM 2948 O O . PRO B 1 80 ? 10.837 58.720 6.548 1.00 30.51 137 PRO B O 1
ATOM 2952 N N . GLN B 1 81 ? 10.082 57.789 4.653 1.00 32.73 138 GLN B N 1
ATOM 2953 C CA . GLN B 1 81 ? 10.611 56.488 5.028 1.00 35.30 138 GLN B CA 1
ATOM 2954 C C . GLN B 1 81 ? 12.117 56.385 5.248 1.00 33.26 138 GLN B C 1
ATOM 2955 O O . GLN B 1 81 ? 12.581 55.453 5.898 1.00 32.21 138 GLN B O 1
ATOM 2961 N N . TYR B 1 82 ? 12.881 57.327 4.715 1.00 31.60 139 TYR B N 1
ATOM 2962 C CA . TYR B 1 82 ? 14.321 57.282 4.898 1.00 32.53 139 TYR B CA 1
ATOM 2963 C C . TYR B 1 82 ? 14.750 58.213 6.025 1.00 31.75 139 TYR B C 1
ATOM 2964 O O . TYR B 1 82 ? 15.920 58.271 6.384 1.00 30.19 139 TYR B O 1
ATOM 2973 N N . THR B 1 83 ? 13.780 58.920 6.593 1.00 30.68 140 THR B N 1
ATOM 2974 C CA . THR B 1 83 ? 14.033 59.852 7.683 1.00 29.99 140 THR B CA 1
ATOM 2975 C C . THR B 1 83 ? 13.604 59.235 9.015 1.00 30.45 140 THR B C 1
ATOM 2976 O O . THR B 1 83 ? 14.144 59.568 10.077 1.00 28.82 140 THR B O 1
ATOM 2980 N N . LYS B 1 84 ? 12.633 58.329 8.934 1.00 29.89 141 LYS B N 1
ATOM 2981 C CA . LYS B 1 84 ? 12.063 57.665 10.097 1.00 29.97 141 LYS B CA 1
ATOM 2982 C C . LYS B 1 84 ? 13.047 57.064 11.081 1.00 29.47 141 LYS B C 1
ATOM 2983 O O . LYS B 1 84 ? 12.915 57.268 12.291 1.00 27.60 141 LYS B O 1
ATOM 2989 N N . GLY B 1 85 ? 14.028 56.326 10.571 1.00 28.53 142 GLY B N 1
ATOM 2990 C CA . GLY B 1 85 ? 15.011 55.697 11.440 1.00 28.08 142 GLY B CA 1
ATOM 2991 C C . GLY B 1 85 ? 15.778 56.702 12.276 1.00 28.79 142 GLY B C 1
ATOM 2992 O O . GLY B 1 85 ? 16.061 56.474 13.461 1.00 26.20 142 GLY B O 1
ATOM 2993 N N . PHE B 1 86 ? 16.112 57.824 11.647 1.00 26.73 143 PHE B N 1
ATOM 2994 C CA . PHE B 1 86 ? 16.859 58.896 12.292 1.00 26.19 143 PHE B CA 1
ATOM 2995 C C . PHE B 1 86 ? 16.056 59.492 13.444 1.00 26.76 143 PHE B C 1
ATOM 2996 O O . PHE B 1 86 ? 16.525 59.523 14.582 1.00 25.53 143 PHE B O 1
ATOM 3004 N N . THR B 1 87 ? 14.841 59.950 13.143 1.00 25.50 144 THR B N 1
ATOM 3005 C CA . THR B 1 87 ? 13.994 60.548 14.157 1.00 26.91 144 THR B CA 1
ATOM 3006 C C . THR B 1 87 ? 13.649 59.563 15.274 1.00 28.22 144 THR B C 1
ATOM 3007 O O . THR B 1 87 ? 13.657 59.938 16.446 1.00 27.72 144 THR B O 1
ATOM 3011 N N . ASP B 1 88 ? 13.360 58.310 14.931 1.00 27.29 145 ASP B N 1
ATOM 3012 C CA . ASP B 1 88 ? 13.056 57.334 15.969 1.00 28.68 145 ASP B CA 1
ATOM 3013 C C . ASP B 1 88 ? 14.240 57.247 16.932 1.00 29.14 145 ASP B C 1
ATOM 3014 O O . ASP B 1 88 ? 14.063 57.286 18.147 1.00 27.38 145 ASP B O 1
ATOM 3019 N N . ALA B 1 89 ? 15.444 57.145 16.380 1.00 27.00 146 ALA B N 1
ATOM 3020 C CA . ALA B 1 89 ? 16.650 57.057 17.188 1.00 28.69 146 ALA B CA 1
ATOM 3021 C C . ALA B 1 89 ? 16.854 58.288 18.076 1.00 30.54 146 ALA B C 1
ATOM 3022 O O . ALA B 1 89 ? 17.212 58.159 19.251 1.00 28.95 146 ALA B O 1
ATOM 3024 N N . LEU B 1 90 ? 16.634 59.478 17.521 1.00 30.39 147 LEU B N 1
ATOM 3025 C CA . LEU B 1 90 ? 16.808 60.699 18.296 1.00 30.57 147 LEU B CA 1
ATOM 3026 C C . LEU B 1 90 ? 15.771 60.741 19.421 1.00 30.85 147 LEU B C 1
ATOM 3027 O O . LEU B 1 90 ? 16.097 61.113 20.549 1.00 27.52 147 LEU B O 1
ATOM 3032 N N . ASN B 1 91 ? 14.532 60.353 19.119 1.00 31.36 148 ASN B N 1
ATOM 3033 C CA . ASN B 1 91 ? 13.482 60.331 20.136 1.00 34.25 148 ASN B CA 1
ATOM 3034 C C . ASN B 1 91 ? 13.831 59.347 21.243 1.00 35.84 148 ASN B C 1
ATOM 3035 O O . ASN B 1 91 ? 13.534 59.580 22.414 1.00 35.68 148 ASN B O 1
ATOM 3040 N N . GLU B 1 92 ? 14.462 58.245 20.859 1.00 36.71 149 GLU B N 1
ATOM 3041 C CA . GLU B 1 92 ? 14.824 57.214 21.807 1.00 38.93 149 GLU B CA 1
ATOM 3042 C C . GLU B 1 92 ? 15.999 57.659 22.656 1.00 38.27 149 GLU B C 1
ATOM 3043 O O . GLU B 1 92 ? 16.119 57.251 23.808 1.00 38.47 149 GLU B O 1
ATOM 3049 N N . LEU B 1 93 ? 16.862 58.502 22.095 1.00 36.72 150 LEU B N 1
ATOM 3050 C CA . LEU B 1 93 ? 18.017 58.997 22.840 1.00 36.39 150 LEU B CA 1
ATOM 3051 C C . LEU B 1 93 ? 17.703 60.296 23.584 1.00 35.22 150 LEU B C 1
ATOM 3052 O O . LEU B 1 93 ? 18.551 60.843 24.291 1.00 35.60 150 LEU B O 1
ATOM 3057 N N . GLY B 1 94 ? 16.480 60.787 23.430 1.00 32.99 151 GLY B N 1
ATOM 3058 C CA . GLY B 1 94 ? 16.112 62.014 24.102 1.00 31.29 151 GLY B CA 1
ATOM 3059 C C . GLY B 1 94 ? 16.765 63.244 23.496 1.00 30.26 151 GLY B C 1
ATOM 3060 O O . GLY B 1 94 ? 16.889 64.273 24.164 1.00 28.82 151 GLY B O 1
ATOM 3061 N N . ILE B 1 95 ? 17.188 63.140 22.238 1.00 27.69 152 ILE B N 1
ATOM 3062 C CA . ILE B 1 95 ? 17.809 64.262 21.543 1.00 27.16 152 ILE B CA 1
ATOM 3063 C C . ILE B 1 95 ? 16.751 64.999 20.716 1.00 26.41 152 ILE B C 1
ATOM 3064 O O . ILE B 1 95 ? 16.208 64.451 19.751 1.00 27.00 152 ILE B O 1
ATOM 3069 N N . PRO B 1 96 ? 16.449 66.252 21.079 1.00 25.24 153 PRO B N 1
ATOM 3070 C CA . PRO B 1 96 ? 15.453 67.053 20.365 1.00 24.71 153 PRO B CA 1
ATOM 3071 C C . PRO B 1 96 ? 15.919 67.429 18.965 1.00 24.42 153 PRO B C 1
ATOM 3072 O O . PRO B 1 96 ? 17.103 67.734 18.741 1.00 22.53 153 PRO B O 1
ATOM 3076 N N . TYR B 1 97 ? 14.991 67.404 18.019 1.00 23.09 154 TYR B N 1
ATOM 3077 C CA . TYR B 1 97 ? 15.345 67.768 16.659 1.00 24.33 154 TYR B CA 1
ATOM 3078 C C . TYR B 1 97 ? 14.369 68.772 16.080 1.00 22.75 154 TYR B C 1
ATOM 3079 O O . TYR B 1 97 ? 13.197 68.841 16.471 1.00 23.16 154 TYR B O 1
ATOM 3088 N N . ILE B 1 98 ? 14.874 69.569 15.155 1.00 21.61 155 ILE B N 1
ATOM 3089 C CA . ILE B 1 98 ? 14.067 70.573 14.493 1.00 21.85 155 ILE B CA 1
ATOM 3090 C C . ILE B 1 98 ? 14.108 70.358 12.976 1.00 22.03 155 ILE B C 1
ATOM 3091 O O . ILE B 1 98 ? 15.185 70.189 12.387 1.00 20.63 155 ILE B O 1
ATOM 3096 N N . TYR B 1 99 ? 12.932 70.325 12.359 1.00 20.09 156 TYR B N 1
ATOM 3097 C CA . TYR B 1 99 ? 12.835 70.178 10.905 1.00 22.24 156 TYR B CA 1
ATOM 3098 C C . TYR B 1 99 ? 12.870 71.579 10.297 1.00 21.38 156 TYR B C 1
ATOM 3099 O O . TYR B 1 99 ? 12.240 72.491 10.828 1.00 20.74 156 TYR B O 1
ATOM 3108 N N . ILE B 1 100 ? 13.592 71.749 9.197 1.00 23.06 157 ILE B N 1
ATOM 3109 C CA . ILE B 1 100 ? 13.608 73.030 8.490 1.00 25.76 157 ILE B CA 1
ATOM 3110 C C . ILE B 1 100 ? 13.388 72.737 7.017 1.00 24.50 157 ILE B C 1
ATOM 3111 O O . ILE B 1 100 ? 13.765 71.672 6.525 1.00 23.26 157 ILE B O 1
ATOM 3116 N N . ASP B 1 101 ? 12.790 73.702 6.326 1.00 22.37 158 ASP B N 1
ATOM 3117 C CA . ASP B 1 101 ? 12.467 73.603 4.905 1.00 22.98 158 ASP B CA 1
ATOM 3118 C C . ASP B 1 101 ? 11.161 72.835 4.716 1.00 22.33 158 ASP B C 1
ATOM 3119 O O . ASP B 1 101 ? 10.235 73.335 4.094 1.00 20.27 158 ASP B O 1
ATOM 3124 N N . SER B 1 102 ? 11.101 71.617 5.250 1.00 22.52 159 SER B N 1
ATOM 3125 C CA . SER B 1 102 ? 9.909 70.787 5.154 1.00 22.96 159 SER B CA 1
ATOM 3126 C C . SER B 1 102 ? 9.790 69.983 6.444 1.00 23.76 159 SER B C 1
ATOM 3127 O O . SER B 1 102 ? 10.728 69.919 7.234 1.00 24.93 159 SER B O 1
ATOM 3130 N N . GLN B 1 103 ? 8.639 69.363 6.648 1.00 24.44 160 GLN B N 1
ATOM 3131 C CA . GLN B 1 103 ? 8.419 68.576 7.845 1.00 26.27 160 GLN B CA 1
ATOM 3132 C C . GLN B 1 103 ? 7.716 67.270 7.527 1.00 26.26 160 GLN B C 1
ATOM 3133 O O . GLN B 1 103 ? 7.135 67.098 6.456 1.00 24.78 160 GLN B O 1
ATOM 3139 N N . ILE B 1 104 ? 7.782 66.347 8.472 1.00 26.73 161 ILE B N 1
ATOM 3140 C CA . ILE B 1 104 ? 7.120 65.067 8.333 1.00 29.85 161 ILE B CA 1
ATOM 3141 C C . ILE B 1 104 ? 6.092 65.086 9.461 1.00 30.53 161 ILE B C 1
ATOM 3142 O O . ILE B 1 104 ? 6.419 64.857 10.621 1.00 30.54 161 ILE B O 1
ATOM 3147 N N . LYS B 1 105 ? 4.855 65.406 9.102 1.00 32.32 162 LYS B N 1
ATOM 3148 C CA . LYS B 1 105 ? 3.755 65.516 10.059 1.00 36.38 162 LYS B CA 1
ATOM 3149 C C . LYS B 1 105 ? 3.477 64.352 11.015 1.00 35.29 162 LYS B C 1
ATOM 3150 O O . LYS B 1 105 ? 2.992 64.581 12.123 1.00 35.46 162 LYS B O 1
ATOM 3156 N N . ASP B 1 106 ? 3.762 63.116 10.615 1.00 34.32 163 ASP B N 1
ATOM 3157 C CA . ASP B 1 106 ? 3.496 61.990 11.505 1.00 35.63 163 ASP B CA 1
ATOM 3158 C C . ASP B 1 106 ? 4.741 61.577 12.292 1.00 34.56 163 ASP B C 1
ATOM 3159 O O . ASP B 1 106 ? 4.852 60.454 12.776 1.00 34.31 163 ASP B O 1
ATOM 3164 N N . ALA B 1 107 ? 5.675 62.508 12.415 1.00 32.91 164 ALA B N 1
ATOM 3165 C CA . ALA B 1 107 ? 6.906 62.294 13.173 1.00 32.71 164 ALA B CA 1
ATOM 3166 C C . ALA B 1 107 ? 7.266 63.683 13.690 1.00 29.99 164 ALA B C 1
ATOM 3167 O O . ALA B 1 107 ? 8.315 64.219 13.371 1.00 30.45 164 ALA B O 1
ATOM 3169 N N . PRO B 1 108 ? 6.384 64.277 14.502 1.00 29.67 165 PRO B N 1
ATOM 3170 C CA . PRO B 1 108 ? 6.595 65.617 15.062 1.00 29.16 165 PRO B CA 1
ATOM 3171 C C . PRO B 1 108 ? 7.940 65.866 15.741 1.00 27.67 165 PRO B C 1
ATOM 3172 O O . PRO B 1 108 ? 8.471 65.011 16.449 1.00 26.96 165 PRO B O 1
ATOM 3176 N N . PRO B 1 109 ? 8.509 67.054 15.514 1.00 26.48 166 PRO B N 1
ATOM 3177 C CA . PRO B 1 109 ? 9.789 67.458 16.088 1.00 26.18 166 PRO B CA 1
ATOM 3178 C C . PRO B 1 109 ? 9.532 68.401 17.249 1.00 24.81 166 PRO B C 1
ATOM 3179 O O . PRO B 1 109 ? 8.391 68.598 17.672 1.00 23.50 166 PRO B O 1
ATOM 3183 N N . LEU B 1 110 ? 10.605 68.991 17.754 1.00 25.34 167 LEU B N 1
ATOM 3184 C CA . LEU B 1 110 ? 10.491 69.960 18.835 1.00 24.68 167 LEU B CA 1
ATOM 3185 C C . LEU B 1 110 ? 9.890 71.184 18.159 1.00 24.36 167 LEU B C 1
ATOM 3186 O O . LEU B 1 110 ? 9.039 71.868 18.711 1.00 26.14 167 LEU B O 1
ATOM 3191 N N . ALA B 1 111 ? 10.353 71.447 16.944 1.00 24.05 168 ALA B N 1
ATOM 3192 C CA . ALA B 1 111 ? 9.871 72.583 16.180 1.00 25.57 168 ALA B CA 1
ATOM 3193 C C . ALA B 1 111 ? 10.178 72.446 14.689 1.00 25.52 168 ALA B C 1
ATOM 3194 O O . ALA B 1 111 ? 11.122 71.749 14.285 1.00 23.97 168 ALA B O 1
ATOM 3196 N N . PHE B 1 112 ? 9.361 73.116 13.883 1.00 23.13 169 PHE B N 1
ATOM 3197 C CA . PHE B 1 112 ? 9.517 73.131 12.434 1.00 23.81 169 PHE B CA 1
ATOM 3198 C C . PHE B 1 112 ? 9.575 74.586 11.957 1.00 23.04 169 PHE B C 1
ATOM 3199 O O . PHE B 1 112 ? 8.785 75.424 12.401 1.00 20.39 169 PHE B O 1
ATOM 3207 N N . PHE B 1 113 ? 10.517 74.881 11.069 1.00 21.20 170 PHE B N 1
ATOM 3208 C CA . PHE B 1 113 ? 10.662 76.221 10.506 1.00 22.11 170 PHE B CA 1
ATOM 3209 C C . PHE B 1 113 ? 10.717 76.040 8.996 1.00 22.03 170 PHE B C 1
ATOM 3210 O O . PHE B 1 113 ? 11.654 75.425 8.471 1.00 21.59 170 PHE B O 1
ATOM 3218 N N . GLY B 1 114 ? 9.710 76.559 8.303 1.00 19.85 171 GLY B N 1
ATOM 3219 C CA . GLY B 1 114 ? 9.661 76.445 6.857 1.00 20.71 171 GLY B CA 1
ATOM 3220 C C . GLY B 1 114 ? 8.334 76.973 6.358 1.00 21.23 171 GLY B C 1
ATOM 3221 O O . GLY B 1 114 ? 7.460 77.331 7.156 1.00 20.68 171 GLY B O 1
ATOM 3222 N N . GLN B 1 115 ? 8.169 77.031 5.041 1.00 21.13 172 GLN B N 1
ATOM 3223 C CA . GLN B 1 115 ? 6.915 77.508 4.487 1.00 23.13 172 GLN B CA 1
ATOM 3224 C C . GLN B 1 115 ? 5.849 76.427 4.461 1.00 23.55 172 GLN B C 1
ATOM 3225 O O . GLN B 1 115 ? 6.141 75.231 4.502 1.00 21.06 172 GLN B O 1
ATOM 3231 N N . ASN B 1 116 ? 4.601 76.874 4.417 1.00 23.82 173 ASN B N 1
ATOM 3232 C CA . ASN B 1 116 ? 3.490 75.963 4.274 1.00 24.48 173 ASN B CA 1
ATOM 3233 C C . ASN B 1 116 ? 3.642 75.730 2.766 1.00 24.99 173 ASN B C 1
ATOM 3234 O O . ASN B 1 116 ? 3.258 76.579 1.949 1.00 22.45 173 ASN B O 1
ATOM 3239 N N . SER B 1 117 ? 4.260 74.606 2.412 1.00 24.36 174 SER B N 1
ATOM 3240 C CA . SER B 1 117 ? 4.514 74.263 1.016 1.00 25.89 174 SER B CA 1
ATOM 3241 C C . SER B 1 117 ? 3.289 74.345 0.108 1.00 25.22 174 SER B C 1
ATOM 3242 O O . SER B 1 117 ? 3.343 74.944 -0.957 1.00 25.53 174 SER B O 1
ATOM 3245 N N . HIS B 1 118 ? 2.183 73.751 0.527 1.00 26.09 175 HIS B N 1
ATOM 3246 C CA . HIS B 1 118 ? 0.979 73.766 -0.294 1.00 28.83 175 HIS B CA 1
ATOM 3247 C C . HIS B 1 118 ? 0.461 75.175 -0.514 1.00 26.83 175 HIS B C 1
ATOM 3248 O O . HIS B 1 118 ? 0.152 75.554 -1.641 1.00 26.88 175 HIS B O 1
ATOM 3255 N N . GLN B 1 119 ? 0.379 75.951 0.561 1.00 23.74 176 GLN B N 1
ATOM 3256 C CA . GLN B 1 119 ? -0.092 77.325 0.468 1.00 23.35 176 GLN B CA 1
ATOM 3257 C C . GLN B 1 119 ? 0.862 78.126 -0.426 1.00 22.25 176 GLN B C 1
ATOM 3258 O O . GLN B 1 119 ? 0.422 78.940 -1.236 1.00 17.63 176 GLN B O 1
ATOM 3264 N N . SER B 1 120 ? 2.164 77.877 -0.275 1.00 20.09 177 SER B N 1
ATOM 3265 C CA . SER B 1 120 ? 3.182 78.553 -1.077 1.00 22.84 177 SER B CA 1
ATOM 3266 C C . SER B 1 120 ? 2.901 78.300 -2.565 1.00 24.56 177 SER B C 1
ATOM 3267 O O . SER B 1 120 ? 2.912 79.229 -3.377 1.00 25.37 177 SER B O 1
ATOM 3270 N N . GLY B 1 121 ? 2.637 77.042 -2.908 1.00 24.47 178 GLY B N 1
ATOM 3271 C CA . GLY B 1 121 ? 2.339 76.685 -4.287 1.00 26.41 178 GLY B CA 1
ATOM 3272 C C . GLY B 1 121 ? 1.047 77.305 -4.797 1.00 26.10 178 GLY B C 1
ATOM 3273 O O . GLY B 1 121 ? 0.980 77.754 -5.941 1.00 25.55 178 GLY B O 1
ATOM 3274 N N . TYR B 1 122 ? 0.024 77.323 -3.948 1.00 26.46 179 TYR B N 1
ATOM 3275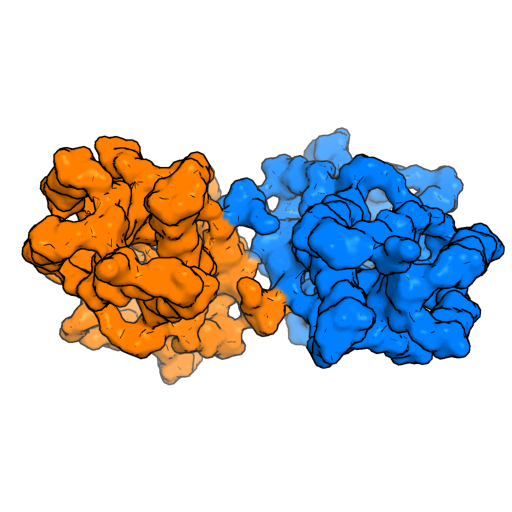 C CA . TYR B 1 122 ? -1.280 77.900 -4.285 1.00 27.43 179 TYR B CA 1
ATOM 3276 C C . TYR B 1 122 ? -1.073 79.384 -4.631 1.00 26.70 179 TYR B C 1
ATOM 3277 O O . TYR B 1 122 ? -1.566 79.892 -5.649 1.00 26.01 179 TYR B O 1
ATOM 3286 N N . PHE B 1 123 ? -0.347 80.067 -3.747 1.00 24.08 180 PHE B N 1
ATOM 3287 C CA . PHE B 1 123 ? -0.029 81.476 -3.907 1.00 22.17 180 PHE B CA 1
ATOM 3288 C C . PHE B 1 123 ? 0.694 81.714 -5.238 1.00 21.48 180 PHE B C 1
ATOM 3289 O O . PHE B 1 123 ? 0.336 82.624 -5.986 1.00 18.42 180 PHE B O 1
ATOM 3297 N N . ALA B 1 124 ? 1.711 80.898 -5.514 1.00 21.19 181 ALA B N 1
ATOM 3298 C CA . ALA B 1 124 ? 2.496 81.009 -6.746 1.00 23.13 181 ALA B CA 1
ATOM 3299 C C . ALA B 1 124 ? 1.615 80.924 -7.988 1.00 23.90 181 ALA B C 1
ATOM 3300 O O . ALA B 1 124 ? 1.815 81.655 -8.960 1.00 22.78 181 ALA B O 1
ATOM 3302 N N . ALA B 1 125 ? 0.649 80.015 -7.954 1.00 24.37 182 ALA B N 1
ATOM 3303 C CA . ALA B 1 125 ? -0.271 79.839 -9.069 1.00 27.36 182 ALA B CA 1
ATOM 3304 C C . ALA B 1 125 ? -1.076 81.114 -9.282 1.00 28.97 182 ALA B C 1
ATOM 3305 O O . ALA B 1 125 ? -1.216 81.581 -10.412 1.00 29.13 182 ALA B O 1
ATOM 3307 N N . ARG B 1 126 ? -1.613 81.659 -8.187 1.00 30.09 183 ARG B N 1
ATOM 3308 C CA . ARG B 1 126 ? -2.409 82.884 -8.230 1.00 31.41 183 ARG B CA 1
ATOM 3309 C C . ARG B 1 126 ? -1.636 84.009 -8.890 1.00 30.20 183 ARG B C 1
ATOM 3310 O O . ARG B 1 126 ? -2.181 84.744 -9.715 1.00 30.07 183 ARG B O 1
ATOM 3326 N N . LEU B 1 128 ? 1.039 83.649 -10.883 1.00 24.89 185 LEU B N 1
ATOM 3327 C CA . LEU B 1 128 ? 1.358 83.278 -12.262 1.00 27.60 185 LEU B CA 1
ATOM 3328 C C . LEU B 1 128 ? 0.186 83.550 -13.200 1.00 28.12 185 LEU B C 1
ATOM 3329 O O . LEU B 1 128 ? 0.360 84.045 -14.318 1.00 25.71 185 LEU B O 1
ATOM 3342 N N . LEU B 1 130 ? -1.911 85.718 -12.872 1.00 33.75 187 LEU B N 1
ATOM 3343 C CA . LEU B 1 130 ? -2.036 87.170 -12.971 1.00 34.51 187 LEU B CA 1
ATOM 3344 C C . LEU B 1 130 ? -1.212 87.626 -14.165 1.00 35.01 187 LEU B C 1
ATOM 3345 O O . LEU B 1 130 ? -1.621 88.518 -14.906 1.00 33.45 187 LEU B O 1
ATOM 3350 N N . LEU B 1 131 ? -0.052 86.996 -14.346 1.00 34.71 188 LEU B N 1
ATOM 3351 C CA . LEU B 1 131 ? 0.844 87.314 -15.453 1.00 36.64 188 LEU B CA 1
ATOM 3352 C C . LEU B 1 131 ? 0.378 86.699 -16.771 1.00 37.97 188 LEU B C 1
ATOM 3353 O O . LEU B 1 131 ? 0.474 87.325 -17.825 1.00 36.81 188 LEU B O 1
ATOM 3358 N N . ALA B 1 132 ? -0.109 85.463 -16.704 1.00 39.51 189 ALA B N 1
ATOM 3359 C CA . ALA B 1 132 ? -0.560 84.743 -17.889 1.00 42.96 189 ALA B CA 1
ATOM 3360 C C . ALA B 1 132 ? -2.069 84.600 -17.922 1.00 45.46 189 ALA B C 1
ATOM 3361 O O . ALA B 1 132 ? -2.597 83.567 -18.333 1.00 44.72 189 ALA B O 1
ATOM 3363 N N . VAL B 1 133 ? -2.759 85.649 -17.491 1.00 49.33 190 VAL B N 1
ATOM 3364 C CA . VAL B 1 133 ? -4.213 85.643 -17.449 1.00 52.01 190 VAL B CA 1
ATOM 3365 C C . VAL B 1 133 ? -4.846 84.889 -18.611 1.00 54.06 190 VAL B C 1
ATOM 3366 O O . VAL B 1 133 ? -5.600 83.935 -18.397 1.00 55.13 190 VAL B O 1
ATOM 3370 N N . ASN B 1 134 ? -4.529 85.296 -19.836 1.00 54.22 191 ASN B N 1
ATOM 3371 C CA . ASN B 1 134 ? -5.098 84.641 -21.001 1.00 55.72 191 ASN B CA 1
ATOM 3372 C C . ASN B 1 134 ? -4.069 83.919 -21.864 1.00 56.42 191 ASN B C 1
ATOM 3373 O O . ASN B 1 134 ? -3.855 84.264 -23.026 1.00 57.61 191 ASN B O 1
ATOM 3378 N N . ASP B 1 135 ? -3.425 82.922 -21.265 1.00 56.21 192 ASP B N 1
ATOM 3379 C CA . ASP B 1 135 ? -2.437 82.084 -21.940 1.00 56.36 192 ASP B CA 1
ATOM 3380 C C . ASP B 1 135 ? -3.091 80.703 -22.000 1.00 55.87 192 ASP B C 1
ATOM 3381 O O . ASP B 1 135 ? -3.884 80.357 -21.124 1.00 56.28 192 ASP B O 1
ATOM 3386 N N . ARG B 1 136 ? -2.781 79.912 -23.020 1.00 54.70 193 ARG B N 1
ATOM 3387 C CA . ARG B 1 136 ? -3.395 78.592 -23.115 1.00 53.97 193 ARG B CA 1
ATOM 3388 C C . ARG B 1 136 ? -2.572 77.499 -22.441 1.00 51.46 193 ARG B C 1
ATOM 3389 O O . ARG B 1 136 ? -3.061 76.397 -22.186 1.00 51.08 193 ARG B O 1
ATOM 3397 N N . GLU B 1 137 ? -1.320 77.817 -22.149 1.00 47.39 194 GLU B N 1
ATOM 3398 C CA . GLU B 1 137 ? -0.429 76.872 -21.503 1.00 45.12 194 GLU B CA 1
ATOM 3399 C C . GLU B 1 137 ? 0.612 77.619 -20.688 1.00 42.61 194 GLU B C 1
ATOM 3400 O O . GLU B 1 137 ? 0.960 78.761 -20.993 1.00 40.86 194 GLU B O 1
ATOM 3406 N N . ILE B 1 138 ? 1.104 76.953 -19.651 1.00 39.18 195 ILE B N 1
ATOM 3407 C CA . ILE B 1 138 ? 2.156 77.490 -18.808 1.00 36.70 195 ILE B CA 1
ATOM 3408 C C . ILE B 1 138 ? 3.115 76.320 -18.640 1.00 34.78 195 ILE B C 1
ATOM 3409 O O . ILE B 1 138 ? 2.743 75.171 -18.892 1.00 33.69 195 ILE B O 1
ATOM 3414 N N . VAL B 1 139 ? 4.347 76.595 -18.239 1.00 32.36 196 VAL B N 1
ATOM 3415 C CA . VAL B 1 139 ? 5.307 75.515 -18.069 1.00 30.85 196 VAL B CA 1
ATOM 3416 C C . VAL B 1 139 ? 5.958 75.483 -16.694 1.00 29.58 196 VAL B C 1
ATOM 3417 O O . VAL B 1 139 ? 6.314 76.513 -16.130 1.00 29.89 196 VAL B O 1
ATOM 3421 N N . ILE B 1 140 ? 6.096 74.276 -16.161 1.00 28.52 197 ILE B N 1
ATOM 3422 C CA . ILE B 1 140 ? 6.730 74.070 -14.876 1.00 26.83 197 ILE B CA 1
ATOM 3423 C C . ILE B 1 140 ? 8.101 73.472 -15.152 1.00 25.88 197 ILE B C 1
ATOM 3424 O O . ILE B 1 140 ? 8.197 72.432 -15.795 1.00 27.24 197 ILE B O 1
ATOM 3429 N N . PHE B 1 141 ? 9.157 74.134 -14.686 1.00 23.35 198 PHE B N 1
ATOM 3430 C CA . PHE B 1 141 ? 10.508 73.632 -14.874 1.00 22.95 198 PHE B CA 1
ATOM 3431 C C . PHE B 1 141 ? 10.937 72.925 -13.592 1.00 23.51 198 PHE B C 1
ATOM 3432 O O . PHE B 1 141 ? 10.674 73.413 -12.489 1.00 24.08 198 PHE B O 1
ATOM 3440 N N . ARG B 1 142 ? 11.596 71.781 -13.725 1.00 23.73 199 ARG B N 1
ATOM 3441 C CA . ARG B 1 142 ? 12.061 71.055 -12.544 1.00 24.94 199 ARG B CA 1
ATOM 3442 C C . ARG B 1 142 ? 13.534 70.694 -12.662 1.00 25.83 199 ARG B C 1
ATOM 3443 O O . ARG B 1 142 ? 14.159 70.853 -13.709 1.00 23.15 199 ARG B O 1
ATOM 3451 N N . LYS B 1 143 ? 14.070 70.192 -11.559 1.00 27.70 200 LYS B N 1
ATOM 3452 C CA . LYS B 1 143 ? 15.440 69.727 -11.495 1.00 29.99 200 LYS B CA 1
ATOM 3453 C C . LYS B 1 143 ? 15.356 68.330 -10.888 1.00 31.69 200 LYS B C 1
ATOM 3454 O O . LYS B 1 143 ? 14.936 68.165 -9.736 1.00 31.99 200 LYS B O 1
ATOM 3460 N N . ILE B 1 144 ? 15.719 67.324 -11.683 1.00 32.35 201 ILE B N 1
ATOM 3461 C CA . ILE B 1 144 ? 15.675 65.938 -11.239 1.00 33.41 201 ILE B CA 1
ATOM 3462 C C . ILE B 1 144 ? 17.030 65.269 -11.407 1.00 35.54 201 ILE B C 1
ATOM 3463 O O . ILE B 1 144 ? 17.890 65.755 -12.144 1.00 35.25 201 ILE B O 1
ATOM 3468 N N . HIS B 1 145 ? 17.222 64.158 -10.709 1.00 37.16 202 HIS B N 1
ATOM 3469 C CA . HIS B 1 145 ? 18.469 63.404 -10.789 1.00 39.72 202 HIS B CA 1
ATOM 3470 C C . HIS B 1 145 ? 18.218 62.024 -10.216 1.00 39.42 202 HIS B C 1
ATOM 3471 O O . HIS B 1 145 ? 17.552 61.884 -9.191 1.00 38.36 202 HIS B O 1
ATOM 3478 N N . GLU B 1 146 ? 18.752 61.007 -10.882 1.00 40.46 203 GLU B N 1
ATOM 3479 C CA . GLU B 1 146 ? 18.559 59.637 -10.444 1.00 41.15 203 GLU B CA 1
ATOM 3480 C C . GLU B 1 146 ? 17.069 59.395 -10.195 1.00 40.46 203 GLU B C 1
ATOM 3481 O O . GLU B 1 146 ? 16.677 58.743 -9.230 1.00 40.10 203 GLU B O 1
ATOM 3487 N N . GLY B 1 147 ? 16.244 59.949 -11.074 1.00 39.16 204 GLY B N 1
ATOM 3488 C CA . GLY B 1 147 ? 14.810 59.769 -10.959 1.00 39.76 204 GLY B CA 1
ATOM 3489 C C . GLY B 1 147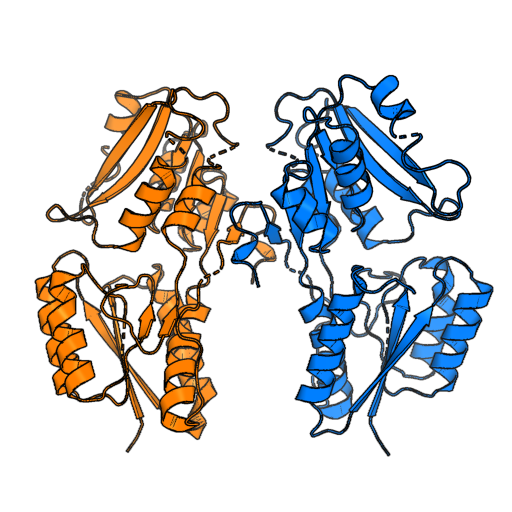 ? 14.064 60.582 -9.913 1.00 39.72 204 GLY B C 1
ATOM 3490 O O . GLY B 1 147 ? 12.842 60.697 -9.994 1.00 41.11 204 GLY B O 1
ATOM 3491 N N . VAL B 1 148 ? 14.762 61.162 -8.941 1.00 37.33 205 VAL B N 1
ATOM 3492 C CA . VAL B 1 148 ? 14.054 61.922 -7.915 1.00 34.26 205 VAL B CA 1
ATOM 3493 C C . VAL B 1 148 ? 14.200 63.430 -8.033 1.00 32.47 205 VAL B C 1
ATOM 3494 O O . VAL B 1 148 ? 15.110 63.935 -8.684 1.00 29.39 205 VAL B O 1
ATOM 3498 N N . ILE B 1 149 ? 13.280 64.137 -7.385 1.00 30.68 206 ILE B N 1
ATOM 3499 C CA . ILE B 1 149 ? 13.270 65.593 -7.381 1.00 30.94 206 ILE B CA 1
ATOM 3500 C C . ILE B 1 149 ? 14.153 66.132 -6.237 1.00 27.07 206 ILE B C 1
ATOM 3501 O O . ILE B 1 149 ? 14.563 67.278 -6.246 1.00 27.70 206 ILE B O 1
ATOM 3506 N N . GLY B 1 150 ? 14.440 65.288 -5.257 1.00 26.30 207 GLY B N 1
ATOM 3507 C CA . GLY B 1 150 ? 15.299 65.678 -4.150 1.00 25.68 207 GLY B CA 1
ATOM 3508 C C . GLY B 1 150 ? 14.865 66.802 -3.231 1.00 25.16 207 GLY B C 1
ATOM 3509 O O . GLY B 1 150 ? 15.710 67.532 -2.711 1.00 24.60 207 GLY B O 1
ATOM 3510 N N . SER B 1 151 ? 13.565 66.954 -3.012 1.00 25.05 208 SER B N 1
ATOM 3511 C CA . SER B 1 151 ? 13.071 68.010 -2.132 1.00 25.13 208 SER B CA 1
ATOM 3512 C C . SER B 1 151 ? 11.570 67.889 -1.876 1.00 25.57 208 SER B C 1
ATOM 3513 O O . SER B 1 151 ? 10.763 68.046 -2.801 1.00 22.03 208 SER B O 1
ATOM 3516 N N . ASN B 1 152 ? 11.202 67.608 -0.624 1.00 23.86 209 ASN B N 1
ATOM 3517 C CA . ASN B 1 152 ? 9.794 67.470 -0.255 1.00 24.66 209 ASN B CA 1
ATOM 3518 C C . ASN B 1 152 ? 9.026 68.763 -0.561 1.00 25.46 209 ASN B C 1
ATOM 3519 O O . ASN B 1 152 ? 7.884 68.731 -1.028 1.00 25.76 209 ASN B O 1
ATOM 3524 N N . GLN B 1 153 ? 9.661 69.897 -0.285 1.00 25.24 210 GLN B N 1
ATOM 3525 C CA . GLN B 1 153 ? 9.062 71.216 -0.504 1.00 28.28 210 GLN B CA 1
ATOM 3526 C C . GLN B 1 153 ? 8.799 71.467 -2.001 1.00 26.83 210 GLN B C 1
ATOM 3527 O O . GLN B 1 153 ? 7.711 71.907 -2.383 1.00 24.55 210 GLN B O 1
ATOM 3533 N N . GLN B 1 154 ? 9.790 71.174 -2.839 1.00 25.97 211 GLN B N 1
ATOM 3534 C CA . GLN B 1 154 ? 9.659 71.360 -4.283 1.00 27.69 211 GLN B CA 1
ATOM 3535 C C . GLN B 1 154 ? 8.517 70.520 -4.846 1.00 29.47 211 GLN B C 1
ATOM 3536 O O . GLN B 1 154 ? 7.883 70.897 -5.835 1.00 27.76 211 GLN B O 1
ATOM 3542 N N . GLU B 1 155 ? 8.255 69.382 -4.209 1.00 28.81 212 GLU B N 1
ATOM 3543 C CA . GLU B 1 155 ? 7.205 68.486 -4.674 1.00 29.87 212 GLU B CA 1
ATOM 3544 C C . GLU B 1 155 ? 5.850 68.934 -4.148 1.00 26.84 212 GLU B C 1
ATOM 3545 O O . GLU B 1 155 ? 4.880 69.016 -4.895 1.00 22.80 21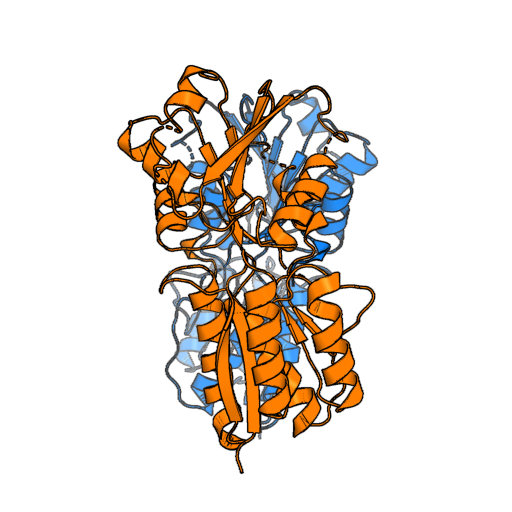2 GLU B O 1
ATOM 3551 N N . SER B 1 156 ? 5.795 69.240 -2.859 1.00 24.59 213 SER B N 1
ATOM 3552 C CA . SER B 1 156 ? 4.554 69.684 -2.241 1.00 25.23 213 SER B CA 1
ATOM 3553 C C . SER B 1 156 ? 4.062 71.055 -2.766 1.00 22.96 213 SER B C 1
ATOM 3554 O O . SER B 1 156 ? 2.861 71.322 -2.783 1.00 20.39 213 SER B O 1
ATOM 3557 N N . ARG B 1 157 ? 4.978 71.926 -3.184 1.00 23.21 214 ARG B N 1
ATOM 3558 C CA . ARG B 1 157 ? 4.581 73.235 -3.722 1.00 23.57 214 ARG B CA 1
ATOM 3559 C C . ARG B 1 157 ? 3.829 73.039 -5.044 1.00 22.86 214 ARG B C 1
ATOM 3560 O O . ARG B 1 157 ? 2.797 73.665 -5.286 1.00 20.21 214 ARG B O 1
ATOM 3568 N N . GLU B 1 158 ? 4.359 72.157 -5.887 1.00 22.64 215 GLU B N 1
ATOM 3569 C CA . GLU B 1 158 ? 3.756 71.867 -7.175 1.00 24.45 215 GLU B CA 1
ATOM 3570 C C . GLU B 1 158 ? 2.334 71.319 -7.002 1.00 24.60 215 GLU B C 1
ATOM 3571 O O . GLU B 1 158 ? 1.438 71.619 -7.797 1.00 24.76 215 GLU B O 1
ATOM 3577 N N . ILE B 1 159 ? 2.135 70.517 -5.963 1.00 24.59 216 ILE B N 1
ATOM 3578 C CA . ILE B 1 159 ? 0.830 69.941 -5.679 1.00 27.32 216 ILE B CA 1
ATOM 3579 C C . ILE B 1 159 ? -0.168 71.049 -5.357 1.00 27.78 216 ILE B C 1
ATOM 3580 O O . ILE B 1 159 ? -1.277 71.070 -5.893 1.00 26.93 216 ILE B O 1
ATOM 3585 N N . GLY B 1 160 ? 0.233 71.970 -4.481 1.00 27.91 217 GLY B N 1
ATOM 3586 C CA . GLY B 1 160 ? -0.636 73.078 -4.122 1.00 27.66 217 GLY B CA 1
ATOM 3587 C C . GLY B 1 160 ? -0.894 73.900 -5.371 1.00 27.66 217 GLY B C 1
ATOM 3588 O O . GLY B 1 160 ? -2.014 74.349 -5.619 1.00 26.08 217 GLY B O 1
ATOM 3589 N N . PHE B 1 161 ? 0.158 74.089 -6.163 1.00 26.08 218 PHE B N 1
ATOM 3590 C CA . PHE B 1 161 ? 0.060 74.843 -7.405 1.00 27.46 218 PHE B CA 1
ATOM 3591 C C . PHE B 1 161 ? -1.010 74.189 -8.290 1.00 28.41 218 PHE B C 1
ATOM 3592 O O . PHE B 1 161 ? -1.978 74.836 -8.703 1.00 26.75 218 PHE B O 1
ATOM 3600 N N . ARG B 1 162 ? -0.827 72.900 -8.569 1.00 28.04 219 ARG B N 1
ATOM 3601 C CA . ARG B 1 162 ? -1.770 72.175 -9.411 1.00 29.58 219 ARG B CA 1
ATOM 3602 C C . ARG B 1 162 ? -3.192 72.219 -8.874 1.00 29.98 219 ARG B C 1
ATOM 3603 O O . ARG B 1 162 ? -4.140 72.268 -9.657 1.00 29.09 219 ARG B O 1
ATOM 3611 N N . GLN B 1 163 ? -3.354 72.221 -7.552 1.00 30.76 220 GLN B N 1
ATOM 3612 C CA . GLN B 1 163 ? -4.699 72.274 -6.990 1.00 32.01 220 GLN B CA 1
ATOM 3613 C C . GLN B 1 163 ? -5.374 73.600 -7.332 1.00 32.77 220 GLN B C 1
ATOM 3614 O O . GLN B 1 163 ? -6.565 73.638 -7.629 1.00 30.79 220 GLN B O 1
ATOM 3620 N N . TYR B 1 164 ? -4.611 74.689 -7.275 1.00 32.58 221 TYR B N 1
ATOM 3621 C CA . TYR B 1 164 ? -5.149 76.000 -7.605 1.00 32.97 221 TYR B CA 1
ATOM 3622 C C . TYR B 1 164 ? -5.533 76.025 -9.079 1.00 31.43 221 TYR B C 1
ATOM 3623 O O . TYR B 1 164 ? -6.597 76.515 -9.439 1.00 32.22 221 TYR B O 1
ATOM 3640 N N . GLN B 1 166 ? -6.304 73.534 -11.198 1.00 36.55 223 GLN B N 1
ATOM 3641 C CA . GLN B 1 166 ? -7.465 72.696 -11.478 1.00 40.31 223 GLN B CA 1
ATOM 3642 C C . GLN B 1 166 ? -8.720 73.385 -10.956 1.00 41.65 223 GLN B C 1
ATOM 3643 O O . GLN B 1 166 ? -9.812 73.247 -11.511 1.00 41.57 223 GLN B O 1
ATOM 3649 N N . GLU B 1 167 ? -8.533 74.164 -9.902 1.00 43.60 224 GLU B N 1
ATOM 3650 C CA . GLU B 1 167 ? -9.610 74.869 -9.222 1.00 45.27 224 GLU B CA 1
ATOM 3651 C C . GLU B 1 167 ? -10.096 76.184 -9.853 1.00 44.89 224 GLU B C 1
ATOM 3652 O O . GLU B 1 167 ? -11.282 76.507 -9.775 1.00 44.86 224 GLU B O 1
ATOM 3658 N N . HIS B 1 168 ? -9.190 76.933 -10.474 1.00 43.58 225 HIS B N 1
ATOM 3659 C CA . HIS B 1 168 ? -9.541 78.220 -11.071 1.00 42.44 225 HIS B CA 1
ATOM 3660 C C . HIS B 1 168 ? -9.311 78.307 -12.571 1.00 41.93 225 HIS B C 1
ATOM 3661 O O . HIS B 1 168 ? -9.967 79.096 -13.249 1.00 41.58 225 HIS B O 1
ATOM 3668 N N . HIS B 1 169 ? -8.369 77.525 -13.088 1.00 41.59 226 HIS B N 1
ATOM 3669 C CA . HIS B 1 169 ? -8.073 77.551 -14.521 1.00 41.60 226 HIS B CA 1
ATOM 3670 C C . HIS B 1 169 ? -7.866 76.147 -15.091 1.00 39.95 226 HIS B C 1
ATOM 3671 O O . HIS B 1 169 ? -6.814 75.843 -15.661 1.00 38.50 226 HIS B O 1
ATOM 3678 N N . PRO B 1 170 ? -8.882 75.277 -14.963 1.00 39.10 227 PRO B N 1
ATOM 3679 C CA . PRO B 1 170 ? -8.803 73.902 -15.461 1.00 40.10 227 PRO B CA 1
ATOM 3680 C C . PRO B 1 170 ? -8.521 73.754 -16.954 1.00 40.76 227 PRO B C 1
ATOM 3681 O O . PRO B 1 170 ? -7.962 72.745 -17.383 1.00 40.63 227 PRO B O 1
ATOM 3685 N N . ALA B 1 171 ? -8.888 74.760 -17.738 1.00 41.72 228 ALA B N 1
ATOM 3686 C CA . ALA B 1 171 ? -8.678 74.711 -19.181 1.00 43.11 228 ALA B CA 1
ATOM 3687 C C . ALA B 1 171 ? -7.243 75.003 -19.613 1.00 44.28 228 ALA B C 1
ATOM 3688 O O . ALA B 1 171 ? -6.852 74.662 -20.728 1.00 43.87 228 ALA B O 1
ATOM 3690 N N . CYS B 1 172 ? -6.462 75.632 -18.741 1.00 44.34 229 CYS B N 1
ATOM 3691 C CA . CYS B 1 172 ? -5.075 75.961 -19.062 1.00 43.55 229 CYS B CA 1
ATOM 3692 C C . CYS B 1 172 ? -4.213 74.704 -18.987 1.00 43.25 229 CYS B C 1
ATOM 3693 O O . CYS B 1 172 ? -4.156 74.049 -17.947 1.00 43.89 229 CYS B O 1
ATOM 3696 N N . ASN B 1 173 ? -3.542 74.369 -20.086 1.00 42.50 230 ASN B N 1
ATOM 3697 C CA . ASN B 1 173 ? -2.706 73.176 -20.123 1.00 42.61 230 ASN B CA 1
ATOM 3698 C C . ASN B 1 173 ? -1.377 73.394 -19.414 1.00 40.58 230 ASN B C 1
ATOM 3699 O O . ASN B 1 173 ? -0.703 74.400 -19.630 1.00 39.44 230 ASN B O 1
ATOM 3704 N N . ILE B 1 174 ? -1.006 72.437 -18.570 1.00 39.64 231 ILE B N 1
ATOM 3705 C CA . ILE B 1 174 ? 0.234 72.518 -17.810 1.00 37.57 231 ILE B CA 1
ATOM 3706 C C . ILE B 1 174 ? 1.321 71.638 -18.406 1.00 36.86 231 ILE B C 1
ATOM 3707 O O . ILE B 1 174 ? 1.186 70.420 -18.455 1.00 36.80 231 ILE B O 1
ATOM 3712 N N . LEU B 1 175 ? 2.400 72.265 -18.862 1.00 36.55 232 LEU B N 1
ATOM 3713 C CA . LEU B 1 175 ? 3.526 71.534 -19.428 1.00 35.73 232 LEU B CA 1
ATOM 3714 C C . LEU B 1 175 ? 4.609 71.376 -18.356 1.00 35.36 232 LEU B C 1
ATOM 3715 O O . LEU B 1 175 ? 4.654 72.147 -17.401 1.00 35.29 232 LEU B O 1
ATOM 3720 N N . GLU B 1 176 ? 5.468 70.372 -18.499 1.00 34.83 233 GLU B N 1
ATOM 3721 C CA . GLU B 1 176 ? 6.548 70.163 -17.540 1.00 33.77 233 GLU B CA 1
ATOM 3722 C C . GLU B 1 176 ? 7.835 69.871 -18.286 1.00 32.91 233 GLU B C 1
ATOM 3723 O O . GLU B 1 176 ? 7.824 69.184 -19.297 1.00 33.54 233 GLU B O 1
ATOM 3729 N N . LEU B 1 177 ? 8.943 70.398 -17.785 1.00 31.92 234 LEU B N 1
ATOM 3730 C CA . LEU B 1 177 ? 10.242 70.136 -18.379 1.00 31.27 234 LEU B CA 1
ATOM 3731 C C . LEU B 1 177 ? 11.200 69.807 -17.242 1.00 31.32 234 LEU B C 1
ATOM 3732 O O . LEU B 1 177 ? 11.503 70.666 -16.416 1.00 30.60 234 LEU B O 1
ATOM 3737 N N . ASN B 1 178 ? 11.657 68.561 -17.187 1.00 32.00 235 ASN B N 1
ATOM 3738 C CA . ASN B 1 178 ? 12.598 68.146 -16.157 1.00 32.30 235 ASN B CA 1
ATOM 3739 C C . ASN B 1 178 ? 14.062 68.293 -16.590 1.00 33.59 235 ASN B C 1
ATOM 3740 O O . ASN B 1 178 ? 14.584 67.476 -17.351 1.00 34.17 235 ASN B O 1
ATOM 3745 N N . LEU B 1 179 ? 14.723 69.341 -16.104 1.00 33.79 236 LEU B N 1
ATOM 3746 C CA . LEU B 1 179 ? 16.128 69.560 -16.416 1.00 33.98 236 LEU B CA 1
ATOM 3747 C C . LEU B 1 179 ? 16.954 68.604 -15.560 1.00 35.42 236 LEU B C 1
ATOM 3748 O O . LEU B 1 179 ? 16.508 68.161 -14.498 1.00 31.21 236 LEU B O 1
ATOM 3753 N N . HIS B 1 180 ? 18.155 68.286 -16.020 1.00 38.02 237 HIS B N 1
ATOM 3754 C CA . HIS B 1 180 ? 19.017 67.379 -15.276 1.00 44.56 237 HIS B CA 1
ATOM 3755 C C . HIS B 1 180 ? 19.887 68.156 -14.304 1.00 46.38 237 HIS B C 1
ATOM 3756 O O . HIS B 1 180 ? 20.502 69.155 -14.674 1.00 46.64 237 HIS B O 1
ATOM 3763 N N . ALA B 1 181 ? 19.918 67.693 -13.058 1.00 49.21 238 ALA B N 1
ATOM 3764 C CA . ALA B 1 181 ? 20.699 68.337 -12.008 1.00 52.69 238 ALA B CA 1
ATOM 3765 C C . ALA B 1 181 ? 22.124 68.588 -12.474 1.00 55.03 238 ALA B C 1
ATOM 3766 O O . ALA B 1 181 ? 22.494 69.729 -12.751 1.00 56.97 238 ALA B O 1
ATOM 3768 N N . ASP B 1 182 ? 22.927 67.530 -12.559 1.00 56.44 239 ASP B N 1
ATOM 3769 C CA . ASP B 1 182 ? 24.303 67.693 -13.008 1.00 58.46 239 ASP B CA 1
ATOM 3770 C C . ASP B 1 182 ? 24.425 67.201 -14.441 1.00 58.33 239 ASP B C 1
ATOM 3771 O O . ASP B 1 182 ? 25.128 66.229 -14.724 1.00 59.40 239 ASP B O 1
ATOM 3776 N N . LEU B 1 183 ? 23.722 67.897 -15.331 1.00 58.21 240 LEU B N 1
ATOM 3777 C CA . LEU B 1 183 ? 23.683 67.604 -16.761 1.00 58.99 240 LEU B CA 1
ATOM 3778 C C . LEU B 1 183 ? 24.969 66.979 -17.292 1.00 58.59 240 LEU B C 1
ATOM 3779 O O . LEU B 1 183 ? 24.926 66.111 -18.165 1.00 57.89 240 LEU B O 1
ATOM 3781 N N . GLU B 1 186 ? 23.382 69.218 -20.493 1.00 55.18 243 GLU B N 1
ATOM 3782 C CA . GLU B 1 186 ? 23.387 70.672 -20.601 1.00 55.44 243 GLU B CA 1
ATOM 3783 C C . GLU B 1 186 ? 21.954 71.190 -20.638 1.00 54.35 243 GLU B C 1
ATOM 3784 O O . GLU B 1 186 ? 21.177 70.840 -21.533 1.00 53.04 243 GLU B O 1
ATOM 3790 N N . ASP B 1 187 ? 21.610 72.029 -19.667 1.00 53.08 244 ASP B N 1
ATOM 3791 C CA . ASP B 1 187 ? 20.266 72.587 -19.589 1.00 51.84 244 ASP B CA 1
ATOM 3792 C C . ASP B 1 187 ? 19.882 73.310 -20.876 1.00 50.40 244 ASP B C 1
ATOM 3793 O O . ASP B 1 187 ? 18.711 73.342 -21.246 1.00 49.29 244 ASP B O 1
ATOM 3798 N N . SER B 1 188 ? 20.876 73.872 -21.561 1.00 49.66 245 SER B N 1
ATOM 3799 C CA . SER B 1 188 ? 20.657 74.609 -22.807 1.00 48.99 245 SER B CA 1
ATOM 3800 C C . SER B 1 188 ? 19.985 73.831 -23.941 1.00 48.52 245 SER B C 1
ATOM 3801 O O . SER B 1 188 ? 19.044 74.330 -24.561 1.00 47.88 245 SER B O 1
ATOM 3804 N N . ARG B 1 189 ? 20.465 72.624 -24.228 1.00 49.35 246 ARG B N 1
ATOM 3805 C CA . ARG B 1 189 ? 19.857 71.839 -25.299 1.00 49.57 246 ARG B CA 1
ATOM 3806 C C . ARG B 1 189 ? 18.430 71.484 -24.913 1.00 47.65 246 ARG B C 1
ATOM 3807 O O . ARG B 1 189 ? 17.526 71.505 -25.747 1.00 47.80 246 ARG B O 1
ATOM 3823 N N . LEU B 1 191 ? 16.409 73.164 -23.067 1.00 41.18 248 LEU B N 1
ATOM 3824 C CA . LEU B 1 191 ? 15.624 74.371 -23.283 1.00 40.53 248 LEU B CA 1
ATOM 3825 C C . LEU B 1 191 ? 15.427 74.676 -24.775 1.00 40.31 248 LEU B C 1
ATOM 3826 O O . LEU B 1 191 ? 14.314 74.985 -25.204 1.00 38.03 248 LEU B O 1
ATOM 3831 N N . ASP B 1 192 ? 16.497 74.592 -25.566 1.00 41.53 249 ASP B N 1
ATOM 3832 C CA . ASP B 1 192 ? 16.379 74.855 -27.003 1.00 43.52 249 ASP B CA 1
ATOM 3833 C C . ASP B 1 192 ? 15.269 74.007 -27.611 1.00 44.47 249 ASP B C 1
ATOM 3834 O O . ASP B 1 192 ? 14.396 74.523 -28.313 1.00 43.51 249 ASP B O 1
ATOM 3839 N N . ASP B 1 193 ? 15.303 72.705 -27.333 1.00 45.06 250 ASP B N 1
ATOM 3840 C CA . ASP B 1 193 ? 14.296 71.792 -27.858 1.00 46.15 250 ASP B CA 1
ATOM 3841 C C . ASP B 1 193 ? 12.917 72.079 -27.297 1.00 45.40 250 ASP B C 1
ATOM 3842 O O . ASP B 1 193 ? 11.927 71.977 -28.016 1.00 45.79 250 ASP B O 1
ATOM 3847 N N . PHE B 1 194 ? 12.845 72.431 -26.017 1.00 44.79 251 PHE B N 1
ATOM 3848 C CA . PHE B 1 194 ? 11.555 72.722 -25.408 1.00 43.59 251 PHE B CA 1
ATOM 3849 C C . PHE B 1 194 ? 10.845 73.860 -26.130 1.00 44.16 251 PHE B C 1
ATOM 3850 O O . PHE B 1 194 ? 9.659 73.767 -26.444 1.00 44.25 251 PHE B O 1
ATOM 3858 N N . PHE B 1 195 ? 11.570 74.940 -26.387 1.00 44.35 252 PHE B N 1
ATOM 3859 C CA . PHE B 1 195 ? 10.969 76.080 -27.056 1.00 46.41 252 PHE B CA 1
ATOM 3860 C C . PHE B 1 195 ? 10.709 75.835 -28.534 1.00 46.86 252 PHE B C 1
ATOM 3861 O O . PHE B 1 195 ? 9.829 76.455 -29.126 1.00 46.35 252 PHE B O 1
ATOM 3869 N N . ARG B 1 196 ? 11.465 74.919 -29.125 1.00 48.32 253 ARG B N 1
ATOM 3870 C CA . ARG B 1 196 ? 11.274 74.583 -30.528 1.00 49.80 253 ARG B CA 1
ATOM 3871 C C . ARG B 1 196 ? 9.919 73.866 -30.608 1.00 50.04 253 ARG B C 1
ATOM 3872 O O . ARG B 1 196 ? 9.073 74.185 -31.447 1.00 49.16 253 ARG B O 1
ATOM 3880 N N . GLU B 1 197 ? 9.719 72.913 -29.701 1.00 50.38 254 GLU B N 1
ATOM 3881 C CA . GLU B 1 197 ? 8.489 72.125 -29.634 1.00 51.69 254 GLU B CA 1
ATOM 3882 C C . GLU B 1 197 ? 7.292 72.966 -29.184 1.00 51.58 254 GLU B C 1
ATOM 3883 O O . GLU B 1 197 ? 6.170 72.756 -29.647 1.00 51.62 254 GLU B O 1
ATOM 3889 N N . HIS B 1 198 ? 7.536 73.912 -28.277 1.00 51.14 255 HIS B N 1
ATOM 3890 C CA . HIS B 1 198 ? 6.483 74.780 -27.740 1.00 50.39 255 HIS B CA 1
ATOM 3891 C C . HIS B 1 198 ? 6.897 76.246 -27.844 1.00 50.11 255 HIS B C 1
ATOM 3892 O O . HIS B 1 198 ? 7.238 76.879 -26.844 1.00 49.98 255 HIS B O 1
ATOM 3899 N N . PRO B 1 199 ? 6.855 76.807 -29.060 1.00 50.01 256 PRO B N 1
ATOM 3900 C CA . PRO B 1 199 ? 7.236 78.203 -29.296 1.00 49.46 256 PRO B CA 1
ATOM 3901 C C . PRO B 1 199 ? 6.279 79.299 -28.837 1.00 48.52 256 PRO B C 1
ATOM 3902 O O . PRO B 1 199 ? 6.649 80.469 -28.850 1.00 49.42 256 PRO B O 1
ATOM 3906 N N . ASP B 1 200 ? 5.066 78.947 -28.425 1.00 47.15 257 ASP B N 1
ATOM 3907 C CA . ASP B 1 200 ? 4.123 79.978 -28.007 1.00 46.37 257 ASP B CA 1
ATOM 3908 C C . ASP B 1 200 ? 3.831 80.088 -26.513 1.00 44.68 257 ASP B C 1
ATOM 3909 O O . ASP B 1 200 ? 3.009 80.908 -26.107 1.00 43.02 257 ASP B O 1
ATOM 3914 N N . VAL B 1 201 ? 4.476 79.263 -25.692 1.00 43.02 258 VAL B N 1
ATOM 3915 C CA . VAL B 1 201 ? 4.247 79.359 -24.257 1.00 41.70 258 VAL B CA 1
ATOM 3916 C C . VAL B 1 201 ? 4.987 80.624 -23.825 1.00 39.44 258 VAL B C 1
ATOM 3917 O O . VAL B 1 201 ? 6.153 80.821 -24.169 1.00 36.90 258 VAL B O 1
ATOM 3921 N N . LYS B 1 202 ? 4.289 81.496 -23.105 1.00 38.41 259 LYS B N 1
ATOM 3922 C CA . LYS B 1 202 ? 4.868 82.764 -22.676 1.00 38.50 259 LYS B CA 1
ATOM 3923 C C . LYS B 1 202 ? 5.289 82.847 -21.208 1.00 37.35 259 LYS B C 1
ATOM 3924 O O . LYS B 1 202 ? 6.106 83.694 -20.851 1.00 35.09 259 LYS B O 1
ATOM 3930 N N . HIS B 1 203 ? 4.742 81.980 -20.359 1.00 36.37 260 HIS B N 1
ATOM 3931 C CA . HIS B 1 203 ? 5.083 82.024 -18.943 1.00 36.73 260 HIS B CA 1
ATOM 3932 C C . HIS B 1 203 ? 5.388 80.673 -18.318 1.00 35.22 260 HIS B C 1
ATOM 3933 O O . HIS B 1 203 ? 4.768 79.661 -18.649 1.00 35.05 260 HIS B O 1
ATOM 3940 N N . GLY B 1 204 ? 6.337 80.680 -17.388 1.00 32.93 261 GLY B N 1
ATOM 3941 C CA . GLY B 1 204 ? 6.733 79.460 -16.712 1.00 29.77 261 GLY B CA 1
ATOM 3942 C C . GLY B 1 204 ? 7.061 79.703 -15.253 1.00 28.38 261 GLY B C 1
ATOM 3943 O O . GLY B 1 204 ? 7.133 80.841 -14.791 1.00 26.62 261 GLY B O 1
ATOM 3944 N N . ILE B 1 205 ? 7.277 78.619 -14.524 1.00 26.46 262 ILE B N 1
ATOM 3945 C CA . ILE B 1 205 ? 7.580 78.718 -13.114 1.00 24.06 262 ILE B CA 1
ATOM 3946 C C . ILE B 1 205 ? 8.399 77.513 -12.693 1.00 23.83 262 ILE B C 1
ATOM 3947 O O . ILE B 1 205 ? 8.372 76.474 -13.350 1.00 23.16 262 ILE B O 1
ATOM 3952 N N . THR B 1 206 ? 9.162 77.669 -11.620 1.00 22.03 263 THR B N 1
ATOM 3953 C CA . THR B 1 206 ? 9.927 76.558 -11.075 1.00 21.90 263 THR B CA 1
ATOM 3954 C C . THR B 1 206 ? 9.737 76.627 -9.573 1.00 20.04 263 THR B C 1
ATOM 3955 O O . THR B 1 206 ? 9.451 77.688 -9.026 1.00 17.76 263 THR B O 1
ATOM 3959 N N . PHE B 1 207 ? 9.881 75.488 -8.917 1.00 19.58 264 PHE B N 1
ATOM 3960 C CA . PHE B 1 207 ? 9.723 75.430 -7.484 1.00 20.86 264 PHE B CA 1
ATOM 3961 C C . PHE B 1 207 ? 11.060 75.165 -6.816 1.00 21.25 264 PHE B C 1
ATOM 3962 O O . PHE B 1 207 ? 11.135 75.041 -5.591 1.00 20.87 264 PHE B O 1
ATOM 3970 N N . ASN B 1 208 ? 12.124 75.070 -7.611 1.00 21.42 265 ASN B N 1
ATOM 3971 C CA . ASN B 1 208 ? 13.435 74.882 -7.009 1.00 22.74 265 ASN B CA 1
ATOM 3972 C C . ASN B 1 208 ? 14.038 76.281 -6.898 1.00 23.19 265 ASN B C 1
ATOM 3973 O O . ASN B 1 208 ? 13.397 77.261 -7.274 1.00 22.51 265 ASN B O 1
ATOM 3978 N N . SER B 1 209 ? 15.255 76.391 -6.382 1.00 23.33 266 SER B N 1
ATOM 3979 C CA . SER B 1 209 ? 15.852 77.706 -6.200 1.00 24.49 266 SER B CA 1
ATOM 3980 C C . SER B 1 209 ? 16.735 78.206 -7.334 1.00 23.59 266 SER B C 1
ATOM 3981 O O . SER B 1 209 ? 17.425 79.200 -7.168 1.00 22.37 266 SER B O 1
ATOM 3984 N N . LYS B 1 210 ? 16.697 77.547 -8.488 1.00 23.66 267 LYS B N 1
ATOM 3985 C CA . LYS B 1 210 ? 17.550 77.948 -9.600 1.00 25.47 267 LYS B CA 1
ATOM 3986 C C . LYS B 1 210 ? 16.863 78.455 -10.872 1.00 24.87 267 LYS B C 1
ATOM 3987 O O . LYS B 1 210 ? 17.239 78.065 -11.985 1.00 23.30 267 LYS B O 1
ATOM 3993 N N . VAL B 1 211 ? 15.876 79.333 -10.714 1.00 24.72 268 VAL B N 1
ATOM 3994 C CA . VAL B 1 211 ? 15.159 79.888 -11.862 1.00 24.31 268 VAL B CA 1
ATOM 3995 C C . VAL B 1 211 ? 16.127 80.654 -12.782 1.00 24.75 268 VAL B C 1
ATOM 3996 O O . VAL B 1 211 ? 15.879 80.797 -13.982 1.00 21.97 268 VAL B O 1
ATOM 4000 N N . TYR B 1 212 ? 17.237 81.125 -12.219 1.00 23.96 269 TYR B N 1
ATOM 4001 C CA . TYR B 1 212 ? 18.226 81.861 -12.999 1.00 27.97 269 TYR B CA 1
ATOM 4002 C C . TYR B 1 212 ? 18.679 81.078 -14.219 1.00 28.25 269 TYR B C 1
ATOM 4003 O O . TYR B 1 212 ? 19.001 81.668 -15.254 1.00 27.26 269 TYR B O 1
ATOM 4012 N N . ILE B 1 213 ? 18.703 79.752 -14.095 1.00 29.09 270 ILE B N 1
ATOM 4013 C CA . ILE B 1 213 ? 19.114 78.892 -15.198 1.00 29.30 270 ILE B CA 1
ATOM 4014 C C . ILE B 1 213 ? 18.283 79.216 -16.425 1.00 30.54 270 ILE B C 1
ATOM 4015 O O . ILE B 1 213 ? 18.820 79.423 -17.511 1.00 31.14 270 ILE B O 1
ATOM 4020 N N . ILE B 1 214 ? 16.968 79.268 -16.241 1.00 30.55 271 ILE B N 1
ATOM 4021 C CA . ILE B 1 214 ? 16.056 79.580 -17.332 1.00 30.58 271 ILE B CA 1
ATOM 4022 C C . ILE B 1 214 ? 16.168 81.064 -17.686 1.00 30.67 271 ILE B C 1
ATOM 4023 O O . ILE B 1 214 ? 16.067 81.446 -18.849 1.00 31.01 271 ILE B O 1
ATOM 4028 N N . GLY B 1 215 ? 16.376 81.898 -16.671 1.00 32.14 272 GLY B N 1
ATOM 4029 C CA . GLY B 1 215 ? 16.478 83.331 -16.884 1.00 31.13 272 GLY B CA 1
ATOM 4030 C C . GLY B 1 215 ? 17.670 83.735 -17.728 1.00 32.95 272 GLY B C 1
ATOM 4031 O O . GLY B 1 215 ? 17.533 84.512 -18.677 1.00 33.24 272 GLY B O 1
ATOM 4032 N N . GLU B 1 216 ? 18.840 83.213 -17.380 1.00 31.64 273 GLU B N 1
ATOM 4033 C CA . GLU B 1 216 ? 20.049 83.526 -18.111 1.00 33.01 273 GLU B CA 1
ATOM 4034 C C . GLU B 1 216 ? 19.953 82.995 -19.537 1.00 35.35 273 GLU B C 1
ATOM 4035 O O . GLU B 1 216 ? 20.448 83.624 -20.472 1.00 32.58 273 GLU B O 1
ATOM 4041 N N . TYR B 1 217 ? 19.305 81.843 -19.698 1.00 38.08 274 TYR B N 1
ATOM 4042 C CA . TYR B 1 217 ? 19.122 81.235 -21.014 1.00 40.63 274 TYR B CA 1
ATOM 4043 C C . TYR B 1 217 ? 18.347 82.177 -21.940 1.00 42.48 274 TYR B C 1
ATOM 4044 O O . TYR B 1 217 ? 18.652 82.293 -23.133 1.00 42.60 274 TYR B O 1
ATOM 4053 N N . LEU B 1 218 ? 17.330 82.831 -21.388 1.00 41.99 275 LEU B N 1
ATOM 4054 C CA . LEU B 1 218 ? 16.511 83.757 -22.153 1.00 42.61 275 LEU B CA 1
ATOM 4055 C C . LEU B 1 218 ? 17.295 85.039 -22.430 1.00 45.26 275 LEU B C 1
ATOM 4056 O O . LEU B 1 218 ? 17.251 85.588 -23.532 1.00 46.65 275 LEU B O 1
ATOM 4061 N N . GLN B 1 219 ? 18.017 85.507 -21.420 1.00 46.71 276 GLN B N 1
ATOM 4062 C CA . GLN B 1 219 ? 18.815 86.720 -21.529 1.00 48.90 276 GLN B CA 1
ATOM 4063 C C . GLN B 1 219 ? 19.852 86.598 -22.648 1.00 50.48 276 GLN B C 1
ATOM 4064 O O . GLN B 1 219 ? 20.062 87.537 -23.421 1.00 51.14 276 GLN B O 1
ATOM 4070 N N . GLN B 1 220 ? 20.500 85.441 -22.734 1.00 50.75 277 GLN B N 1
ATOM 4071 C CA . GLN B 1 220 ? 21.508 85.220 -23.757 1.00 51.63 277 GLN B CA 1
ATOM 4072 C C . GLN B 1 220 ? 20.925 85.086 -25.162 1.00 51.57 277 GLN B C 1
ATOM 4073 O O . GLN B 1 220 ? 21.484 85.621 -26.117 1.00 50.54 277 GLN B O 1
ATOM 4079 N N . ARG B 1 221 ? 19.808 84.375 -25.292 1.00 51.67 278 ARG B N 1
ATOM 4080 C CA . ARG B 1 221 ? 19.188 84.192 -26.601 1.00 52.98 278 ARG B CA 1
ATOM 4081 C C . ARG B 1 221 ? 18.328 85.389 -26.985 1.00 53.10 278 ARG B C 1
ATOM 4082 O O . ARG B 1 221 ? 17.500 85.301 -27.890 1.00 53.91 278 ARG B O 1
ATOM 4090 N N . ARG B 1 222 ? 18.534 86.505 -26.293 1.00 53.72 279 ARG B N 1
ATOM 4091 C CA . ARG B 1 222 ? 17.789 87.735 -26.546 1.00 53.92 279 ARG B CA 1
ATOM 4092 C C . ARG B 1 222 ? 16.281 87.527 -26.575 1.00 53.75 279 ARG B C 1
ATOM 4093 O O . ARG B 1 222 ? 15.558 88.316 -27.179 1.00 53.77 279 ARG B O 1
ATOM 4101 N N . LYS B 1 223 ? 15.814 86.463 -25.927 1.00 53.42 280 LYS B N 1
ATOM 4102 C CA . LYS B 1 223 ? 14.387 86.153 -25.866 1.00 53.20 280 LYS B CA 1
ATOM 4103 C C . LYS B 1 223 ? 13.740 86.950 -24.734 1.00 52.83 280 LYS B C 1
ATOM 4104 O O . LYS B 1 223 ? 13.924 86.630 -23.563 1.00 53.52 280 LYS B O 1
ATOM 4110 N N . SER B 1 224 ? 12.981 87.984 -25.076 1.00 52.06 281 SER B N 1
ATOM 4111 C CA . SER B 1 224 ? 12.336 88.803 -24.056 1.00 51.63 281 SER B CA 1
ATOM 4112 C C . SER B 1 224 ? 10.832 88.580 -24.019 1.00 50.65 281 SER B C 1
ATOM 4113 O O . SER B 1 224 ? 10.102 89.312 -23.356 1.00 49.64 281 SER B O 1
ATOM 4116 N N . ASP B 1 225 ? 10.375 87.560 -24.736 1.00 51.28 282 ASP B N 1
ATOM 4117 C CA . ASP B 1 225 ? 8.955 87.246 -24.799 1.00 50.63 282 ASP B CA 1
ATOM 4118 C C . ASP B 1 225 ? 8.610 86.020 -23.959 1.00 49.58 282 ASP B C 1
ATOM 4119 O O . ASP B 1 225 ? 7.890 85.127 -24.407 1.00 49.58 282 ASP B O 1
ATOM 4124 N N . PHE B 1 226 ? 9.132 85.989 -22.737 1.00 47.52 283 PHE B N 1
ATOM 4125 C CA . PHE B 1 226 ? 8.883 84.888 -21.810 1.00 45.99 283 PHE B CA 1
ATOM 4126 C C . PHE B 1 226 ? 9.377 85.291 -20.424 1.00 44.78 283 PHE B C 1
ATOM 4127 O O . PHE B 1 226 ? 10.539 85.666 -20.273 1.00 46.09 283 PHE B O 1
ATOM 4135 N N . SER B 1 227 ? 8.507 85.212 -19.418 1.00 41.76 284 SER B N 1
ATOM 4136 C CA . SER B 1 227 ? 8.893 85.573 -18.052 1.00 39.62 284 SER B CA 1
ATOM 4137 C C . SER B 1 227 ? 8.655 84.437 -17.049 1.00 36.87 284 SER B C 1
ATOM 4138 O O . SER B 1 227 ? 7.701 83.666 -17.176 1.00 34.82 284 SER B O 1
ATOM 4141 N N . LEU B 1 228 ? 9.532 84.348 -16.050 1.00 33.71 285 LEU B N 1
ATOM 4142 C CA . LEU B 1 228 ? 9.451 83.299 -15.038 1.00 31.41 285 LEU B CA 1
ATOM 4143 C C . LEU B 1 228 ? 9.075 83.783 -13.654 1.00 28.73 285 LEU B C 1
ATOM 4144 O O . LEU B 1 228 ? 9.246 84.955 -13.318 1.00 27.46 285 LEU B O 1
ATOM 4149 N N . ILE B 1 229 ? 8.557 82.856 -12.857 1.00 25.18 286 ILE B N 1
ATOM 4150 C CA . ILE B 1 229 ? 8.281 83.122 -11.460 1.00 24.04 286 ILE B CA 1
ATOM 4151 C C . ILE B 1 229 ? 9.222 82.109 -10.844 1.00 24.12 286 ILE B C 1
ATOM 4152 O O . ILE B 1 229 ? 9.293 80.972 -11.315 1.00 23.14 286 ILE B O 1
ATOM 4157 N N . GLY B 1 230 ? 9.965 82.514 -9.825 1.00 22.36 287 GLY B N 1
ATOM 4158 C CA . GLY B 1 230 ? 10.895 81.594 -9.198 1.00 21.29 287 GLY B CA 1
ATOM 4159 C C . GLY B 1 230 ? 10.945 81.750 -7.696 1.00 19.33 287 GLY B C 1
ATOM 4160 O O . GLY B 1 230 ? 10.200 82.545 -7.124 1.00 18.54 287 GLY B O 1
ATOM 4161 N N . TYR B 1 231 ? 11.842 80.998 -7.064 1.00 20.05 288 TYR B N 1
ATOM 4162 C CA . TYR B 1 231 ? 11.994 81.022 -5.617 1.00 19.57 288 TYR B CA 1
ATOM 4163 C C . TYR B 1 231 ? 13.386 81.379 -5.145 1.00 20.51 288 TYR B C 1
ATOM 4164 O O . TYR B 1 231 ? 14.389 81.023 -5.783 1.00 17.24 288 TYR B O 1
ATOM 4173 N N . ASP B 1 232 ? 13.420 82.080 -4.011 1.00 18.96 289 ASP B N 1
ATOM 4174 C CA . ASP B 1 232 ? 14.645 82.465 -3.336 1.00 19.79 289 ASP B CA 1
ATOM 4175 C C . ASP B 1 232 ? 15.497 83.554 -3.957 1.00 21.85 289 ASP B C 1
ATOM 4176 O O . ASP B 1 232 ? 15.549 83.728 -5.177 1.00 20.52 289 ASP B O 1
ATOM 4181 N N . LEU B 1 233 ? 16.190 84.271 -3.082 1.00 22.08 290 LEU B N 1
ATOM 4182 C CA . LEU B 1 233 ? 17.022 85.389 -3.480 1.00 23.03 290 LEU B CA 1
ATOM 4183 C C . LEU B 1 233 ? 18.482 85.088 -3.803 1.00 23.73 290 LEU B C 1
ATOM 4184 O O . LEU B 1 233 ? 19.382 85.792 -3.338 1.00 23.29 290 LEU B O 1
ATOM 4189 N N . LEU B 1 234 ? 18.724 84.045 -4.592 1.00 23.34 291 LEU B N 1
ATOM 4190 C CA . LEU B 1 234 ? 20.094 83.737 -4.993 1.00 23.80 291 LEU B CA 1
ATOM 4191 C C . LEU B 1 234 ? 20.504 84.929 -5.845 1.00 23.91 291 LEU B C 1
ATOM 4192 O O . LEU B 1 234 ? 19.694 85.470 -6.603 1.00 22.87 291 LEU B O 1
ATOM 4197 N N . GLU B 1 235 ? 21.755 85.343 -5.700 1.00 23.29 292 GLU B N 1
ATOM 4198 C CA . GLU B 1 235 ? 22.289 86.473 -6.437 1.00 24.24 292 GLU B CA 1
ATOM 4199 C C . GLU B 1 235 ? 21.843 86.435 -7.890 1.00 23.09 292 GLU B C 1
ATOM 4200 O O . GLU B 1 235 ? 21.231 87.379 -8.382 1.00 21.71 292 GLU B O 1
ATOM 4206 N N . ARG B 1 236 ? 22.133 85.335 -8.572 1.00 20.54 293 ARG B N 1
ATOM 4207 C CA . ARG B 1 236 ? 21.754 85.210 -9.972 1.00 23.61 293 ARG B CA 1
ATOM 4208 C C . ARG B 1 236 ? 20.245 85.325 -10.205 1.00 21.18 293 ARG B C 1
ATOM 4209 O O . ARG B 1 236 ? 19.820 85.830 -11.242 1.00 18.69 293 ARG B O 1
ATOM 4217 N N . ASN B 1 237 ? 19.441 84.848 -9.256 1.00 19.98 294 ASN B N 1
ATOM 4218 C CA . ASN B 1 237 ? 17.985 84.952 -9.398 1.00 21.61 294 ASN B CA 1
ATOM 4219 C C . ASN B 1 237 ? 17.592 86.426 -9.412 1.00 20.61 294 ASN B C 1
ATOM 4220 O O . ASN B 1 237 ? 16.851 86.871 -10.283 1.00 21.14 294 ASN B O 1
ATOM 4225 N N . VAL B 1 238 ? 18.106 87.178 -8.440 1.00 20.65 295 VAL B N 1
ATOM 4226 C CA . VAL B 1 238 ? 17.813 88.601 -8.306 1.00 20.30 295 VAL B CA 1
ATOM 4227 C C . VAL B 1 238 ? 18.262 89.397 -9.527 1.00 21.67 295 VAL B C 1
ATOM 4228 O O . VAL B 1 238 ? 17.597 90.348 -9.930 1.00 20.63 295 VAL B O 1
ATOM 4232 N N . THR B 1 239 ? 19.393 89.016 -10.110 1.00 21.69 296 THR B N 1
ATOM 4233 C CA . THR B 1 239 ? 19.883 89.689 -11.309 1.00 23.51 296 THR B CA 1
ATOM 4234 C C . THR B 1 239 ? 18.849 89.491 -12.422 1.00 23.61 296 THR B C 1
ATOM 4235 O O . THR B 1 239 ? 18.550 90.418 -13.161 1.00 22.22 296 THR B O 1
ATOM 4239 N N . CYS B 1 240 ? 18.304 88.279 -12.537 1.00 25.26 297 CYS B N 1
ATOM 4240 C CA . CYS B 1 240 ? 17.302 87.996 -13.571 1.00 27.22 297 CYS B CA 1
ATOM 4241 C C . CYS B 1 240 ? 16.024 88.771 -13.277 1.00 26.90 297 CYS B C 1
ATOM 4242 O O . CYS B 1 240 ? 15.304 89.160 -14.193 1.00 26.97 297 CYS B O 1
ATOM 4245 N N . LEU B 1 241 ? 15.754 89.001 -11.996 1.00 26.26 298 LEU B N 1
ATOM 4246 C CA . LEU B 1 241 ? 14.576 89.761 -11.593 1.00 25.84 298 LEU B CA 1
ATOM 4247 C C . LEU B 1 241 ? 14.749 91.219 -12.031 1.00 26.90 298 LEU B C 1
ATOM 4248 O O . LEU B 1 241 ? 13.830 91.829 -12.584 1.00 23.43 298 LEU B O 1
ATOM 4253 N N . LYS B 1 242 ? 15.933 91.775 -11.782 1.00 27.49 299 LYS B N 1
ATOM 4254 C CA . LYS B 1 242 ? 16.199 93.155 -12.163 1.00 31.14 299 LYS B CA 1
ATOM 4255 C C . LYS B 1 242 ? 16.323 93.315 -13.681 1.00 31.95 299 LYS B C 1
ATOM 4256 O O . LYS B 1 242 ? 16.012 94.376 -14.223 1.00 31.87 299 LYS B O 1
ATOM 4262 N N . GLU B 1 243 ? 16.767 92.268 -14.369 1.00 32.68 300 GLU B N 1
ATOM 4263 C CA . GLU B 1 243 ? 16.907 92.351 -15.818 1.00 36.56 300 GLU B CA 1
ATOM 4264 C C . GLU B 1 243 ? 15.586 92.120 -16.527 1.00 36.11 300 GLU B C 1
ATOM 4265 O O . GLU B 1 243 ? 15.464 92.413 -17.705 1.00 37.43 300 GLU B O 1
ATOM 4271 N N . GLY B 1 244 ? 14.597 91.587 -15.818 1.00 35.80 301 GLY B N 1
ATOM 4272 C CA . GLY B 1 244 ? 13.306 91.371 -16.447 1.00 34.57 301 GLY B CA 1
ATOM 4273 C C . GLY B 1 244 ? 12.984 89.960 -16.909 1.00 33.76 301 GLY B C 1
ATOM 4274 O O . GLY B 1 244 ? 11.857 89.694 -17.309 1.00 33.05 301 GLY B O 1
ATOM 4275 N N . THR B 1 245 ? 13.951 89.051 -16.867 1.00 33.91 302 THR B N 1
ATOM 4276 C CA . THR B 1 245 ? 13.689 87.677 -17.293 1.00 33.92 302 THR B CA 1
ATOM 4277 C C . THR B 1 245 ? 12.819 86.934 -16.276 1.00 32.92 302 THR B C 1
ATOM 4278 O O . THR B 1 245 ? 12.109 85.988 -16.625 1.00 32.48 302 THR B O 1
ATOM 4282 N N . VAL B 1 246 ? 12.880 87.367 -15.021 1.00 29.24 303 VAL B N 1
ATOM 4283 C CA . VAL B 1 246 ? 12.072 86.784 -13.960 1.00 27.36 303 VAL B CA 1
ATOM 4284 C C . VAL B 1 246 ? 11.145 87.900 -13.481 1.00 27.93 303 VAL B C 1
ATOM 4285 O O . VAL B 1 246 ? 11.608 88.996 -13.145 1.00 27.26 303 VAL B O 1
ATOM 4289 N N . SER B 1 247 ? 9.843 87.621 -13.466 1.00 27.69 304 SER B N 1
ATOM 4290 C CA . SER B 1 247 ? 8.835 88.592 -13.043 1.00 28.36 304 SER B CA 1
ATOM 4291 C C . SER B 1 247 ? 8.663 88.728 -11.529 1.00 28.05 304 SER B C 1
ATOM 4292 O O . SER B 1 247 ? 8.503 89.835 -11.011 1.00 26.28 304 SER B O 1
ATOM 4295 N N . PHE B 1 248 ? 8.663 87.593 -10.833 1.00 28.02 305 PHE B N 1
ATOM 4296 C CA . PHE B 1 248 ? 8.505 87.565 -9.375 1.00 26.83 305 PHE B CA 1
ATOM 4297 C C . PHE B 1 248 ? 9.399 86.497 -8.749 1.00 25.23 305 PHE B C 1
ATOM 4298 O O . PHE B 1 248 ? 9.698 85.470 -9.372 1.00 24.15 305 PHE B O 1
ATOM 4306 N N . LEU B 1 249 ? 9.825 86.741 -7.515 1.00 23.74 306 LEU B N 1
ATOM 4307 C CA . LEU B 1 249 ? 10.605 85.751 -6.772 1.00 21.97 306 LEU B CA 1
ATOM 4308 C C . LEU B 1 249 ? 9.874 85.591 -5.460 1.00 19.29 306 LEU B C 1
ATOM 4309 O O . LEU B 1 249 ? 9.382 86.571 -4.910 1.00 17.05 306 LEU B O 1
ATOM 4314 N N . ILE B 1 250 ? 9.771 84.356 -4.983 1.00 18.41 307 ILE B N 1
ATOM 4315 C CA . ILE B 1 250 ? 9.105 84.067 -3.715 1.00 20.10 307 ILE B CA 1
ATOM 4316 C C . ILE B 1 250 ? 10.203 83.688 -2.723 1.00 19.47 307 ILE B C 1
ATOM 4317 O O . ILE B 1 250 ? 10.966 82.752 -2.952 1.00 17.23 307 ILE B O 1
ATOM 4322 N N . ALA B 1 251 ? 10.287 84.429 -1.626 1.00 19.94 308 ALA B N 1
ATOM 4323 C CA . ALA B 1 251 ? 11.326 84.190 -0.634 1.00 20.48 308 ALA B CA 1
ATOM 4324 C C . ALA B 1 251 ? 10.762 83.590 0.648 1.00 21.69 308 ALA B C 1
ATOM 4325 O O . ALA B 1 251 ? 9.581 83.759 0.957 1.00 17.64 308 ALA B O 1
ATOM 4327 N N . GLN B 1 252 ? 11.619 82.894 1.393 1.00 21.71 309 GLN B N 1
ATOM 4328 C CA . GLN B 1 252 ? 11.210 82.237 2.634 1.00 23.18 309 GLN B CA 1
ATOM 4329 C C . GLN B 1 252 ? 12.099 82.561 3.848 1.00 23.70 309 GLN B C 1
ATOM 4330 O O . GLN B 1 252 ? 12.050 81.866 4.865 1.00 23.59 309 GLN B O 1
ATOM 4336 N N . GLN B 1 253 ? 12.915 83.604 3.738 1.00 24.72 310 GLN B N 1
ATOM 4337 C CA . GLN B 1 253 ? 13.785 84.013 4.833 1.00 25.51 310 GLN B CA 1
ATOM 4338 C C . GLN B 1 253 ? 14.643 82.866 5.378 1.00 24.49 310 GLN B C 1
ATOM 4339 O O . GLN B 1 253 ? 14.513 82.458 6.545 1.00 21.64 310 GLN B O 1
ATOM 4345 N N . PRO B 1 254 ? 15.533 82.326 4.531 1.00 22.58 311 PRO B N 1
ATOM 4346 C CA . PRO B 1 254 ? 16.423 81.226 4.909 1.00 21.82 311 PRO B CA 1
ATOM 4347 C C . PRO B 1 254 ? 17.298 81.541 6.129 1.00 22.31 311 PRO B C 1
ATOM 4348 O O . PRO B 1 254 ? 17.478 80.694 7.003 1.00 22.36 311 PRO B O 1
ATOM 4352 N N . GLU B 1 255 ? 17.826 82.758 6.197 1.00 21.29 312 GLU B N 1
ATOM 4353 C CA . GLU B 1 255 ? 18.669 83.144 7.325 1.00 25.64 312 GLU B CA 1
ATOM 4354 C C . GLU B 1 255 ? 17.929 82.980 8.655 1.00 24.44 312 GLU B C 1
ATOM 4355 O O . GLU B 1 255 ? 18.488 82.478 9.624 1.00 24.26 312 GLU B O 1
ATOM 4361 N N . LEU B 1 256 ? 16.676 83.423 8.693 1.00 24.48 313 LEU B N 1
ATOM 4362 C CA . LEU B 1 256 ? 15.863 83.350 9.897 1.00 24.76 313 LEU B CA 1
ATOM 4363 C C . LEU B 1 256 ? 15.560 81.908 10.276 1.00 25.04 313 LEU B C 1
ATOM 4364 O O . LEU B 1 256 ? 15.506 81.566 11.460 1.00 23.81 313 LEU B O 1
ATOM 4369 N N . GLN B 1 257 ? 15.360 81.060 9.272 1.00 22.80 314 GLN B N 1
ATOM 4370 C CA . GLN B 1 257 ? 15.108 79.646 9.526 1.00 23.45 314 GLN B CA 1
ATOM 4371 C C . GLN B 1 257 ? 16.315 79.033 10.226 1.00 22.23 314 GLN B C 1
ATOM 4372 O O . GLN B 1 257 ? 16.175 78.268 11.177 1.00 21.29 314 GLN B O 1
ATOM 4378 N N . GLY B 1 258 ? 17.503 79.357 9.731 1.00 21.63 315 GLY B N 1
ATOM 4379 C CA . GLY B 1 258 ? 18.709 78.820 10.331 1.00 23.00 315 GLY B CA 1
ATOM 4380 C C . GLY B 1 258 ? 18.926 79.369 11.733 1.00 23.83 315 GLY B C 1
ATOM 4381 O O . GLY B 1 258 ? 19.250 78.623 12.655 1.00 23.23 315 GLY B O 1
ATOM 4382 N N . PHE B 1 259 ? 18.737 80.672 11.898 1.00 22.04 316 PHE B N 1
ATOM 4383 C CA . PHE B 1 259 ? 18.926 81.314 13.197 1.00 23.92 316 PHE B CA 1
ATOM 4384 C C . PHE B 1 259 ? 17.907 80.792 14.224 1.00 22.72 316 PHE B C 1
ATOM 4385 O O . PHE B 1 259 ? 18.267 80.360 15.328 1.00 21.74 316 PHE B O 1
ATOM 4393 N N . ASN B 1 260 ? 16.631 80.832 13.861 1.00 22.49 317 ASN B N 1
ATOM 4394 C CA . ASN B 1 260 ? 15.588 80.362 14.763 1.00 25.93 317 ASN B CA 1
ATOM 4395 C C . ASN B 1 260 ? 15.706 78.888 15.163 1.00 25.53 317 ASN B C 1
ATOM 4396 O O . ASN B 1 260 ? 15.263 78.497 16.248 1.00 23.62 317 ASN B O 1
ATOM 4401 N N . SER B 1 261 ? 16.295 78.070 14.297 1.00 23.99 318 SER B N 1
ATOM 4402 C CA . SER B 1 261 ? 16.463 76.662 14.628 1.00 26.02 318 SER B CA 1
ATOM 4403 C C . SER B 1 261 ? 17.414 76.554 15.812 1.00 24.89 318 SER B C 1
ATOM 4404 O O . SER B 1 261 ? 17.131 75.854 16.771 1.00 24.38 318 SER B O 1
ATOM 4407 N N . ILE B 1 262 ? 18.536 77.262 15.741 1.00 23.92 319 ILE B N 1
ATOM 4408 C CA . ILE B 1 262 ? 19.523 77.242 16.812 1.00 24.44 319 ILE B CA 1
ATOM 4409 C C . ILE B 1 262 ? 18.972 77.933 18.059 1.00 25.37 319 ILE B C 1
ATOM 4410 O O . ILE B 1 262 ? 19.172 77.466 19.176 1.00 24.30 319 ILE B O 1
ATOM 4415 N N . LYS B 1 263 ? 18.275 79.048 17.868 1.00 25.57 320 LYS B N 1
ATOM 4416 C CA . LYS B 1 263 ? 17.690 79.751 19.002 1.00 27.54 320 LYS B CA 1
ATOM 4417 C C . LYS B 1 263 ? 16.682 78.855 19.731 1.00 27.38 320 LYS B C 1
ATOM 4418 O O . LYS B 1 263 ? 16.629 78.847 20.962 1.00 26.78 320 LYS B O 1
ATOM 4424 N N . THR B 1 264 ? 15.886 78.109 18.974 1.00 24.97 321 THR B N 1
ATOM 4425 C CA . THR B 1 264 ? 14.887 77.230 19.572 1.00 26.35 321 THR B CA 1
ATOM 4426 C C . THR B 1 264 ? 15.547 76.118 20.389 1.00 26.96 321 THR B C 1
ATOM 4427 O O . THR B 1 264 ? 15.076 75.776 21.477 1.00 23.83 321 THR B O 1
ATOM 4431 N N . LEU B 1 265 ? 16.636 75.563 19.856 1.00 26.13 322 LEU B N 1
ATOM 4432 C CA . LEU B 1 265 ? 17.389 74.536 20.551 1.00 26.17 322 LEU B CA 1
ATOM 4433 C C . LEU B 1 265 ? 17.881 75.159 21.866 1.00 26.93 322 LEU B C 1
ATOM 4434 O O . LEU B 1 265 ? 17.771 74.547 22.920 1.00 24.69 322 LEU B O 1
ATOM 4439 N N . CYS B 1 266 ? 18.393 76.389 21.800 1.00 26.44 323 CYS B N 1
ATOM 4440 C CA . CYS B 1 266 ? 18.904 77.079 22.991 1.00 28.65 323 CYS B CA 1
ATOM 4441 C C . CYS B 1 266 ? 17.793 77.332 23.985 1.00 29.39 323 CYS B C 1
ATOM 4442 O O . CYS B 1 266 ? 17.944 77.114 25.200 1.00 27.11 323 CYS B O 1
ATOM 4445 N N . ASP B 1 267 ? 16.662 77.795 23.473 1.00 30.78 324 ASP B N 1
ATOM 4446 C CA . ASP B 1 267 ? 15.523 78.084 24.330 1.00 32.38 324 ASP B CA 1
ATOM 4447 C C . ASP B 1 267 ? 15.080 76.850 25.095 1.00 32.63 324 ASP B C 1
ATOM 4448 O O . ASP B 1 267 ? 14.748 76.905 26.264 1.00 30.53 324 ASP B O 1
ATOM 4453 N N . HIS B 1 268 ? 15.060 75.740 24.383 1.00 32.14 325 HIS B N 1
ATOM 4454 C CA . HIS B 1 268 ? 14.603 74.485 24.933 1.00 32.65 325 HIS B CA 1
ATOM 4455 C C . HIS B 1 268 ? 15.598 73.803 25.864 1.00 32.39 325 HIS B C 1
ATOM 4456 O O . HIS B 1 268 ? 15.230 73.355 26.945 1.00 32.05 325 HIS B O 1
ATOM 4463 N N . LEU B 1 269 ? 16.851 73.706 25.433 1.00 31.44 326 LEU B N 1
ATOM 4464 C CA . LEU B 1 269 ? 17.892 73.061 26.236 1.00 32.21 326 LEU B CA 1
ATOM 4465 C C . LEU B 1 269 ? 18.533 73.924 27.328 1.00 32.47 326 LEU B C 1
ATOM 4466 O O . LEU B 1 269 ? 18.723 73.467 28.457 1.00 30.82 326 LEU B O 1
ATOM 4471 N N . ILE B 1 270 ? 18.875 75.163 26.986 1.00 31.62 327 ILE B N 1
ATOM 4472 C CA . ILE B 1 270 ? 19.545 76.053 27.921 1.00 32.52 327 ILE B CA 1
ATOM 4473 C C . ILE B 1 270 ? 18.624 76.825 28.855 1.00 34.51 327 ILE B C 1
ATOM 4474 O O . ILE B 1 270 ? 18.767 76.747 30.074 1.00 33.15 327 ILE B O 1
ATOM 4479 N N . PHE B 1 271 ? 17.687 77.573 28.280 1.00 35.19 328 PHE B N 1
ATOM 4480 C CA . PHE B 1 271 ? 16.752 78.368 29.064 1.00 36.68 328 PHE B CA 1
ATOM 4481 C C . PHE B 1 271 ? 15.591 77.545 29.596 1.00 36.46 328 PHE B C 1
ATOM 4482 O O . PHE B 1 271 ? 14.837 78.006 30.455 1.00 36.40 328 PHE B O 1
ATOM 4490 N N . ARG B 1 272 ? 15.460 76.325 29.084 1.00 35.70 329 ARG B N 1
ATOM 4491 C CA . ARG B 1 272 ? 14.395 75.419 29.500 1.00 37.57 329 ARG B CA 1
ATOM 4492 C C . ARG B 1 272 ? 13.013 76.058 29.344 1.00 38.16 329 ARG B C 1
ATOM 4493 O O . ARG B 1 272 ? 12.124 75.852 30.174 1.00 35.96 329 ARG B O 1
ATOM 4501 N N . LYS B 1 273 ? 12.850 76.839 28.276 1.00 39.33 330 LYS B N 1
ATOM 4502 C CA . LYS B 1 273 ? 11.585 77.510 27.972 1.0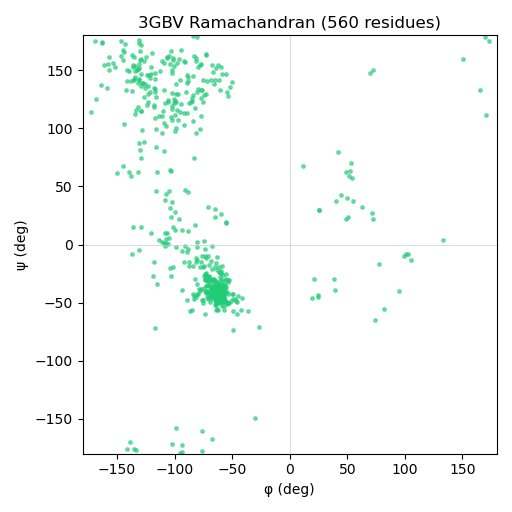0 39.66 330 LYS B CA 1
ATOM 4503 C C . LYS B 1 273 ? 10.742 76.625 27.073 1.00 39.24 330 LYS B C 1
ATOM 4504 O O . LYS B 1 273 ? 11.266 75.763 26.369 1.00 38.31 330 LYS B O 1
ATOM 4510 N N . GLU B 1 274 ? 9.434 76.850 27.090 1.00 38.63 331 GLU B N 1
ATOM 4511 C CA . GLU B 1 274 ? 8.524 76.100 26.240 1.00 38.45 331 GLU B CA 1
ATOM 4512 C C . GLU B 1 274 ? 8.668 76.782 24.879 1.00 36.16 331 GLU B C 1
ATOM 4513 O O . GLU B 1 274 ? 9.011 77.964 24.822 1.00 33.71 331 GLU B O 1
ATOM 4519 N N . VAL B 1 275 ? 8.430 76.059 23.790 1.00 34.23 332 VAL B N 1
ATOM 4520 C CA . VAL B 1 275 ? 8.547 76.666 22.459 1.00 33.07 332 VAL B CA 1
ATOM 4521 C C . VAL B 1 275 ? 7.398 76.263 21.550 1.00 31.40 332 VAL B C 1
ATOM 4522 O O . VAL B 1 275 ? 6.807 75.203 21.717 1.00 32.01 332 VAL B O 1
ATOM 4526 N N . ALA B 1 276 ? 7.080 77.118 20.587 1.00 30.55 333 ALA B N 1
ATOM 4527 C CA . ALA B 1 276 ? 6.001 76.827 19.652 1.00 31.59 333 ALA B CA 1
ATOM 4528 C C . ALA B 1 276 ? 6.537 75.797 18.662 1.00 31.55 333 ALA B C 1
ATOM 4529 O O . ALA B 1 276 ? 7.643 75.952 18.148 1.00 31.41 333 ALA B O 1
ATOM 4531 N N . CYS B 1 277 ? 5.765 74.748 18.399 1.00 31.68 334 CYS B N 1
ATOM 4532 C CA . CYS B 1 277 ? 6.221 73.711 17.483 1.00 34.27 334 CYS B CA 1
ATOM 4533 C C . CYS B 1 277 ? 6.195 74.136 16.018 1.00 32.67 334 CYS B C 1
ATOM 4534 O O . CYS B 1 277 ? 7.228 74.138 15.347 1.00 32.72 334 CYS B O 1
ATOM 4537 N N . THR B 1 278 ? 5.015 74.494 15.524 1.00 30.51 335 THR B N 1
ATOM 4538 C CA . THR B 1 278 ? 4.874 74.901 14.132 1.00 29.25 335 THR B CA 1
ATOM 4539 C C . THR B 1 278 ? 5.173 76.383 13.936 1.00 27.81 335 THR B C 1
ATOM 4540 O O . THR B 1 278 ? 4.547 77.240 14.558 1.00 26.44 335 THR B O 1
ATOM 4544 N N . ASN B 1 279 ? 6.143 76.673 13.072 1.00 26.18 336 ASN B N 1
ATOM 4545 C CA . ASN B 1 279 ? 6.539 78.049 12.766 1.00 25.31 336 ASN B CA 1
ATOM 4546 C C . ASN B 1 279 ? 6.566 78.211 11.247 1.00 25.76 336 ASN B C 1
ATOM 4547 O O . ASN B 1 279 ? 7.621 78.109 10.620 1.00 24.36 336 ASN B O 1
ATOM 4552 N N . TYR B 1 280 ? 5.397 78.422 10.655 1.00 25.48 337 TYR B N 1
ATOM 4553 C CA . TYR B 1 280 ? 5.325 78.600 9.216 1.00 25.77 337 TYR B CA 1
ATOM 4554 C C . TYR B 1 280 ? 6.003 79.914 8.877 1.00 25.18 337 TYR B C 1
ATOM 4555 O O . TYR B 1 280 ? 5.769 80.931 9.529 1.00 25.43 337 TYR B O 1
ATOM 4572 N N . PRO B 1 282 ? 6.942 83.095 6.269 1.00 22.28 339 PRO B N 1
ATOM 4573 C CA . PRO B 1 282 ? 6.130 83.833 5.299 1.00 20.76 339 PRO B CA 1
ATOM 4574 C C . PRO B 1 282 ? 6.388 83.436 3.841 1.00 19.83 339 PRO B C 1
ATOM 4575 O O . PRO B 1 282 ? 7.357 82.741 3.525 1.00 17.51 339 PRO B O 1
ATOM 4579 N N . ILE B 1 283 ? 5.484 83.865 2.970 1.00 17.50 340 ILE B N 1
ATOM 4580 C CA . ILE B 1 283 ? 5.564 83.620 1.540 1.00 18.12 340 ILE B CA 1
ATOM 4581 C C . ILE B 1 283 ? 5.719 85.036 0.981 1.00 18.85 340 ILE B C 1
ATOM 4582 O O . ILE B 1 283 ? 4.736 85.677 0.603 1.00 17.72 340 ILE B O 1
ATOM 4587 N N . ASP B 1 284 ? 6.959 85.527 0.968 1.00 18.32 341 ASP B N 1
ATOM 4588 C CA . ASP B 1 284 ? 7.248 86.883 0.514 1.00 18.82 341 ASP B CA 1
ATOM 4589 C C . ASP B 1 284 ? 7.397 87.032 -0.989 1.00 19.15 341 ASP B C 1
ATOM 4590 O O . ASP B 1 284 ? 8.170 86.309 -1.630 1.00 18.48 341 ASP B O 1
ATOM 4595 N N . LEU B 1 285 ? 6.661 87.997 -1.536 1.00 17.59 342 LEU B N 1
ATOM 4596 C CA . LEU B 1 285 ? 6.692 88.266 -2.961 1.00 19.63 342 LEU B CA 1
ATOM 4597 C C . LEU B 1 285 ? 7.582 89.451 -3.260 1.00 18.82 342 LEU B C 1
ATOM 4598 O O . LEU B 1 285 ? 7.377 90.548 -2.739 1.00 15.84 342 LEU B O 1
ATOM 4603 N N . LEU B 1 286 ? 8.571 89.225 -4.113 1.00 18.79 343 LEU B N 1
ATOM 4604 C CA . LEU B 1 286 ? 9.490 90.280 -4.491 1.00 19.98 343 LEU B CA 1
ATOM 4605 C C . LEU B 1 286 ? 9.409 90.603 -5.975 1.00 20.69 343 LEU B C 1
ATOM 4606 O O . LEU B 1 286 ? 9.234 89.711 -6.813 1.00 22.11 343 LEU B O 1
ATOM 4611 N N . THR B 1 287 ? 9.526 91.885 -6.296 1.00 18.25 344 THR B N 1
ATOM 4612 C CA . THR B 1 287 ? 9.533 92.328 -7.679 1.00 20.87 344 THR B CA 1
ATOM 4613 C C . THR B 1 287 ? 10.738 93.239 -7.780 1.00 22.82 344 THR B C 1
ATOM 4614 O O . THR B 1 287 ? 11.404 93.508 -6.787 1.00 21.85 344 THR B O 1
ATOM 4618 N N . LYS B 1 288 ? 11.005 93.714 -8.984 1.00 24.49 345 LYS B N 1
ATOM 4619 C CA . LYS B 1 288 ? 12.098 94.624 -9.227 1.00 26.39 345 LYS B CA 1
ATOM 4620 C C . LYS B 1 288 ? 11.827 95.914 -8.427 1.00 26.54 345 LYS B C 1
ATOM 4621 O O . LYS B 1 288 ? 12.757 96.548 -7.915 1.00 23.25 345 LYS B O 1
ATOM 4627 N N . GLU B 1 289 ? 10.551 96.286 -8.294 1.00 24.44 346 GLU B N 1
ATOM 4628 C CA . GLU B 1 289 ? 10.200 97.512 -7.574 1.00 25.28 346 GLU B CA 1
ATOM 4629 C C . GLU B 1 289 ? 10.143 97.507 -6.044 1.00 24.60 346 GLU B C 1
ATOM 4630 O O . GLU B 1 289 ? 9.863 98.551 -5.457 1.00 25.56 346 GLU B O 1
ATOM 4636 N N . ASN B 1 290 ? 10.372 96.375 -5.383 1.00 23.05 347 ASN B N 1
ATOM 4637 C CA . ASN B 1 290 ? 10.346 96.394 -3.920 1.00 22.57 347 ASN B CA 1
ATOM 4638 C C . ASN B 1 290 ? 11.483 95.604 -3.285 1.00 22.78 347 ASN B C 1
ATOM 4639 O O . ASN B 1 290 ? 11.688 95.670 -2.072 1.00 21.83 347 ASN B O 1
ATOM 4644 N N . ILE B 1 291 ? 12.234 94.884 -4.111 1.00 21.77 348 ILE B N 1
ATOM 4645 C CA . ILE B 1 291 ? 13.344 94.065 -3.631 1.00 26.49 348 ILE B CA 1
ATOM 4646 C C . ILE B 1 291 ? 14.392 94.854 -2.843 1.00 26.69 348 ILE B C 1
ATOM 4647 O O . ILE B 1 291 ? 14.869 94.388 -1.811 1.00 25.87 348 ILE B O 1
ATOM 4652 N N . ASP B 1 292 ? 14.737 96.052 -3.311 1.00 27.05 349 ASP B N 1
ATOM 4653 C CA . ASP B 1 292 ? 15.752 96.851 -2.623 1.00 29.61 349 ASP B CA 1
ATOM 4654 C C . ASP B 1 292 ? 15.431 97.213 -1.170 1.00 29.15 349 ASP B C 1
ATOM 4655 O O . ASP B 1 292 ? 16.337 97.486 -0.400 1.00 30.33 349 ASP B O 1
ATOM 4660 N N . TYR B 1 293 ? 14.153 97.210 -0.796 1.00 29.79 350 TYR B N 1
ATOM 4661 C CA . TYR B 1 293 ? 13.752 97.559 0.568 1.00 30.14 350 TYR B CA 1
ATOM 4662 C C . TYR B 1 293 ? 13.365 96.339 1.386 1.00 30.41 350 TYR B C 1
ATOM 4663 O O . TYR B 1 293 ? 12.914 96.450 2.529 1.00 29.25 350 TYR B O 1
ATOM 4672 N N . TYR B 1 294 ? 13.563 95.167 0.797 1.00 30.58 351 TYR B N 1
ATOM 4673 C CA . TYR B 1 294 ? 13.233 93.924 1.463 1.00 32.32 351 TYR B CA 1
ATOM 4674 C C . TYR B 1 294 ? 14.401 93.400 2.288 1.00 35.46 351 TYR B C 1
ATOM 4675 O O . TYR B 1 294 ? 15.437 93.021 1.750 1.00 34.14 351 TYR B O 1
ATOM 4684 N N . HIS B 1 295 ? 14.229 93.384 3.599 1.00 40.39 352 HIS B N 1
ATOM 4685 C CA . HIS B 1 295 ? 15.263 92.873 4.482 1.00 46.57 352 HIS B CA 1
ATOM 4686 C C . HIS B 1 295 ? 14.556 92.366 5.730 1.00 49.25 352 HIS B C 1
ATOM 4687 O O . HIS B 1 295 ? 14.293 91.144 5.791 1.00 50.87 352 HIS B O 1
#

Solvent-accessible surface area: 26008 Å² total

Secondary structure (DSSP, 8-state):
--EEEEEEEE---TTSHHHHHHHHHHHHHHHTGGG-EEEEEEEE-SS-HHHHHHHHHHHHTT--SB----SSGGGTHHHHHHHHHHT---EEESS--TTS--SEEES--HHHHHHHHH----STT-SEEEEEEEEBTTB---HHHHHHHHHHHH---S-TTSEEEEEEEESS-SS-TT--HHHHHH-TT--EEEESSS-THHHHHHHHHTT--S-EEEEES--HHHHHHHHHTSEEEEEE--HHHHHHHHHHHHIIIIIS-----SEE---EEE-TTTGGG--/--EEEEEEEE---TTSHHHHHHHHHHHHHHHTGGG-EEEEEEEE-TT-HHHHHHHHHHHHHH--SB-----SHHHHHHHHHHHHHHT---EEESS--TTS--SEEES--HHHHHHHHH----STT-SEEEEEEEEBTTB---HHHHHHHHHHHH---S-TTSEEEEEEEETT--TT--HHHHHH-TT--EEEESSS-THHHHHHHHHTT--S-EEEEES--HHHHHHHHHTSEEEEEE--HHHHHHHHHHHHHHHHTS-----SEE---EEE-TTTGGG--